Protein AF-0000000084430257 (afdb_homodimer)

Structure (mmCIF, N/CA/C/O backbone):
data_AF-0000000084430257-model_v1
#
loop_
_entity.id
_entity.type
_entity.pdbx_description
1 polymer 'Aldolase-type TIM barrel'
#
loop_
_atom_site.group_PDB
_atom_site.id
_atom_site.type_symbol
_atom_site.label_atom_id
_atom_site.label_alt_id
_atom_site.label_comp_id
_atom_site.label_asym_id
_atom_site.label_entity_id
_atom_site.label_seq_id
_atom_site.pdbx_PDB_ins_code
_atom_site.Cartn_x
_atom_site.Cartn_y
_atom_site.Cartn_z
_atom_site.occupancy
_atom_site.B_iso_or_equiv
_atom_site.auth_seq_id
_atom_site.auth_comp_id
_atom_site.auth_asym_id
_atom_site.auth_atom_id
_atom_site.pdbx_PDB_model_num
ATOM 1 N N . MET A 1 1 ? 5.625 -19.531 14.203 1 70.38 1 MET A N 1
ATOM 2 C CA . MET A 1 1 ? 5.355 -19.172 12.812 1 70.38 1 MET A CA 1
ATOM 3 C C . MET A 1 1 ? 5.828 -20.266 11.859 1 70.38 1 MET A C 1
ATOM 5 O O . MET A 1 1 ? 6.793 -20.969 12.148 1 70.38 1 MET A O 1
ATOM 9 N N . ALA A 1 2 ? 4.926 -20.5 10.859 1 77.62 2 ALA A N 1
ATOM 10 C CA . ALA A 1 2 ? 5.316 -21.516 9.883 1 77.62 2 ALA A CA 1
ATOM 11 C C . ALA A 1 2 ? 6.684 -21.203 9.281 1 77.62 2 ALA A C 1
ATOM 13 O O . ALA A 1 2 ? 7.016 -20.031 9.055 1 77.62 2 ALA A O 1
ATOM 14 N N . ASN A 1 3 ? 7.473 -22.234 9.156 1 86.44 3 ASN A N 1
ATOM 15 C CA . ASN A 1 3 ? 8.789 -22.062 8.547 1 86.44 3 ASN A CA 1
ATOM 16 C C . ASN A 1 3 ? 8.797 -22.547 7.098 1 86.44 3 ASN A C 1
ATOM 18 O O . ASN A 1 3 ? 9.062 -23.719 6.828 1 86.44 3 ASN A O 1
ATOM 22 N N . ILE A 1 4 ? 8.516 -21.688 6.207 1 94.56 4 ILE A N 1
ATOM 23 C CA . ILE A 1 4 ? 8.352 -21.984 4.789 1 94.56 4 ILE A CA 1
ATOM 24 C C . ILE A 1 4 ? 9.664 -22.516 4.215 1 94.56 4 ILE A C 1
ATOM 26 O O . ILE A 1 4 ? 9.664 -23.344 3.307 1 94.56 4 ILE A O 1
ATOM 30 N N . LEU A 1 5 ? 10.766 -22.172 4.816 1 95.06 5 LEU A N 1
ATOM 31 C CA . LEU A 1 5 ? 12.062 -22.625 4.344 1 95.06 5 LEU A CA 1
ATOM 32 C C . LEU A 1 5 ? 12.242 -24.125 4.609 1 95.06 5 LEU A C 1
ATOM 34 O O . LEU A 1 5 ? 12.969 -24.797 3.885 1 95.06 5 LEU A O 1
ATOM 38 N N . GLN A 1 6 ? 11.547 -24.609 5.629 1 94.94 6 GLN A N 1
ATOM 39 C CA . GLN A 1 6 ? 11.602 -26.047 5.934 1 94.94 6 GLN A CA 1
ATOM 40 C C . GLN A 1 6 ? 10.789 -26.844 4.926 1 94.94 6 GLN A C 1
ATOM 42 O O . GLN A 1 6 ? 11.125 -28 4.629 1 94.94 6 GLN A O 1
ATOM 47 N N . TRP A 1 7 ? 9.75 -26.25 4.371 1 96.12 7 TRP A N 1
ATOM 48 C CA . TRP A 1 7 ? 8.914 -26.906 3.385 1 96.12 7 TRP A CA 1
ATOM 49 C C . TRP A 1 7 ? 9.633 -27.016 2.045 1 96.12 7 TRP A C 1
ATOM 51 O O . TRP A 1 7 ? 9.383 -27.953 1.275 1 96.12 7 TRP A O 1
ATOM 61 N N . PHE A 1 8 ? 10.477 -26 1.812 1 97.06 8 PHE A N 1
ATOM 62 C CA . PHE A 1 8 ? 11.227 -25.938 0.562 1 97.06 8 PHE A CA 1
ATOM 63 C C . PHE A 1 8 ? 12.719 -25.766 0.833 1 97.06 8 PHE A C 1
ATOM 65 O O . PHE A 1 8 ? 13.266 -24.688 0.642 1 97.06 8 PHE A O 1
ATOM 72 N N . PRO A 1 9 ? 13.414 -26.812 1.12 1 95.12 9 PRO A N 1
ATOM 73 C CA . PRO A 1 9 ? 14.766 -26.75 1.683 1 95.12 9 PRO A CA 1
ATOM 74 C C . PRO A 1 9 ? 15.789 -26.188 0.696 1 95.12 9 PRO A C 1
ATOM 76 O O . PRO A 1 9 ? 16.891 -25.797 1.098 1 95.12 9 PRO A O 1
ATOM 79 N N . HIS A 1 10 ? 15.5 -26.188 -0.568 1 94.88 10 HIS A N 1
ATOM 80 C CA . HIS A 1 10 ? 16.438 -25.641 -1.542 1 94.88 10 HIS A CA 1
ATOM 81 C C . HIS A 1 10 ? 16.453 -24.125 -1.486 1 94.88 10 HIS A C 1
ATOM 83 O O . HIS A 1 10 ? 17.359 -23.484 -2.041 1 94.88 10 HIS A O 1
ATOM 89 N N . THR A 1 11 ? 15.477 -23.5 -0.85 1 97.81 11 THR A N 1
ATOM 90 C CA . THR A 1 11 ? 15.359 -22.047 -0.82 1 97.81 11 THR A CA 1
ATOM 91 C C . THR A 1 11 ? 16.219 -21.453 0.293 1 97.81 11 THR A C 1
ATOM 93 O O . THR A 1 11 ? 16.578 -22.156 1.247 1 97.81 11 THR A O 1
ATOM 96 N N . THR A 1 12 ? 16.578 -20.188 0.116 1 97.31 12 THR A N 1
ATOM 97 C CA . THR A 1 12 ? 17.344 -19.453 1.116 1 97.31 12 THR A CA 1
ATOM 98 C C . THR A 1 12 ? 16.562 -18.234 1.598 1 97.31 12 THR A C 1
ATOM 100 O O . THR A 1 12 ? 15.633 -17.781 0.933 1 97.31 12 THR A O 1
ATOM 103 N N . ALA A 1 13 ? 16.984 -17.734 2.738 1 96.5 13 ALA A N 1
ATOM 104 C CA . ALA A 1 13 ? 16.281 -16.625 3.369 1 96.5 13 ALA A CA 1
ATOM 105 C C . ALA A 1 13 ? 16.766 -15.289 2.83 1 96.5 13 ALA A C 1
ATOM 107 O O . ALA A 1 13 ? 17.969 -15.125 2.564 1 96.5 13 ALA A O 1
ATOM 108 N N . PRO A 1 14 ? 15.852 -14.391 2.814 1 97.88 14 PRO A N 1
ATOM 109 C CA . PRO A 1 14 ? 14.398 -14.492 2.932 1 97.88 14 PRO A CA 1
ATOM 110 C C . PRO A 1 14 ? 13.766 -15.219 1.75 1 97.88 14 PRO A C 1
ATOM 112 O O . PRO A 1 14 ? 14.328 -15.242 0.654 1 97.88 14 PRO A O 1
ATOM 115 N N . PHE A 1 15 ? 12.672 -15.906 1.964 1 98.44 15 PHE A N 1
ATOM 116 C CA . PHE A 1 15 ? 11.969 -16.672 0.945 1 98.44 15 PHE A CA 1
ATOM 117 C C . PHE A 1 15 ? 11.453 -15.758 -0.159 1 98.44 15 PHE A C 1
ATOM 119 O O . PHE A 1 15 ? 10.727 -14.805 0.111 1 98.44 15 PHE A O 1
ATOM 126 N N . ILE A 1 16 ? 11.82 -15.992 -1.442 1 98.88 16 ILE A N 1
ATOM 127 C CA . ILE A 1 16 ? 11.406 -15.211 -2.605 1 98.88 16 ILE A CA 1
ATOM 128 C C . ILE A 1 16 ? 10.844 -16.141 -3.674 1 98.88 16 ILE A C 1
ATOM 130 O O . ILE A 1 16 ? 11.477 -17.125 -4.047 1 98.88 16 ILE A O 1
ATOM 134 N N . ALA A 1 17 ? 9.68 -15.852 -4.113 1 98.94 17 ALA A N 1
ATOM 135 C CA . ALA A 1 17 ? 9.086 -16.594 -5.227 1 98.94 17 ALA A CA 1
ATOM 136 C C . ALA A 1 17 ? 8.711 -15.656 -6.371 1 98.94 17 ALA A C 1
ATOM 138 O O . ALA A 1 17 ? 8.484 -14.461 -6.152 1 98.94 17 ALA A O 1
ATOM 139 N N . ASN A 1 18 ? 8.742 -16.156 -7.602 1 98.94 18 ASN A N 1
ATOM 140 C CA . ASN A 1 18 ? 8.078 -15.43 -8.68 1 98.94 18 ASN A CA 1
ATOM 141 C C . ASN A 1 18 ? 6.578 -15.711 -8.703 1 98.94 18 ASN A C 1
ATOM 143 O O . ASN A 1 18 ? 6.141 -16.797 -8.328 1 98.94 18 ASN A O 1
ATOM 147 N N . ALA A 1 19 ? 5.801 -14.719 -9.102 1 98.88 19 ALA A N 1
ATOM 148 C CA . ALA A 1 19 ? 4.383 -14.945 -9.359 1 98.88 19 ALA A CA 1
ATOM 149 C C . ALA A 1 19 ? 4.188 -15.852 -10.57 1 98.88 19 ALA A C 1
ATOM 151 O O . ALA A 1 19 ? 5.023 -15.883 -11.477 1 98.88 19 ALA A O 1
ATOM 152 N N . PRO A 1 20 ? 3.16 -16.656 -10.609 1 98.5 20 PRO A N 1
ATOM 153 C CA . PRO A 1 20 ? 2.963 -17.578 -11.727 1 98.5 20 PRO A CA 1
ATOM 154 C C . PRO A 1 20 ? 2.793 -16.875 -13.062 1 98.5 20 PRO A C 1
ATOM 156 O O . PRO A 1 20 ? 3.146 -17.422 -14.109 1 98.5 20 PRO A O 1
ATOM 159 N N . MET A 1 21 ? 2.312 -15.711 -13.156 1 98 21 MET A N 1
ATOM 160 C CA . MET A 1 21 ? 2.164 -14.836 -14.32 1 98 21 MET A CA 1
ATOM 161 C C . MET A 1 21 ? 1.913 -15.648 -15.586 1 98 21 MET A C 1
ATOM 163 O O . MET A 1 21 ? 2.836 -15.898 -16.359 1 98 21 MET A O 1
ATOM 167 N N . PHE A 1 22 ? 0.68 -16.047 -15.859 1 96.94 22 PHE A N 1
ATOM 168 C CA . PHE A 1 22 ? 0.35 -16.859 -17.016 1 96.94 22 PHE A CA 1
ATOM 169 C C . PHE A 1 22 ? 0.83 -16.203 -18.312 1 96.94 22 PHE A C 1
ATOM 171 O O . PHE A 1 22 ? 0.541 -15.031 -18.562 1 96.94 22 PHE A O 1
ATOM 178 N N . GLY A 1 23 ? 1.603 -16.875 -19 1 94.62 23 GLY A N 1
ATOM 179 C CA . GLY A 1 23 ? 2.156 -16.375 -20.25 1 94.62 23 GLY A CA 1
ATOM 180 C C . GLY A 1 23 ? 3.584 -15.883 -20.109 1 94.62 23 GLY A C 1
ATOM 181 O O . GLY A 1 23 ? 4.309 -15.773 -21.094 1 94.62 23 GLY A O 1
ATOM 182 N N . PHE A 1 24 ? 3.996 -15.562 -18.812 1 97.19 24 PHE A N 1
ATOM 183 C CA . PHE A 1 24 ? 5.316 -14.969 -18.656 1 97.19 24 PHE A CA 1
ATOM 184 C C . PHE A 1 24 ? 6.145 -15.742 -17.641 1 97.19 24 PHE A C 1
ATOM 186 O O . PHE A 1 24 ? 7.348 -15.516 -17.5 1 97.19 24 PHE A O 1
ATOM 193 N N . ALA A 1 25 ? 5.555 -16.594 -16.891 1 98.25 25 ALA A N 1
ATOM 194 C CA . ALA A 1 25 ? 6.289 -17.469 -15.977 1 98.25 25 ALA A CA 1
ATOM 195 C C . ALA A 1 25 ? 6.309 -18.906 -16.484 1 98.25 25 ALA A C 1
ATOM 197 O O . ALA A 1 25 ? 5.523 -19.75 -16.031 1 98.25 25 ALA A O 1
ATOM 198 N N . ASP A 1 26 ? 7.227 -19.219 -17.375 1 98 26 ASP A N 1
ATOM 199 C CA . ASP A 1 26 ? 7.371 -20.562 -17.938 1 98 26 ASP A CA 1
ATOM 200 C C . ASP A 1 26 ? 8.461 -21.344 -17.203 1 98 26 ASP A C 1
ATOM 202 O O . ASP A 1 26 ? 8.898 -20.953 -16.125 1 98 26 ASP A O 1
ATOM 206 N N . VAL A 1 27 ? 8.773 -22.453 -17.797 1 97.25 27 VAL A N 1
ATOM 207 C CA . VAL A 1 27 ? 9.75 -23.375 -17.203 1 97.25 27 VAL A CA 1
ATOM 208 C C . VAL A 1 27 ? 11.094 -22.672 -17.062 1 97.25 27 VAL A C 1
ATOM 210 O O . VAL A 1 27 ? 11.812 -22.875 -16.078 1 97.25 27 VAL A O 1
ATOM 213 N N . GLY A 1 28 ? 11.422 -21.859 -18.062 1 97.75 28 GLY A N 1
ATOM 214 C CA . GLY A 1 28 ? 12.688 -21.141 -18.016 1 97.75 28 GLY A CA 1
ATOM 215 C C . GLY A 1 28 ? 12.805 -20.203 -16.828 1 97.75 28 GLY A C 1
ATOM 216 O O . GLY A 1 28 ? 13.805 -20.234 -16.109 1 97.75 28 GLY A O 1
ATOM 217 N N . LEU A 1 29 ? 11.852 -19.406 -16.578 1 98.69 29 LEU A N 1
ATOM 218 C CA . LEU A 1 29 ? 11.859 -18.469 -15.461 1 98.69 29 LEU A CA 1
ATOM 219 C C . LEU A 1 29 ? 11.805 -19.203 -14.133 1 98.69 29 LEU A C 1
ATOM 221 O O . LEU A 1 29 ? 12.586 -18.922 -13.219 1 98.69 29 LEU A O 1
ATOM 225 N N . ALA A 1 30 ? 10.891 -20.141 -14.023 1 98.81 30 ALA A N 1
ATOM 226 C CA . ALA A 1 30 ? 10.664 -20.844 -12.766 1 98.81 30 ALA A CA 1
ATOM 227 C C . ALA A 1 30 ? 11.906 -21.609 -12.328 1 98.81 30 ALA A C 1
ATOM 229 O O . ALA A 1 30 ? 12.273 -21.594 -11.148 1 98.81 30 ALA A O 1
ATOM 230 N N . THR A 1 31 ? 12.562 -22.297 -13.266 1 98.62 31 THR A N 1
ATOM 231 C CA . THR A 1 31 ? 13.758 -23.062 -12.922 1 98.62 31 THR A CA 1
ATOM 232 C C . THR A 1 31 ? 14.906 -22.125 -12.562 1 98.62 31 THR A C 1
ATOM 234 O O . THR A 1 31 ? 15.719 -22.438 -11.688 1 98.62 31 THR A O 1
ATOM 237 N N . ALA A 1 32 ? 14.977 -20.953 -13.25 1 98.75 32 ALA A N 1
ATOM 238 C CA . ALA A 1 32 ? 16 -19.969 -12.922 1 98.75 32 ALA A CA 1
ATOM 239 C C . ALA A 1 32 ? 15.836 -19.438 -11.5 1 98.75 32 ALA A C 1
ATOM 241 O O . ALA A 1 32 ? 16.812 -19.281 -10.766 1 98.75 32 ALA A O 1
ATOM 242 N N . VAL A 1 33 ? 14.609 -19.172 -11.117 1 98.88 33 VAL A N 1
ATOM 243 C CA . VAL A 1 33 ? 14.328 -18.688 -9.766 1 98.88 33 VAL A CA 1
ATOM 244 C C . VAL A 1 33 ? 14.719 -19.766 -8.742 1 98.88 33 VAL A C 1
ATOM 246 O O . VAL A 1 33 ? 15.367 -19.453 -7.738 1 98.88 33 VAL A O 1
ATOM 249 N N . THR A 1 34 ? 14.367 -21.016 -9.047 1 98.62 34 THR A N 1
ATOM 250 C CA . THR A 1 34 ? 14.656 -22.141 -8.164 1 98.62 34 THR A CA 1
ATOM 251 C C . THR A 1 34 ? 16.172 -22.312 -8.008 1 98.62 34 THR A C 1
ATOM 253 O O . THR A 1 34 ? 16.656 -22.484 -6.891 1 98.62 34 THR A O 1
ATOM 256 N N . LYS A 1 35 ? 16.859 -22.219 -9.094 1 98.12 35 LYS A N 1
ATOM 257 C CA . LYS A 1 35 ? 18.312 -22.391 -9.07 1 98.12 35 LYS A CA 1
ATOM 258 C C . LYS A 1 35 ? 18.984 -21.25 -8.312 1 98.12 35 LYS A C 1
ATOM 260 O O . LYS A 1 35 ? 20.047 -21.438 -7.719 1 98.12 35 LYS A O 1
ATOM 265 N N . ALA A 1 36 ? 18.359 -20.094 -8.25 1 98.69 36 ALA A N 1
ATOM 266 C CA . ALA A 1 36 ? 18.922 -18.906 -7.621 1 98.69 36 ALA A CA 1
ATOM 267 C C . ALA A 1 36 ? 18.672 -18.891 -6.117 1 98.69 36 ALA A C 1
ATOM 269 O O . ALA A 1 36 ? 19.109 -18 -5.406 1 98.69 36 ALA A O 1
ATOM 270 N N . GLY A 1 37 ? 17.969 -19.906 -5.617 1 98.25 37 GLY A N 1
ATOM 271 C CA . GLY A 1 37 ? 17.688 -19.984 -4.195 1 98.25 37 GLY A CA 1
ATOM 272 C C . GLY A 1 37 ? 16.281 -19.5 -3.846 1 98.25 37 GLY A C 1
ATOM 273 O O . GLY A 1 37 ? 15.93 -19.406 -2.668 1 98.25 37 GLY A O 1
ATOM 274 N N . GLY A 1 38 ? 15.477 -19.125 -4.855 1 98.81 38 GLY A N 1
ATOM 275 C CA . GLY A 1 38 ? 14.07 -18.828 -4.68 1 98.81 38 GLY A CA 1
ATOM 276 C C . GLY A 1 38 ? 13.164 -20 -4.965 1 98.81 38 GLY A C 1
ATOM 277 O O . GLY A 1 38 ? 13.625 -21.141 -5.047 1 98.81 38 GLY A O 1
ATOM 278 N N . PHE A 1 39 ? 11.906 -19.781 -4.973 1 98.81 39 PHE A N 1
ATOM 279 C CA . PHE A 1 39 ? 10.914 -20.797 -5.312 1 98.81 39 PHE A CA 1
ATOM 280 C C . PHE A 1 39 ? 10.18 -20.438 -6.594 1 98.81 39 PHE A C 1
ATOM 282 O O . PHE A 1 39 ? 9.492 -19.406 -6.652 1 98.81 39 PHE A O 1
ATOM 289 N N . GLY A 1 40 ? 10.344 -21.25 -7.602 1 98.88 40 GLY A N 1
ATOM 290 C CA . GLY A 1 40 ? 9.797 -20.938 -8.914 1 98.88 40 GLY A CA 1
ATOM 291 C C . GLY A 1 40 ? 8.375 -21.422 -9.102 1 98.88 40 GLY A C 1
ATOM 292 O O . GLY A 1 40 ? 8.031 -22.547 -8.711 1 98.88 40 GLY A O 1
ATOM 293 N N . PHE A 1 41 ? 7.523 -20.594 -9.703 1 98.88 41 PHE A N 1
ATOM 294 C CA . PHE A 1 41 ? 6.164 -20.938 -10.102 1 98.88 41 PHE A CA 1
ATOM 295 C C . PHE A 1 41 ? 6.008 -20.844 -11.617 1 98.88 41 PHE A C 1
ATOM 297 O O . PHE A 1 41 ? 6.539 -19.938 -12.242 1 98.88 41 PHE A O 1
ATOM 304 N N . ILE A 1 42 ? 5.285 -21.766 -12.164 1 98.75 42 ILE A N 1
ATOM 305 C CA . ILE A 1 42 ? 4.863 -21.75 -13.562 1 98.75 42 ILE A CA 1
ATOM 306 C C . ILE A 1 42 ? 3.395 -21.344 -13.648 1 98.75 42 ILE A C 1
ATOM 308 O O . ILE A 1 42 ? 2.574 -21.75 -12.828 1 98.75 42 ILE A O 1
ATOM 312 N N . GLY A 1 43 ? 3.102 -20.469 -14.602 1 98.62 43 GLY A N 1
ATOM 313 C CA . GLY A 1 43 ? 1.704 -20.156 -14.859 1 98.62 43 GLY A CA 1
ATOM 314 C C . GLY A 1 43 ? 0.971 -21.266 -15.586 1 98.62 43 GLY A C 1
ATOM 315 O O . GLY A 1 43 ? 1.194 -21.5 -16.781 1 98.62 43 GLY A O 1
ATOM 316 N N . GLY A 1 44 ? 0.104 -21.906 -14.922 1 98.19 44 GLY A N 1
ATOM 317 C CA . GLY A 1 44 ? -0.549 -23.094 -15.445 1 98.19 44 GLY A CA 1
ATOM 318 C C . GLY A 1 44 ? -1.763 -22.797 -16.297 1 98.19 44 GLY A C 1
ATOM 319 O O . GLY A 1 44 ? -2.207 -23.625 -17.078 1 98.19 44 GLY A O 1
ATOM 320 N N . GLY A 1 45 ? -2.402 -21.672 -16.078 1 97.44 45 GLY A N 1
ATOM 321 C CA . GLY A 1 45 ? -3.514 -21.266 -16.922 1 97.44 45 GLY A CA 1
ATOM 322 C C . GLY A 1 45 ? -4.844 -21.25 -16.188 1 97.44 45 GLY A C 1
ATOM 323 O O . GLY A 1 45 ? -4.887 -21.078 -14.977 1 97.44 45 GLY A O 1
ATOM 324 N N . PHE A 1 46 ? -5.945 -21.281 -17.016 1 97.44 46 PHE A N 1
ATOM 325 C CA . PHE A 1 46 ? -7.285 -21.172 -16.438 1 97.44 46 PHE A CA 1
ATOM 326 C C . PHE A 1 46 ? -8.266 -22.078 -17.188 1 97.44 46 PHE A C 1
ATOM 328 O O . PHE A 1 46 ? -9.461 -22.078 -16.875 1 97.44 46 PHE A O 1
ATOM 335 N N . ASP A 1 47 ? -7.762 -22.781 -18.188 1 97.56 47 ASP A N 1
ATOM 336 C CA . ASP A 1 47 ? -8.562 -23.766 -18.922 1 97.56 47 ASP A CA 1
ATOM 337 C C . ASP A 1 47 ? -8.242 -25.188 -18.469 1 97.56 47 ASP A C 1
ATOM 339 O O . ASP A 1 47 ? -7.141 -25.688 -18.703 1 97.56 47 ASP A O 1
ATOM 343 N N . PHE A 1 48 ? -9.234 -25.859 -17.859 1 98.06 48 PHE A N 1
ATOM 344 C CA . PHE A 1 48 ? -8.961 -27.156 -17.25 1 98.06 48 PHE A CA 1
ATOM 345 C C . PHE A 1 48 ? -9.727 -28.266 -17.953 1 98.06 48 PHE A C 1
ATOM 347 O O . PHE A 1 48 ? -9.805 -29.391 -17.453 1 98.06 48 PHE A O 1
ATOM 354 N N . ARG A 1 49 ? -10.32 -28.094 -19.219 1 96.06 49 ARG A N 1
ATOM 355 C CA . ARG A 1 49 ? -11.047 -29.094 -20 1 96.06 49 ARG A CA 1
ATOM 356 C C . ARG A 1 49 ? -10.102 -30.188 -20.516 1 96.06 49 ARG A C 1
ATOM 358 O O . ARG A 1 49 ? -8.883 -29.969 -20.578 1 96.06 49 ARG A O 1
ATOM 365 N N . SER A 1 50 ? -10.539 -31.156 -20.75 1 96 50 SER A N 1
ATOM 366 C CA . SER A 1 50 ? -9.742 -32.312 -21.172 1 96 50 SER A CA 1
ATOM 367 C C . SER A 1 50 ? -8.906 -31.984 -22.406 1 96 50 SER A C 1
ATOM 369 O O . SER A 1 50 ? -7.793 -32.5 -22.562 1 96 50 SER A O 1
ATOM 371 N N . GLU A 1 51 ? -9.352 -31.188 -23.234 1 96.44 51 GLU A N 1
ATOM 372 C CA . GLU A 1 51 ? -8.656 -30.828 -24.469 1 96.44 51 GLU A CA 1
ATOM 373 C C . GLU A 1 51 ? -7.84 -29.547 -24.312 1 96.44 51 GLU A C 1
ATOM 375 O O . GLU A 1 51 ? -7.41 -28.953 -25.297 1 96.44 51 GLU A O 1
ATOM 380 N N . SER A 1 52 ? -7.645 -29.156 -23.078 1 97.38 52 SER A N 1
ATOM 381 C CA . SER A 1 52 ? -6.973 -27.891 -22.797 1 97.38 52 SER A CA 1
ATOM 382 C C . SER A 1 52 ? -5.543 -27.906 -23.328 1 97.38 52 SER A C 1
ATOM 384 O O . SER A 1 52 ? -4.715 -28.703 -22.891 1 97.38 52 SER A O 1
ATOM 386 N N . THR A 1 53 ? -5.254 -26.922 -24.188 1 97.75 53 THR A N 1
ATOM 387 C CA . THR A 1 53 ? -3.885 -26.75 -24.672 1 97.75 53 THR A CA 1
ATOM 388 C C . THR A 1 53 ? -2.998 -26.172 -23.562 1 97.75 53 THR A C 1
ATOM 390 O O . THR A 1 53 ? -1.781 -26.375 -23.578 1 97.75 53 THR A O 1
ATOM 393 N N . GLN A 1 54 ? -3.633 -25.5 -22.641 1 98 54 GLN A N 1
ATOM 394 C CA . GLN A 1 54 ? -2.883 -24.969 -21.516 1 98 54 GLN A CA 1
ATOM 395 C C . GLN A 1 54 ? -2.346 -26.094 -20.641 1 98 54 GLN A C 1
ATOM 397 O O . GLN A 1 54 ? -1.179 -26.078 -20.234 1 98 54 GLN A O 1
ATOM 402 N N . LEU A 1 55 ? -3.178 -27.125 -20.391 1 98.44 55 LEU A N 1
ATOM 403 C CA . LEU A 1 55 ? -2.768 -28.25 -19.562 1 98.44 55 LEU A CA 1
ATOM 404 C C . LEU A 1 55 ? -1.738 -29.109 -20.281 1 98.44 55 LEU A C 1
ATOM 406 O O . LEU A 1 55 ? -0.813 -29.641 -19.656 1 98.44 55 LEU A O 1
ATOM 410 N N . GLN A 1 56 ? -1.943 -29.25 -21.578 1 98.12 56 GLN A N 1
ATOM 411 C CA . GLN A 1 56 ? -0.962 -29.984 -22.359 1 98.12 56 GLN A CA 1
ATOM 412 C C . GLN A 1 56 ? 0.408 -29.312 -22.312 1 98.12 56 GLN A C 1
ATOM 414 O O . GLN A 1 56 ? 1.426 -29.984 -22.125 1 98.12 56 GLN A O 1
ATOM 419 N N . SER A 1 57 ? 0.37 -28.047 -22.5 1 98 57 SER A N 1
ATOM 420 C CA . SER A 1 57 ? 1.604 -27.266 -22.422 1 98 57 SER A CA 1
ATOM 421 C C . SER A 1 57 ? 2.234 -27.375 -21.031 1 98 57 SER A C 1
ATOM 423 O O . SER A 1 57 ? 3.455 -27.484 -20.906 1 98 57 SER A O 1
ATOM 425 N N . LEU A 1 58 ? 1.412 -27.359 -20.016 1 98.25 58 LEU A N 1
ATOM 426 C CA . LEU A 1 58 ? 1.899 -27.484 -18.641 1 98.25 58 LEU A CA 1
ATOM 427 C C . LEU A 1 58 ? 2.598 -28.812 -18.438 1 98.25 58 LEU A C 1
ATOM 429 O O . LEU A 1 58 ? 3.689 -28.875 -17.875 1 98.25 58 LEU A O 1
ATOM 433 N N . ASP A 1 59 ? 1.975 -29.875 -18.891 1 97.75 59 ASP A N 1
ATOM 434 C CA . ASP A 1 59 ? 2.547 -31.219 -18.781 1 97.75 59 ASP A CA 1
ATOM 435 C C . ASP A 1 59 ? 3.93 -31.281 -19.422 1 97.75 59 ASP A C 1
ATOM 437 O O . ASP A 1 59 ? 4.875 -31.797 -18.828 1 97.75 59 ASP A O 1
ATOM 441 N N . THR A 1 60 ? 4.008 -30.703 -20.578 1 97.12 60 THR A N 1
ATOM 442 C CA . THR A 1 60 ? 5.266 -30.672 -21.312 1 97.12 60 THR A CA 1
ATOM 443 C C . THR A 1 60 ? 6.305 -29.844 -20.578 1 97.12 60 THR A C 1
ATOM 445 O O . THR A 1 60 ? 7.469 -30.234 -20.484 1 97.12 60 THR A O 1
ATOM 448 N N . GLN A 1 61 ? 5.91 -28.703 -20.047 1 97.12 61 GLN A N 1
ATOM 449 C CA . GLN A 1 61 ? 6.809 -27.812 -19.328 1 97.12 61 GLN A CA 1
ATOM 450 C C . GLN A 1 61 ? 7.352 -28.469 -18.062 1 97.12 61 GLN A C 1
ATOM 452 O O . GLN A 1 61 ? 8.539 -28.359 -17.75 1 97.12 61 GLN A O 1
ATOM 457 N N . LEU A 1 62 ? 6.512 -29.188 -17.359 1 97.12 62 LEU A N 1
ATOM 458 C CA . LEU A 1 62 ? 6.93 -29.859 -16.141 1 97.12 62 LEU A CA 1
ATOM 459 C C . LEU A 1 62 ? 7.926 -30.969 -16.438 1 97.12 62 LEU A C 1
ATOM 461 O O . LEU A 1 62 ? 8.898 -31.156 -15.703 1 97.12 62 LEU A O 1
ATOM 465 N N . ALA A 1 63 ? 7.695 -31.672 -17.547 1 95.19 63 ALA A N 1
ATOM 466 C CA . ALA A 1 63 ? 8.648 -32.688 -17.953 1 95.19 63 ALA A CA 1
ATOM 467 C C . ALA A 1 63 ? 10.008 -32.094 -18.281 1 95.19 63 ALA A C 1
ATOM 469 O O . ALA A 1 63 ? 11.047 -32.594 -17.875 1 95.19 63 ALA A O 1
ATOM 470 N N . LYS A 1 64 ? 9.961 -30.984 -18.922 1 95.06 64 LYS A N 1
ATOM 471 C CA . LYS A 1 64 ? 11.18 -30.266 -19.297 1 95.06 64 LYS A CA 1
ATOM 472 C C . LYS A 1 64 ? 11.898 -29.734 -18.062 1 95.06 64 LYS A C 1
ATOM 474 O O . LYS A 1 64 ? 13.133 -29.703 -18.016 1 95.06 64 LYS A O 1
ATOM 479 N N . SER A 1 65 ? 11.133 -29.312 -17.094 1 95.81 65 SER A N 1
ATOM 480 C CA . SER A 1 65 ? 11.703 -28.75 -15.875 1 95.81 65 SER A CA 1
ATOM 481 C C . SER A 1 65 ? 12.539 -29.766 -15.125 1 95.81 65 SER A C 1
ATOM 483 O O . SER A 1 65 ? 13.578 -29.438 -14.547 1 95.81 65 SER A O 1
ATOM 485 N N . ARG A 1 66 ? 12.148 -30.984 -15.156 1 93.38 66 ARG A N 1
ATOM 486 C CA . ARG A 1 66 ? 12.891 -32.031 -14.477 1 93.38 66 ARG A CA 1
ATOM 487 C C . ARG A 1 66 ? 14.281 -32.188 -15.078 1 93.38 66 ARG A C 1
ATOM 489 O O . ARG A 1 66 ? 15.273 -32.312 -14.352 1 93.38 66 ARG A O 1
ATOM 496 N N . SER A 1 67 ? 14.273 -32.156 -16.359 1 91.44 67 SER A N 1
ATOM 497 C CA . SER A 1 67 ? 15.547 -32.281 -17.047 1 91.44 67 SER A CA 1
ATOM 498 C C . SER A 1 67 ? 16.438 -31.062 -16.781 1 91.44 67 SER A C 1
ATOM 500 O O . SER A 1 67 ? 17.641 -31.219 -16.562 1 91.44 67 SER A O 1
ATOM 502 N N . THR A 1 68 ? 15.797 -29.953 -16.797 1 93.88 68 THR A N 1
ATOM 503 C CA . THR A 1 68 ? 16.516 -28.703 -16.609 1 93.88 68 THR A CA 1
ATOM 504 C C . THR A 1 68 ? 17.141 -28.641 -15.211 1 93.88 68 THR A C 1
ATOM 506 O O . THR A 1 68 ? 18.219 -28.078 -15.031 1 93.88 68 THR A O 1
ATOM 509 N N . LEU A 1 69 ? 16.453 -29.25 -14.25 1 95.69 69 LEU A N 1
ATOM 510 C CA . LEU A 1 69 ? 16.906 -29.188 -12.867 1 95.69 69 LEU A CA 1
ATOM 511 C C . LEU A 1 69 ? 17.781 -30.406 -12.523 1 95.69 69 LEU A C 1
ATOM 513 O O . LEU A 1 69 ? 18.266 -30.531 -11.398 1 95.69 69 LEU A O 1
ATOM 517 N N . GLY A 1 70 ? 17.938 -31.297 -13.461 1 92.06 70 GLY A N 1
ATOM 518 C CA . GLY A 1 70 ? 18.766 -32.469 -13.266 1 92.06 70 GLY A CA 1
ATOM 519 C C . GLY A 1 70 ? 18.219 -33.438 -12.234 1 92.06 70 GLY A C 1
ATOM 520 O O . GLY A 1 70 ? 18.969 -34.031 -11.453 1 92.06 70 GLY A O 1
ATOM 521 N N . LEU A 1 71 ? 16.906 -33.562 -12.297 1 92.38 71 LEU A N 1
ATOM 522 C CA . LEU A 1 71 ? 16.266 -34.438 -11.297 1 92.38 71 LEU A CA 1
ATOM 523 C C . LEU A 1 71 ? 16.172 -35.875 -11.797 1 92.38 71 LEU A C 1
ATOM 525 O O . LEU A 1 71 ? 16.016 -36.094 -12.992 1 92.38 71 LEU A O 1
ATOM 529 N N . ILE A 1 72 ? 16.281 -36.719 -10.805 1 85.44 72 ILE A N 1
ATOM 530 C CA . ILE A 1 72 ? 16.062 -38.156 -11.109 1 85.44 72 ILE A CA 1
ATOM 531 C C . ILE A 1 72 ? 14.586 -38.5 -10.906 1 85.44 72 ILE A C 1
ATOM 533 O O . ILE A 1 72 ? 13.859 -37.75 -10.211 1 85.44 72 ILE A O 1
ATOM 537 N N . ASP A 1 73 ? 14 -39.406 -11.602 1 72.12 73 ASP A N 1
ATOM 538 C CA . ASP A 1 73 ? 12.586 -39.688 -11.82 1 72.12 73 ASP A CA 1
ATOM 539 C C . ASP A 1 73 ? 11.828 -39.719 -10.5 1 72.12 73 ASP A C 1
ATOM 541 O O . ASP A 1 73 ? 10.68 -39.281 -10.422 1 72.12 73 ASP A O 1
ATOM 545 N N . ASP A 1 74 ? 12.398 -40.031 -9.414 1 79.62 74 ASP A N 1
ATOM 546 C CA . ASP A 1 74 ? 11.594 -40.219 -8.211 1 79.62 74 ASP A CA 1
ATOM 547 C C . ASP A 1 74 ? 11.727 -39.031 -7.266 1 79.62 74 ASP A C 1
ATOM 549 O O . ASP A 1 74 ? 11.055 -39 -6.23 1 79.62 74 ASP A O 1
ATOM 553 N N . GLN A 1 75 ? 12.297 -38.062 -7.797 1 89.12 75 GLN A N 1
ATOM 554 C CA . GLN A 1 75 ? 12.477 -36.906 -6.922 1 89.12 75 GLN A CA 1
ATOM 555 C C . GLN A 1 75 ? 11.344 -35.906 -7.102 1 89.12 75 GLN A C 1
ATOM 557 O O . GLN A 1 75 ? 10.867 -35.688 -8.219 1 89.12 75 GLN A O 1
ATOM 562 N N . PRO A 1 76 ? 10.883 -35.375 -6.082 1 93.25 76 PRO A N 1
ATOM 563 C CA . PRO A 1 76 ? 9.867 -34.312 -6.215 1 93.25 76 PRO A CA 1
ATOM 564 C C . PRO A 1 76 ? 10.367 -33.125 -7.027 1 93.25 76 PRO A C 1
ATOM 566 O O . PRO A 1 76 ? 11.555 -32.781 -6.984 1 93.25 76 PRO A O 1
ATOM 569 N N . LEU A 1 77 ? 9.508 -32.625 -7.805 1 96.44 77 LEU A N 1
ATOM 570 C CA . LEU A 1 77 ? 9.836 -31.406 -8.555 1 96.44 77 LEU A CA 1
ATOM 571 C C . LEU A 1 77 ? 9.695 -30.172 -7.672 1 96.44 77 LEU A C 1
ATOM 573 O O . LEU A 1 77 ? 8.594 -29.844 -7.219 1 96.44 77 LEU A O 1
ATOM 577 N N . PRO A 1 78 ? 10.781 -29.422 -7.328 1 97.5 78 PRO A N 1
ATOM 578 C CA . PRO A 1 78 ? 10.734 -28.281 -6.402 1 97.5 78 PRO A CA 1
ATOM 579 C C . PRO A 1 78 ? 10.211 -27.016 -7.062 1 97.5 78 PRO A C 1
ATOM 581 O O . PRO A 1 78 ? 10.836 -25.953 -6.945 1 97.5 78 PRO A O 1
ATOM 584 N N . LEU A 1 79 ? 9.117 -27.094 -7.773 1 98.44 79 LEU A N 1
ATOM 585 C CA . LEU A 1 79 ? 8.422 -25.984 -8.438 1 98.44 79 LEU A CA 1
ATOM 586 C C . LEU A 1 79 ? 6.945 -25.969 -8.062 1 98.44 79 LEU A C 1
ATOM 588 O O . LEU A 1 79 ? 6.414 -26.969 -7.57 1 98.44 79 LEU A O 1
ATOM 592 N N . GLY A 1 80 ? 6.402 -24.844 -8.188 1 98.75 80 GLY A N 1
ATOM 593 C CA . GLY A 1 80 ? 4.961 -24.703 -8.055 1 98.75 80 GLY A CA 1
ATOM 594 C C . GLY A 1 80 ? 4.273 -24.344 -9.352 1 98.75 80 GLY A C 1
ATOM 595 O O . GLY A 1 80 ? 4.93 -23.953 -10.32 1 98.75 80 GLY A O 1
ATOM 596 N N . VAL A 1 81 ? 3.031 -24.578 -9.383 1 98.88 81 VAL A N 1
ATOM 597 C CA . VAL A 1 81 ? 2.193 -24.188 -10.516 1 98.88 81 VAL A CA 1
ATOM 598 C C . VAL A 1 81 ? 1.016 -23.344 -10.023 1 98.88 81 VAL A C 1
ATOM 600 O O . VAL A 1 81 ? 0.348 -23.703 -9.055 1 98.88 81 VAL A O 1
ATOM 603 N N . GLY A 1 82 ? 0.828 -22.203 -10.625 1 98.88 82 GLY A N 1
ATOM 604 C CA . GLY A 1 82 ? -0.311 -21.359 -10.305 1 98.88 82 GLY A CA 1
ATOM 605 C C . GLY A 1 82 ? -1.433 -21.453 -11.32 1 98.88 82 GLY A C 1
ATOM 606 O O . GLY A 1 82 ? -1.182 -21.562 -12.523 1 98.88 82 GLY A O 1
ATOM 607 N N . PHE A 1 83 ? -2.695 -21.344 -10.828 1 98.75 83 PHE A N 1
ATOM 608 C CA . PHE A 1 83 ? -3.873 -21.453 -11.688 1 98.75 83 PHE A CA 1
ATOM 609 C C . PHE A 1 83 ? -4.859 -20.328 -11.383 1 98.75 83 PHE A C 1
ATOM 611 O O . PHE A 1 83 ? -4.949 -19.859 -10.242 1 98.75 83 PHE A O 1
ATOM 618 N N . ILE A 1 84 ? -5.504 -19.859 -12.375 1 98 84 ILE A N 1
ATOM 619 C CA . ILE A 1 84 ? -6.652 -18.969 -12.258 1 98 84 ILE A CA 1
ATOM 620 C C . ILE A 1 84 ? -7.938 -19.797 -12.234 1 98 84 ILE A C 1
ATOM 622 O O . ILE A 1 84 ? -8.242 -20.516 -13.18 1 98 84 ILE A O 1
ATOM 626 N N . THR A 1 85 ? -8.797 -19.625 -11.172 1 98 85 THR A N 1
ATOM 627 C CA . THR A 1 85 ? -9.773 -20.672 -10.898 1 98 85 THR A CA 1
ATOM 628 C C . THR A 1 85 ? -11.195 -20.109 -10.93 1 98 85 THR A C 1
ATOM 630 O O . THR A 1 85 ? -12.102 -20.656 -10.297 1 98 85 THR A O 1
ATOM 633 N N . PHE A 1 86 ? -11.422 -19.016 -11.633 1 96.25 86 PHE A N 1
ATOM 634 C CA . PHE A 1 86 ? -12.789 -18.5 -11.672 1 96.25 86 PHE A CA 1
ATOM 635 C C . PHE A 1 86 ? -13.688 -19.391 -12.5 1 96.25 86 PHE A C 1
ATOM 637 O O . PHE A 1 86 ? -14.914 -19.297 -12.422 1 96.25 86 PHE A O 1
ATOM 644 N N . ARG A 1 87 ? -13.109 -20.344 -13.297 1 94.62 87 ARG A N 1
ATOM 645 C CA . ARG A 1 87 ? -13.781 -21.438 -13.984 1 94.62 87 ARG A CA 1
ATOM 646 C C . ARG A 1 87 ? -13.094 -22.766 -13.672 1 94.62 87 ARG A C 1
ATOM 648 O O . ARG A 1 87 ? -12.367 -23.312 -14.508 1 94.62 87 ARG A O 1
ATOM 655 N N . PRO A 1 88 ? -13.414 -23.328 -12.523 1 95.81 88 PRO A N 1
ATOM 656 C CA . PRO A 1 88 ? -12.617 -24.453 -12.023 1 95.81 88 PRO A CA 1
ATOM 657 C C . PRO A 1 88 ? -13.047 -25.781 -12.633 1 95.81 88 PRO A C 1
ATOM 659 O O . PRO A 1 88 ? -12.453 -26.828 -12.328 1 95.81 88 PRO A O 1
ATOM 662 N N . ASP A 1 89 ? -14.023 -25.75 -13.508 1 95.75 89 ASP A N 1
ATOM 663 C CA . ASP A 1 89 ? -14.516 -27 -14.078 1 95.75 89 ASP A CA 1
ATOM 664 C C . ASP A 1 89 ? -13.391 -27.781 -14.766 1 95.75 89 ASP A C 1
ATOM 666 O O . ASP A 1 89 ? -12.672 -27.219 -15.594 1 95.75 89 ASP A O 1
ATOM 670 N N . GLY A 1 90 ? -13.258 -29 -14.375 1 97.81 90 GLY A N 1
ATOM 671 C CA . GLY A 1 90 ? -12.25 -29.875 -14.977 1 97.81 90 GLY A CA 1
ATOM 672 C C . GLY A 1 90 ? -10.945 -29.906 -14.203 1 97.81 90 GLY A C 1
ATOM 673 O O . GLY A 1 90 ? -10.078 -30.734 -14.461 1 97.81 90 GLY A O 1
ATOM 674 N N . PHE A 1 91 ? -10.812 -29.047 -13.242 1 98.44 91 PHE A N 1
ATOM 675 C CA . PHE A 1 91 ? -9.555 -28.922 -12.516 1 98.44 91 PHE A CA 1
ATOM 676 C C . PHE A 1 91 ? -9.195 -30.234 -11.836 1 98.44 91 PHE A C 1
ATOM 678 O O . PHE A 1 91 ? -8.07 -30.734 -11.977 1 98.44 91 PHE A O 1
ATOM 685 N N . ILE A 1 92 ? -10.094 -30.812 -11.117 1 98.31 92 ILE A N 1
ATOM 686 C CA . ILE A 1 92 ? -9.859 -32 -10.312 1 98.31 92 ILE A CA 1
ATOM 687 C C . ILE A 1 92 ? -9.523 -33.188 -11.219 1 98.31 92 ILE A C 1
ATOM 689 O O . ILE A 1 92 ? -8.578 -33.938 -10.953 1 98.31 92 ILE A O 1
ATOM 693 N N . ASP A 1 93 ? -10.188 -33.25 -12.352 1 98.25 93 ASP A N 1
ATOM 694 C CA . ASP A 1 93 ? -10.062 -34.406 -13.219 1 98.25 93 ASP A CA 1
ATOM 695 C C . ASP A 1 93 ? -8.828 -34.312 -14.109 1 98.25 93 ASP A C 1
ATOM 697 O O . ASP A 1 93 ? -8.25 -35.312 -14.508 1 98.25 93 ASP A O 1
ATOM 701 N N . ASN A 1 94 ? -8.469 -33.031 -14.383 1 98.69 94 ASN A N 1
ATOM 702 C CA . ASN A 1 94 ? -7.48 -32.906 -15.453 1 98.69 94 ASN A CA 1
ATOM 703 C C . ASN A 1 94 ? -6.199 -32.25 -14.953 1 98.69 94 ASN A C 1
ATOM 705 O O . ASN A 1 94 ? -5.105 -32.594 -15.414 1 98.69 94 ASN A O 1
ATOM 709 N N . ALA A 1 95 ? -6.246 -31.328 -14.039 1 98.69 95 ALA A N 1
ATOM 710 C CA . ALA A 1 95 ? -5.062 -30.609 -13.578 1 98.69 95 ALA A CA 1
ATOM 711 C C . ALA A 1 95 ? -4.355 -31.375 -12.469 1 98.69 95 ALA A C 1
ATOM 713 O O . ALA A 1 95 ? -3.127 -31.5 -12.469 1 98.69 95 ALA A O 1
ATOM 714 N N . ILE A 1 96 ? -5.125 -31.938 -11.5 1 98.31 96 ILE A N 1
ATOM 715 C CA . ILE A 1 96 ? -4.547 -32.594 -10.328 1 98.31 96 ILE A CA 1
ATOM 716 C C . ILE A 1 96 ? -3.713 -33.781 -10.766 1 98.31 96 ILE A C 1
ATOM 718 O O . ILE A 1 96 ? -2.584 -33.969 -10.305 1 98.31 96 ILE A O 1
ATOM 722 N N . PRO A 1 97 ? -4.203 -34.594 -11.727 1 97.56 97 PRO A N 1
ATOM 723 C CA . PRO A 1 97 ? -3.387 -35.75 -12.156 1 97.56 97 PRO A CA 1
ATOM 724 C C . PRO A 1 97 ? -2.043 -35.312 -12.742 1 97.56 97 PRO A C 1
ATOM 726 O O . PRO A 1 97 ? -1.036 -36 -12.562 1 97.56 97 PRO A O 1
ATOM 729 N N . ILE A 1 98 ? -1.994 -34.188 -13.445 1 97.75 98 ILE A N 1
ATOM 730 C CA . ILE A 1 98 ? -0.747 -33.688 -14.008 1 97.75 98 ILE A CA 1
ATOM 731 C C . ILE A 1 98 ? 0.197 -33.281 -12.883 1 97.75 98 ILE A C 1
ATOM 733 O O . ILE A 1 98 ? 1.383 -33.594 -12.898 1 97.75 98 ILE A O 1
ATOM 737 N N . LEU A 1 99 ? -0.303 -32.562 -11.875 1 98 99 LEU A N 1
ATOM 738 C CA . LEU A 1 99 ? 0.495 -32.125 -10.734 1 98 99 LEU A CA 1
ATOM 739 C C . LEU A 1 99 ? 1.073 -33.344 -9.992 1 98 99 LEU A C 1
ATOM 741 O O . LEU A 1 99 ? 2.244 -33.312 -9.602 1 98 99 LEU A O 1
ATOM 745 N N . GLN A 1 100 ? 0.234 -34.312 -9.812 1 96.88 100 GLN A N 1
ATOM 746 C CA . GLN A 1 100 ? 0.65 -35.531 -9.109 1 96.88 100 GLN A CA 1
ATOM 747 C C . GLN A 1 100 ? 1.697 -36.281 -9.906 1 96.88 100 GLN A C 1
ATOM 749 O O . GLN A 1 100 ? 2.693 -36.75 -9.344 1 96.88 100 GLN A O 1
ATOM 754 N N . LYS A 1 101 ? 1.412 -36.438 -11.203 1 95.12 101 LYS A N 1
ATOM 755 C CA . LYS A 1 101 ? 2.326 -37.125 -12.102 1 95.12 101 LYS A CA 1
ATOM 756 C C . LYS A 1 101 ? 3.748 -36.594 -11.977 1 95.12 101 LYS A C 1
ATOM 758 O O . LYS A 1 101 ? 4.707 -37.375 -11.93 1 95.12 101 LYS A O 1
ATOM 763 N N . HIS A 1 102 ? 3.887 -35.312 -11.859 1 95.62 102 HIS A N 1
ATOM 764 C CA . HIS A 1 102 ? 5.203 -34.688 -11.836 1 95.62 102 HIS A CA 1
ATOM 765 C C . HIS A 1 102 ? 5.656 -34.375 -10.414 1 95.62 102 HIS A C 1
ATOM 767 O O . HIS A 1 102 ? 6.766 -33.875 -10.195 1 95.62 102 HIS A O 1
ATOM 773 N N . ARG A 1 103 ? 4.793 -34.625 -9.461 1 96.31 103 ARG A N 1
ATOM 774 C CA . ARG A 1 103 ? 5.07 -34.406 -8.039 1 96.31 103 ARG A CA 1
ATOM 775 C C . ARG A 1 103 ? 5.527 -33 -7.758 1 96.31 103 ARG A C 1
ATOM 777 O O . ARG A 1 103 ? 6.566 -32.781 -7.129 1 96.31 103 ARG A O 1
ATOM 784 N N . VAL A 1 104 ? 4.801 -32.031 -8.273 1 97.31 104 VAL A N 1
ATOM 785 C CA . VAL A 1 104 ? 5.113 -30.641 -8.031 1 97.31 104 VAL A CA 1
ATOM 786 C C . VAL A 1 104 ? 4.996 -30.344 -6.535 1 97.31 104 VAL A C 1
ATOM 788 O O . VAL A 1 104 ? 4.199 -30.969 -5.832 1 97.31 104 VAL A O 1
ATOM 791 N N . ALA A 1 105 ? 5.699 -29.359 -6.059 1 98.06 105 ALA A N 1
ATOM 792 C CA . ALA A 1 105 ? 5.836 -29.109 -4.625 1 98.06 105 ALA A CA 1
ATOM 793 C C . ALA A 1 105 ? 4.746 -28.156 -4.125 1 98.06 105 ALA A C 1
ATOM 795 O O . ALA A 1 105 ? 4.465 -28.094 -2.928 1 98.06 105 ALA A O 1
ATOM 796 N N . ALA A 1 106 ? 4.145 -27.406 -5.055 1 98.75 106 ALA A N 1
ATOM 797 C CA . ALA A 1 106 ? 3.148 -26.422 -4.621 1 98.75 106 ALA A CA 1
ATOM 798 C C . ALA A 1 106 ? 2.117 -26.172 -5.715 1 98.75 106 ALA A C 1
ATOM 800 O O . ALA A 1 106 ? 2.422 -26.297 -6.902 1 98.75 106 ALA A O 1
ATOM 801 N N . VAL A 1 107 ? 0.954 -25.875 -5.324 1 98.88 107 VAL A N 1
ATOM 802 C CA . VAL A 1 107 ? -0.103 -25.375 -6.195 1 98.88 107 VAL A CA 1
ATOM 803 C C . VAL A 1 107 ? -0.63 -24.047 -5.656 1 98.88 107 VAL A C 1
ATOM 805 O O . VAL A 1 107 ? -0.764 -23.875 -4.441 1 98.88 107 VAL A O 1
ATOM 808 N N . TRP A 1 108 ? -0.795 -23.078 -6.5 1 98.94 108 TRP A N 1
ATOM 809 C CA . TRP A 1 108 ? -1.248 -21.719 -6.18 1 98.94 108 TRP A CA 1
ATOM 810 C C . TRP A 1 108 ? -2.598 -21.438 -6.824 1 98.94 108 TRP A C 1
ATOM 812 O O . TRP A 1 108 ? -2.691 -21.297 -8.047 1 98.94 108 TRP A O 1
ATOM 822 N N . LEU A 1 109 ? -3.678 -21.359 -6.043 1 98.81 109 LEU A N 1
ATOM 823 C CA . LEU A 1 109 ? -5.031 -21.094 -6.516 1 98.81 109 LEU A CA 1
ATOM 824 C C . LEU A 1 109 ? -5.379 -19.609 -6.375 1 98.81 109 LEU A C 1
ATOM 826 O O . LEU A 1 109 ? -5.223 -19.031 -5.301 1 98.81 109 LEU A O 1
ATOM 830 N N . SER A 1 110 ? -5.879 -19.031 -7.457 1 98.06 110 SER A N 1
ATOM 831 C CA . SER A 1 110 ? -6.172 -17.594 -7.43 1 98.06 110 SER A CA 1
ATOM 832 C C . SER A 1 110 ? -7.504 -17.297 -8.109 1 98.06 110 SER A C 1
ATOM 834 O O . SER A 1 110 ? -7.922 -18.016 -9.016 1 98.06 110 SER A O 1
ATOM 836 N N . PHE A 1 111 ? -8.211 -16.25 -7.668 1 97.5 111 PHE A N 1
ATOM 837 C CA . PHE A 1 111 ? -9.32 -15.555 -8.312 1 97.5 111 PHE A CA 1
ATOM 838 C C . PHE A 1 111 ? -10.539 -16.469 -8.438 1 97.5 111 PHE A C 1
ATOM 840 O O . PHE A 1 111 ? -11.117 -16.594 -9.523 1 97.5 111 PHE A O 1
ATOM 847 N N . PRO A 1 112 ? -10.945 -17.031 -7.387 1 97.06 112 PRO A N 1
ATOM 848 C CA . PRO A 1 112 ? -12.211 -17.766 -7.434 1 97.06 112 PRO A CA 1
ATOM 849 C C . PRO A 1 112 ? -13.422 -16.859 -7.652 1 97.06 112 PRO A C 1
ATOM 851 O O . PRO A 1 112 ? -13.336 -15.656 -7.445 1 97.06 112 PRO A O 1
ATOM 854 N N . ARG A 1 113 ? -14.492 -17.406 -8.117 1 95.5 113 ARG A N 1
ATOM 855 C CA . ARG A 1 113 ? -15.727 -16.641 -8.195 1 95.5 113 ARG A CA 1
ATOM 856 C C . ARG A 1 113 ? -16.281 -16.344 -6.801 1 95.5 113 ARG A C 1
ATOM 858 O O . ARG A 1 113 ? -16.719 -15.227 -6.527 1 95.5 113 ARG A O 1
ATOM 865 N N . ALA A 1 114 ? -16.297 -17.422 -6.043 1 92.56 114 ALA A N 1
ATOM 866 C CA . ALA A 1 114 ? -16.656 -17.297 -4.633 1 92.56 114 ALA A CA 1
ATOM 867 C C . ALA A 1 114 ? -15.516 -17.781 -3.74 1 92.56 114 ALA A C 1
ATOM 869 O O . ALA A 1 114 ? -14.797 -18.719 -4.094 1 92.56 114 ALA A O 1
ATOM 870 N N . ASP A 1 115 ? -15.328 -17.266 -2.648 1 85.12 115 ASP A N 1
ATOM 871 C CA . ASP A 1 115 ? -14.227 -17.594 -1.744 1 85.12 115 ASP A CA 1
ATOM 872 C C . ASP A 1 115 ? -14.242 -19.078 -1.368 1 85.12 115 ASP A C 1
ATOM 874 O O . ASP A 1 115 ? -13.188 -19.672 -1.13 1 85.12 115 ASP A O 1
ATOM 878 N N . THR A 1 116 ? -15.438 -19.688 -1.466 1 88.69 116 THR A N 1
ATOM 879 C CA . THR A 1 116 ? -15.602 -21.078 -1.045 1 88.69 116 THR A CA 1
ATOM 880 C C . THR A 1 116 ? -15.281 -22.031 -2.191 1 88.69 116 THR A C 1
ATOM 882 O O . THR A 1 116 ? -15.156 -23.25 -1.984 1 88.69 116 THR A O 1
ATOM 885 N N . ASP A 1 117 ? -15 -21.469 -3.303 1 94.06 117 ASP A N 1
ATOM 886 C CA . ASP A 1 117 ? -14.898 -22.281 -4.508 1 94.06 117 ASP A CA 1
ATOM 887 C C . ASP A 1 117 ? -13.648 -23.156 -4.473 1 94.06 117 ASP A C 1
ATOM 889 O O . ASP A 1 117 ? -13.586 -24.188 -5.148 1 94.06 117 ASP A O 1
ATOM 893 N N . HIS A 1 118 ? -12.719 -22.797 -3.68 1 97.75 118 HIS A N 1
ATOM 894 C CA . HIS A 1 118 ? -11.461 -23.531 -3.662 1 97.75 118 HIS A CA 1
ATOM 895 C C . HIS A 1 118 ? -11.57 -24.797 -2.807 1 97.75 118 HIS A C 1
ATOM 897 O O . HIS A 1 118 ? -10.719 -25.688 -2.889 1 97.75 118 HIS A O 1
ATOM 903 N N . LEU A 1 119 ? -12.648 -24.938 -1.974 1 97.81 119 LEU A N 1
ATOM 904 C CA . LEU A 1 119 ? -12.734 -26 -0.977 1 97.81 119 LEU A CA 1
ATOM 905 C C . LEU A 1 119 ? -12.703 -27.375 -1.641 1 97.81 119 LEU A C 1
ATOM 907 O O . LEU A 1 119 ? -11.898 -28.234 -1.266 1 97.81 119 LEU A O 1
ATOM 911 N N . PRO A 1 120 ? -13.523 -27.656 -2.693 1 97.88 120 PRO A N 1
ATOM 912 C CA . PRO A 1 120 ? -13.477 -28.984 -3.318 1 97.88 120 PRO A CA 1
ATOM 913 C C . PRO A 1 120 ? -12.117 -29.297 -3.938 1 97.88 120 PRO A C 1
ATOM 915 O O . PRO A 1 120 ? -11.688 -30.453 -3.945 1 97.88 120 PRO A O 1
ATOM 918 N N . ILE A 1 121 ? -11.484 -28.281 -4.48 1 98.38 121 ILE A N 1
ATOM 919 C CA . ILE A 1 121 ? -10.172 -28.453 -5.09 1 98.38 121 ILE A CA 1
ATOM 920 C C . ILE A 1 121 ? -9.156 -28.828 -4.02 1 98.38 121 ILE A C 1
ATOM 922 O O . ILE A 1 121 ? -8.383 -29.781 -4.199 1 98.38 121 ILE A O 1
ATOM 926 N N . ILE A 1 122 ? -9.164 -28.109 -2.918 1 98.44 122 ILE A N 1
ATOM 927 C CA . ILE A 1 122 ? -8.242 -28.328 -1.811 1 98.44 122 ILE A CA 1
ATOM 928 C C . ILE A 1 122 ? -8.445 -29.734 -1.254 1 98.44 122 ILE A C 1
ATOM 930 O O . ILE A 1 122 ? -7.477 -30.469 -1.035 1 98.44 122 ILE A O 1
ATOM 934 N N . GLN A 1 123 ? -9.664 -30.156 -1.097 1 98.06 123 GLN A N 1
ATOM 935 C CA . GLN A 1 123 ? -9.984 -31.5 -0.588 1 98.06 123 GLN A CA 1
ATOM 936 C C . GLN A 1 123 ? -9.5 -32.562 -1.548 1 98.06 123 GLN A C 1
ATOM 938 O O . GLN A 1 123 ? -8.961 -33.594 -1.117 1 98.06 123 GLN A O 1
ATOM 943 N N . ALA A 1 124 ? -9.695 -32.344 -2.801 1 98.06 124 ALA A N 1
ATOM 944 C CA . ALA A 1 124 ? -9.266 -33.312 -3.803 1 98.06 124 ALA A CA 1
ATOM 945 C C . ALA A 1 124 ? -7.75 -33.469 -3.805 1 98.06 124 ALA A C 1
ATOM 947 O O . ALA A 1 124 ? -7.234 -34.562 -3.959 1 98.06 124 ALA A O 1
ATOM 948 N N . ILE A 1 125 ? -7.051 -32.344 -3.676 1 98.25 125 ILE A N 1
ATOM 949 C CA . ILE A 1 125 ? -5.594 -32.406 -3.627 1 98.25 125 ILE A CA 1
ATOM 950 C C . ILE A 1 125 ? -5.141 -33.156 -2.391 1 98.25 125 ILE A C 1
ATOM 952 O O . ILE A 1 125 ? -4.234 -34 -2.469 1 98.25 125 ILE A O 1
ATOM 956 N N . ARG A 1 126 ? -5.785 -32.938 -1.256 1 97.81 126 ARG A N 1
ATOM 957 C CA . ARG A 1 126 ? -5.453 -33.625 -0.018 1 97.81 126 ARG A CA 1
ATOM 958 C C . ARG A 1 126 ? -5.691 -35.125 -0.152 1 97.81 126 ARG A C 1
ATOM 960 O O . ARG A 1 126 ? -4.883 -35.938 0.31 1 97.81 126 ARG A O 1
ATOM 967 N N . THR A 1 127 ? -6.727 -35.469 -0.762 1 97.12 127 THR A N 1
ATOM 968 C CA . THR A 1 127 ? -7.027 -36.875 -0.989 1 97.12 127 THR A CA 1
ATOM 969 C C . THR A 1 127 ? -5.957 -37.531 -1.86 1 97.12 127 THR A C 1
ATOM 971 O O . THR A 1 127 ? -5.504 -38.656 -1.571 1 97.12 127 THR A O 1
ATOM 974 N N . ALA A 1 128 ? -5.605 -36.844 -2.914 1 96.44 128 ALA A N 1
ATOM 975 C CA . ALA A 1 128 ? -4.574 -37.344 -3.814 1 96.44 128 ALA A CA 1
ATOM 976 C C . ALA A 1 128 ? -3.242 -37.5 -3.088 1 96.44 128 ALA A C 1
ATOM 978 O O . ALA A 1 128 ? -2.477 -38.406 -3.381 1 96.44 128 ALA A O 1
ATOM 979 N N . GLN A 1 129 ? -2.941 -36.625 -2.195 1 94.5 129 GLN A N 1
ATOM 980 C CA . GLN A 1 129 ? -1.713 -36.656 -1.408 1 94.5 129 GLN A CA 1
ATOM 981 C C . GLN A 1 129 ? -1.699 -37.844 -0.448 1 94.5 129 GLN A C 1
ATOM 983 O O . GLN A 1 129 ? -0.675 -38.531 -0.295 1 94.5 129 GLN A O 1
ATOM 988 N N . GLU A 1 130 ? -2.699 -38.094 0.375 1 91.56 130 GLU A N 1
ATOM 989 C CA . GLU A 1 130 ? -2.795 -39.156 1.395 1 91.56 130 GLU A CA 1
ATOM 990 C C . GLU A 1 130 ? -2.467 -40.531 0.813 1 91.56 130 GLU A C 1
ATOM 992 O O . GLU A 1 130 ? -1.844 -41.344 1.479 1 91.56 130 GLU A O 1
ATOM 997 N N . GLY A 1 131 ? -2.699 -40.719 -0.327 1 84.94 131 GLY A N 1
ATOM 998 C CA . GLY A 1 131 ? -2.533 -42.062 -0.906 1 84.94 131 GLY A CA 1
ATOM 999 C C . GLY A 1 131 ? -1.27 -42.188 -1.736 1 84.94 131 GLY A C 1
ATOM 1000 O O . GLY A 1 131 ? -1.126 -43.125 -2.508 1 84.94 131 GLY A O 1
ATOM 1001 N N . SER A 1 132 ? -0.378 -41.156 -1.42 1 89.81 132 SER A N 1
ATOM 1002 C CA . SER A 1 132 ? 0.768 -41.188 -2.324 1 89.81 132 SER A CA 1
ATOM 1003 C C . SER A 1 132 ? 2.01 -40.594 -1.656 1 89.81 132 SER A C 1
ATOM 1005 O O . SER A 1 132 ? 1.995 -40.281 -0.46 1 89.81 132 SER A O 1
ATOM 1007 N N . ASP A 1 133 ? 3.082 -40.625 -2.318 1 89.69 133 ASP A N 1
ATOM 1008 C CA . ASP A 1 133 ? 4.328 -40.031 -1.87 1 89.69 133 ASP A CA 1
ATOM 1009 C C . ASP A 1 133 ? 4.438 -38.594 -2.357 1 89.69 133 ASP A C 1
ATOM 1011 O O . ASP A 1 133 ? 5.52 -38 -2.346 1 89.69 133 ASP A O 1
ATOM 1015 N N . TRP A 1 134 ? 3.311 -38.156 -2.799 1 94.31 134 TRP A N 1
ATOM 1016 C CA . TRP A 1 134 ? 3.244 -36.781 -3.303 1 94.31 134 TRP A CA 1
ATOM 1017 C C . TRP A 1 134 ? 3.062 -35.781 -2.16 1 94.31 134 TRP A C 1
ATOM 1019 O O . TRP A 1 134 ? 2.096 -35.875 -1.399 1 94.31 134 TRP A O 1
ATOM 1029 N N . ASN A 1 135 ? 4.008 -34.875 -1.916 1 94.25 135 ASN A N 1
ATOM 1030 C CA . ASN A 1 135 ? 3.91 -33.812 -0.931 1 94.25 135 ASN A CA 1
ATOM 1031 C C . ASN A 1 135 ? 3.734 -32.438 -1.599 1 94.25 135 ASN A C 1
ATOM 1033 O O . ASN A 1 135 ? 4.66 -31.922 -2.23 1 94.25 135 ASN A O 1
ATOM 1037 N N . ILE A 1 136 ? 2.592 -31.906 -1.478 1 97.44 136 ILE A N 1
ATOM 1038 C CA . ILE A 1 136 ? 2.291 -30.641 -2.148 1 97.44 136 ILE A CA 1
ATOM 1039 C C . ILE A 1 136 ? 1.771 -29.625 -1.134 1 97.44 136 ILE A C 1
ATOM 1041 O O . ILE A 1 136 ? 0.999 -29.984 -0.238 1 97.44 136 ILE A O 1
ATOM 1045 N N . ARG A 1 137 ? 2.281 -28.422 -1.144 1 98.38 137 ARG A N 1
ATOM 1046 C CA . ARG A 1 137 ? 1.749 -27.312 -0.365 1 98.38 137 ARG A CA 1
ATOM 1047 C C . ARG A 1 137 ? 0.728 -26.516 -1.173 1 98.38 137 ARG A C 1
ATOM 1049 O O . ARG A 1 137 ? 0.922 -26.281 -2.365 1 98.38 137 ARG A O 1
ATOM 1056 N N . ILE A 1 138 ? -0.357 -26.109 -0.559 1 98.81 138 ILE A N 1
ATOM 1057 C CA . ILE A 1 138 ? -1.437 -25.391 -1.23 1 98.81 138 ILE A CA 1
ATOM 1058 C C . ILE A 1 138 ? -1.373 -23.906 -0.875 1 98.81 138 ILE A C 1
ATOM 1060 O O . ILE A 1 138 ? -1.505 -23.531 0.293 1 98.81 138 ILE A O 1
ATOM 1064 N N . PHE A 1 139 ? -1.152 -23.094 -1.894 1 98.88 139 PHE A N 1
ATOM 1065 C CA . PHE A 1 139 ? -1.152 -21.641 -1.822 1 98.88 139 PHE A CA 1
ATOM 1066 C C . PHE A 1 139 ? -2.486 -21.078 -2.295 1 98.88 139 PHE A C 1
ATOM 1068 O O . PHE A 1 139 ? -3.057 -21.547 -3.277 1 98.88 139 PHE A O 1
ATOM 1075 N N . VAL A 1 140 ? -2.998 -20.078 -1.603 1 98.81 140 VAL A N 1
ATOM 1076 C CA . VAL A 1 140 ? -4.184 -19.359 -2.061 1 98.81 140 VAL A CA 1
ATOM 1077 C C . VAL A 1 140 ? -3.928 -17.844 -2.01 1 98.81 140 VAL A C 1
ATOM 1079 O O . VAL A 1 140 ? -3.463 -17.328 -0.995 1 98.81 140 VAL A O 1
ATOM 1082 N N . GLN A 1 141 ? -4.188 -17.219 -3.092 1 98.62 141 GLN A N 1
ATOM 1083 C CA . GLN A 1 141 ? -4.055 -15.773 -3.18 1 98.62 141 GLN A CA 1
ATOM 1084 C C . GLN A 1 141 ? -5.309 -15.078 -2.654 1 98.62 141 GLN A C 1
ATOM 1086 O O . GLN A 1 141 ? -6.426 -15.453 -3.004 1 98.62 141 GLN A O 1
ATOM 1091 N N . VAL A 1 142 ? -5.117 -14.094 -1.804 1 98.19 142 VAL A N 1
ATOM 1092 C CA . VAL A 1 142 ? -6.238 -13.336 -1.25 1 98.19 142 VAL A CA 1
ATOM 1093 C C . VAL A 1 142 ? -5.941 -11.836 -1.336 1 98.19 142 VAL A C 1
ATOM 1095 O O . VAL A 1 142 ? -4.781 -11.43 -1.453 1 98.19 142 VAL A O 1
ATOM 1098 N N . GLY A 1 143 ? -7.008 -10.992 -1.326 1 97.69 143 GLY A N 1
ATOM 1099 C CA . GLY A 1 143 ? -6.863 -9.547 -1.407 1 97.69 143 GLY A CA 1
ATOM 1100 C C . GLY A 1 143 ? -7.754 -8.805 -0.432 1 97.69 143 GLY A C 1
ATOM 1101 O O . GLY A 1 143 ? -7.777 -7.574 -0.417 1 97.69 143 GLY A O 1
ATOM 1102 N N . THR A 1 144 ? -8.5 -9.547 0.424 1 97.5 144 THR A N 1
ATOM 1103 C CA . THR A 1 144 ? -9.359 -9 1.468 1 97.5 144 THR A CA 1
ATOM 1104 C C . THR A 1 144 ? -9.281 -9.852 2.732 1 97.5 144 THR A C 1
ATOM 1106 O O . THR A 1 144 ? -8.789 -10.984 2.697 1 97.5 144 THR A O 1
ATOM 1109 N N . ILE A 1 145 ? -9.727 -9.242 3.811 1 97.62 145 ILE A N 1
ATOM 1110 C CA . ILE A 1 145 ? -9.727 -9.977 5.07 1 97.62 145 ILE A CA 1
ATOM 1111 C C . ILE A 1 145 ? -10.734 -11.125 5 1 97.62 145 ILE A C 1
ATOM 1113 O O . ILE A 1 145 ? -10.469 -12.227 5.484 1 97.62 145 ILE A O 1
ATOM 1117 N N . LYS A 1 146 ? -11.844 -10.898 4.34 1 96.31 146 LYS A N 1
ATOM 1118 C CA . LYS A 1 146 ? -12.844 -11.945 4.184 1 96.31 146 LYS A CA 1
ATOM 1119 C C . LYS A 1 146 ? -12.281 -13.133 3.408 1 96.31 146 LYS A C 1
ATOM 1121 O O . LYS A 1 146 ? -12.469 -14.281 3.809 1 96.31 146 LYS A O 1
ATOM 1126 N N . ALA A 1 147 ? -11.609 -12.875 2.311 1 97.25 147 ALA A N 1
ATOM 1127 C CA . ALA A 1 147 ? -11 -13.938 1.517 1 97.25 147 ALA A CA 1
ATOM 1128 C C . ALA A 1 147 ? -9.961 -14.703 2.332 1 97.25 147 ALA A C 1
ATOM 1130 O O . ALA A 1 147 ? -9.859 -15.93 2.221 1 97.25 147 ALA A O 1
ATOM 1131 N N . ALA A 1 148 ? -9.18 -13.992 3.125 1 98.06 148 ALA A N 1
ATOM 1132 C CA . ALA A 1 148 ? -8.172 -14.625 3.977 1 98.06 148 ALA A CA 1
ATOM 1133 C C . ALA A 1 148 ? -8.828 -15.555 5 1 98.06 148 ALA A C 1
ATOM 1135 O O . ALA A 1 148 ? -8.367 -16.688 5.199 1 98.06 148 ALA A O 1
ATOM 1136 N N . GLU A 1 149 ? -9.859 -15.062 5.633 1 97.12 149 GLU A N 1
ATOM 1137 C CA . GLU A 1 149 ? -10.578 -15.867 6.617 1 97.12 149 GLU A CA 1
ATOM 1138 C C . GLU A 1 149 ? -11.094 -17.156 6 1 97.12 149 GLU A C 1
ATOM 1140 O O . GLU A 1 149 ? -10.961 -18.234 6.59 1 97.12 149 GLU A O 1
ATOM 1145 N N . GLU A 1 150 ? -11.672 -17.047 4.812 1 97.19 150 GLU A N 1
ATOM 1146 C CA . GLU A 1 150 ? -12.211 -18.219 4.129 1 97.19 150 GLU A CA 1
ATOM 1147 C C . GLU A 1 150 ? -11.109 -19.203 3.777 1 97.19 150 GLU A C 1
ATOM 1149 O O . GLU A 1 150 ? -11.266 -20.422 3.965 1 97.19 150 GLU A O 1
ATOM 1154 N N . ALA A 1 151 ? -10.031 -18.719 3.221 1 97.94 151 ALA A N 1
ATOM 1155 C CA . ALA A 1 151 ? -8.906 -19.578 2.859 1 97.94 151 ALA A CA 1
ATOM 1156 C C . ALA A 1 151 ? -8.359 -20.312 4.082 1 97.94 151 ALA A C 1
ATOM 1158 O O . ALA A 1 151 ? -8.023 -21.484 4.012 1 97.94 151 ALA A O 1
ATOM 1159 N N . LEU A 1 152 ? -8.25 -19.625 5.211 1 97.12 152 LEU A N 1
ATOM 1160 C CA . LEU A 1 152 ? -7.766 -20.234 6.449 1 97.12 152 LEU A CA 1
ATOM 1161 C C . LEU A 1 152 ? -8.688 -21.359 6.906 1 97.12 152 LEU A C 1
ATOM 1163 O O . LEU A 1 152 ? -8.219 -22.406 7.344 1 97.12 152 LEU A O 1
ATOM 1167 N N . GLN A 1 153 ? -9.969 -21.109 6.777 1 96.56 153 GLN A N 1
ATOM 1168 C CA . GLN A 1 153 ? -10.953 -22.125 7.152 1 96.56 153 GLN A CA 1
ATOM 1169 C C . GLN A 1 153 ? -10.836 -23.359 6.27 1 96.56 153 GLN A C 1
ATOM 1171 O O . GLN A 1 153 ? -11.156 -24.469 6.699 1 96.56 153 GLN A O 1
ATOM 1176 N N . GLN A 1 154 ? -10.328 -23.188 5.082 1 97.31 154 GLN A N 1
ATOM 1177 C CA . GLN A 1 154 ? -10.211 -24.281 4.125 1 97.31 154 GLN A CA 1
ATOM 1178 C C . GLN A 1 154 ? -8.906 -25.047 4.336 1 97.31 154 GLN A C 1
ATOM 1180 O O . GLN A 1 154 ? -8.672 -26.062 3.676 1 97.31 154 GLN A O 1
ATOM 1185 N N . GLY A 1 155 ? -8.055 -24.562 5.191 1 96.12 155 GLY A N 1
ATOM 1186 C CA . GLY A 1 155 ? -6.867 -25.312 5.586 1 96.12 155 GLY A CA 1
ATOM 1187 C C . GLY A 1 155 ? -5.711 -25.156 4.613 1 96.12 155 GLY A C 1
ATOM 1188 O O . GLY A 1 155 ? -4.953 -26.094 4.383 1 96.12 155 GLY A O 1
ATOM 1189 N N . VAL A 1 156 ? -5.555 -24.031 4.043 1 97.5 156 VAL A N 1
ATOM 1190 C CA . VAL A 1 156 ? -4.469 -23.812 3.094 1 97.5 156 VAL A CA 1
ATOM 1191 C C . VAL A 1 156 ? -3.137 -23.75 3.838 1 97.5 156 VAL A C 1
ATOM 1193 O O . VAL A 1 156 ? -3.104 -23.516 5.047 1 97.5 156 VAL A O 1
ATOM 1196 N N . ASP A 1 157 ? -2.035 -24.016 3.127 1 98.44 157 ASP A N 1
ATOM 1197 C CA . ASP A 1 157 ? -0.705 -23.984 3.729 1 98.44 157 ASP A CA 1
ATOM 1198 C C . ASP A 1 157 ? -0.123 -22.578 3.703 1 98.44 157 ASP A C 1
ATOM 1200 O O . ASP A 1 157 ? 0.613 -22.188 4.609 1 98.44 157 ASP A O 1
ATOM 1204 N N . VAL A 1 158 ? -0.438 -21.844 2.643 1 98.81 158 VAL A N 1
ATOM 1205 C CA . VAL A 1 158 ? 0.152 -20.516 2.443 1 98.81 158 VAL A CA 1
ATOM 1206 C C . VAL A 1 158 ? -0.917 -19.547 1.96 1 98.81 158 VAL A C 1
ATOM 1208 O O . VAL A 1 158 ? -1.664 -19.844 1.024 1 98.81 158 VAL A O 1
ATOM 1211 N N . LEU A 1 159 ? -1.019 -18.438 2.607 1 98.75 159 LEU A N 1
ATOM 1212 C CA . LEU A 1 159 ? -1.763 -17.297 2.086 1 98.75 159 LEU A CA 1
ATOM 1213 C C . LEU A 1 159 ? -0.842 -16.344 1.324 1 98.75 159 LEU A C 1
ATOM 1215 O O . LEU A 1 159 ? 0.18 -15.906 1.854 1 98.75 159 LEU A O 1
ATOM 1219 N N . VAL A 1 160 ? -1.133 -16.094 0.086 1 98.88 160 VAL A N 1
ATOM 1220 C CA . VAL A 1 160 ? -0.441 -15.047 -0.667 1 98.88 160 VAL A CA 1
ATOM 1221 C C . VAL A 1 160 ? -1.268 -13.766 -0.655 1 98.88 160 VAL A C 1
ATOM 1223 O O . VAL A 1 160 ? -2.275 -13.664 -1.358 1 98.88 160 VAL A O 1
ATOM 1226 N N . ILE A 1 161 ? -0.798 -12.781 0.1 1 98.88 161 ILE A N 1
ATOM 1227 C CA . ILE A 1 161 ? -1.514 -11.523 0.276 1 98.88 161 ILE A CA 1
ATOM 1228 C C . ILE A 1 161 ? -1.129 -10.555 -0.837 1 98.88 161 ILE A C 1
ATOM 1230 O O . ILE A 1 161 ? -0.002 -10.055 -0.872 1 98.88 161 ILE A O 1
ATOM 1234 N N . GLN A 1 162 ? -2.082 -10.289 -1.665 1 98.81 162 GLN A N 1
ATOM 1235 C CA . GLN A 1 162 ? -1.81 -9.398 -2.787 1 98.81 162 GLN A CA 1
ATOM 1236 C C . GLN A 1 162 ? -2.336 -7.996 -2.514 1 98.81 162 GLN A C 1
ATOM 1238 O O . GLN A 1 162 ? -3.545 -7.793 -2.391 1 98.81 162 GLN A O 1
ATOM 1243 N N . GLY A 1 163 ? -1.44 -7.016 -2.43 1 98.56 163 GLY A N 1
ATOM 1244 C CA . GLY A 1 163 ? -1.817 -5.617 -2.266 1 98.56 163 GLY A CA 1
ATOM 1245 C C . GLY A 1 163 ? -2.168 -4.938 -3.576 1 98.56 163 GLY A C 1
ATOM 1246 O O . GLY A 1 163 ? -1.881 -5.469 -4.652 1 98.56 163 GLY A O 1
ATOM 1247 N N . THR A 1 164 ? -2.613 -3.748 -3.51 1 98.06 164 THR A N 1
ATOM 1248 C CA . THR A 1 164 ? -3.215 -3.068 -4.652 1 98.06 164 THR A CA 1
ATOM 1249 C C . THR A 1 164 ? -2.139 -2.506 -5.578 1 98.06 164 THR A C 1
ATOM 1251 O O . THR A 1 164 ? -2.441 -2.033 -6.676 1 98.06 164 THR A O 1
ATOM 1254 N N . ASP A 1 165 ? -0.901 -2.537 -5.16 1 98.75 165 ASP A N 1
ATOM 1255 C CA . ASP A 1 165 ? 0.178 -2.074 -6.027 1 98.75 165 ASP A CA 1
ATOM 1256 C C . ASP A 1 165 ? 0.584 -3.158 -7.023 1 98.75 165 ASP A C 1
ATOM 1258 O O . ASP A 1 165 ? 1.447 -2.934 -7.875 1 98.75 165 ASP A O 1
ATOM 1262 N N . ALA A 1 166 ? -0.069 -4.32 -6.977 1 98.75 166 ALA A N 1
ATOM 1263 C CA . ALA A 1 166 ? 0.271 -5.457 -7.828 1 98.75 166 ALA A CA 1
ATOM 1264 C C . ALA A 1 166 ? -0.048 -5.16 -9.289 1 98.75 166 ALA A C 1
ATOM 1266 O O . ALA A 1 166 ? -0.959 -4.387 -9.586 1 98.75 166 ALA A O 1
ATOM 1267 N N . GLY A 1 167 ? 0.724 -5.727 -10.117 1 98.44 167 GLY A N 1
ATOM 1268 C CA . GLY A 1 167 ? 0.396 -5.746 -11.539 1 98.44 167 GLY A CA 1
ATOM 1269 C C . GLY A 1 167 ? -0.505 -6.906 -11.922 1 98.44 167 GLY A C 1
ATOM 1270 O O . GLY A 1 167 ? -0.407 -7.992 -11.352 1 98.44 167 GLY A O 1
ATOM 1271 N N . GLY A 1 168 ? -1.282 -6.664 -12.984 1 98 168 GLY A N 1
ATOM 1272 C CA . GLY A 1 168 ? -2.193 -7.711 -13.422 1 98 168 GLY A CA 1
ATOM 1273 C C . GLY A 1 168 ? -3.469 -7.773 -12.594 1 98 168 GLY A C 1
ATOM 1274 O O . GLY A 1 168 ? -3.855 -6.785 -11.969 1 98 168 GLY A O 1
ATOM 1275 N N . HIS A 1 169 ? -4.152 -8.852 -12.695 1 98.06 169 HIS A N 1
ATOM 1276 C CA . HIS A 1 169 ? -5.449 -9.008 -12.039 1 98.06 169 HIS A CA 1
ATOM 1277 C C . HIS A 1 169 ? -5.305 -9.055 -10.523 1 98.06 169 HIS A C 1
ATOM 1279 O O . HIS A 1 169 ? -4.355 -9.648 -10.008 1 98.06 169 HIS A O 1
ATOM 1285 N N . GLN A 1 170 ? -6.184 -8.477 -9.883 1 98 170 GLN A N 1
ATOM 1286 C CA . GLN A 1 170 ? -6.27 -8.359 -8.43 1 98 170 GLN A CA 1
ATOM 1287 C C . GLN A 1 170 ? -7.688 -7.996 -7.992 1 98 170 GLN A C 1
ATOM 1289 O O . GLN A 1 170 ? -8.547 -7.727 -8.828 1 98 170 GLN A O 1
ATOM 1294 N N . TRP A 1 171 ? -7.953 -8.078 -6.723 1 97.06 171 TRP A N 1
ATOM 1295 C CA . TRP A 1 171 ? -9.242 -7.621 -6.215 1 97.06 171 TRP A CA 1
ATOM 1296 C C . TRP A 1 171 ? -9.484 -6.16 -6.578 1 97.06 171 TRP A C 1
ATOM 1298 O O . TRP A 1 171 ? -8.602 -5.316 -6.398 1 97.06 171 TRP A O 1
ATOM 1308 N N . ALA A 1 172 ? -10.641 -5.871 -7.121 1 96.31 172 ALA A N 1
ATOM 1309 C CA . ALA A 1 172 ? -10.961 -4.52 -7.578 1 96.31 172 ALA A CA 1
ATOM 1310 C C . ALA A 1 172 ? -10.961 -3.533 -6.414 1 96.31 172 ALA A C 1
ATOM 1312 O O . ALA A 1 172 ? -10.508 -2.396 -6.559 1 96.31 172 ALA A O 1
ATOM 1313 N N . GLN A 1 173 ? -11.508 -3.961 -5.34 1 94.69 173 GLN A N 1
ATOM 1314 C CA . GLN A 1 173 ? -11.477 -3.184 -4.105 1 94.69 173 GLN A CA 1
ATOM 1315 C C . GLN A 1 173 ? -10.578 -3.838 -3.062 1 94.69 173 GLN A C 1
ATOM 1317 O O . GLN A 1 173 ? -10.734 -5.02 -2.754 1 94.69 173 GLN A O 1
ATOM 1322 N N . GLY A 1 174 ? -9.617 -3.119 -2.594 1 94.88 174 GLY A N 1
ATOM 1323 C CA . GLY A 1 174 ? -8.656 -3.629 -1.626 1 94.88 174 GLY A CA 1
ATOM 1324 C C . GLY A 1 174 ? -7.734 -2.557 -1.077 1 94.88 174 GLY A C 1
ATOM 1325 O O . GLY A 1 174 ? -8 -1.362 -1.234 1 94.88 174 GLY A O 1
ATOM 1326 N N . ALA A 1 175 ? -6.746 -2.938 -0.327 1 97.69 175 ALA A N 1
ATOM 1327 C CA . ALA A 1 175 ? -5.734 -2.055 0.25 1 97.69 175 ALA A CA 1
ATOM 1328 C C . ALA A 1 175 ? -4.328 -2.527 -0.099 1 97.69 175 ALA A C 1
ATOM 1330 O O . ALA A 1 175 ? -4.148 -3.635 -0.613 1 97.69 175 ALA A O 1
ATOM 1331 N N . SER A 1 176 ? -3.367 -1.653 0.046 1 98.62 176 SER A N 1
ATOM 1332 C CA . SER A 1 176 ? -1.979 -2.053 -0.158 1 98.62 176 SER A CA 1
ATOM 1333 C C . SER A 1 176 ? -1.511 -3.002 0.94 1 98.62 176 SER A C 1
ATOM 1335 O O . SER A 1 176 ? -2.252 -3.281 1.885 1 98.62 176 SER A O 1
ATOM 1337 N N . LEU A 1 177 ? -0.311 -3.465 0.816 1 98.88 177 LEU A N 1
ATOM 1338 C CA . LEU A 1 177 ? 0.29 -4.355 1.803 1 98.88 177 LEU A CA 1
ATOM 1339 C C . LEU A 1 177 ? 0.423 -3.66 3.154 1 98.88 177 LEU A C 1
ATOM 1341 O O . LEU A 1 177 ? 0.355 -4.309 4.199 1 98.88 177 LEU A O 1
ATOM 1345 N N . ILE A 1 178 ? 0.518 -2.295 3.188 1 98.88 178 ILE A N 1
ATOM 1346 C CA . ILE A 1 178 ? 0.685 -1.529 4.418 1 98.88 178 ILE A CA 1
ATOM 1347 C C . ILE A 1 178 ? -0.477 -1.815 5.367 1 98.88 178 ILE A C 1
ATOM 1349 O O . ILE A 1 178 ? -0.278 -1.962 6.574 1 98.88 178 ILE A O 1
ATOM 1353 N N . SER A 1 179 ? -1.624 -1.922 4.816 1 98.75 179 SER A N 1
ATOM 1354 C CA . SER A 1 179 ? -2.834 -2.055 5.621 1 98.75 179 SER A CA 1
ATOM 1355 C C . SER A 1 179 ? -3.275 -3.51 5.719 1 98.75 179 SER A C 1
ATOM 1357 O O . SER A 1 179 ? -3.672 -3.973 6.793 1 98.75 179 SER A O 1
ATOM 1359 N N . LEU A 1 180 ? -3.182 -4.242 4.66 1 98.62 180 LEU A N 1
ATOM 1360 C CA . LEU A 1 180 ? -3.789 -5.566 4.543 1 98.62 180 LEU A CA 1
ATOM 1361 C C . LEU A 1 180 ? -2.973 -6.609 5.297 1 98.62 180 LEU A C 1
ATOM 1363 O O . LEU A 1 180 ? -3.535 -7.457 5.996 1 98.62 180 LEU A O 1
ATOM 1367 N N . LEU A 1 181 ? -1.675 -6.547 5.215 1 98.62 181 LEU A N 1
ATOM 1368 C CA . LEU A 1 181 ? -0.801 -7.598 5.723 1 98.62 181 LEU A CA 1
ATOM 1369 C C . LEU A 1 181 ? -0.865 -7.676 7.242 1 98.62 181 LEU A C 1
ATOM 1371 O O . LEU A 1 181 ? -1.047 -8.758 7.805 1 98.62 181 LEU A O 1
ATOM 1375 N N . PRO A 1 182 ? -0.736 -6.496 7.965 1 98.44 182 PRO A N 1
ATOM 1376 C CA . PRO A 1 182 ? -0.83 -6.586 9.422 1 98.44 182 PRO A CA 1
ATOM 1377 C C . PRO A 1 182 ? -2.168 -7.152 9.898 1 98.44 182 PRO A C 1
ATOM 1379 O O . PRO A 1 182 ? -2.211 -7.926 10.852 1 98.44 182 PRO A O 1
ATOM 1382 N N . GLU A 1 183 ? -3.201 -6.754 9.242 1 98.06 183 GLU A N 1
ATOM 1383 C CA . GLU A 1 183 ? -4.52 -7.234 9.648 1 98.06 183 GLU A CA 1
ATOM 1384 C C . GLU A 1 183 ? -4.648 -8.742 9.438 1 98.06 183 GLU A C 1
ATOM 1386 O O . GLU A 1 183 ? -5.262 -9.438 10.25 1 98.06 183 GLU A O 1
ATOM 1391 N N . VAL A 1 184 ? -4.105 -9.289 8.328 1 98.38 184 VAL A N 1
ATOM 1392 C CA . VAL A 1 184 ? -4.121 -10.727 8.078 1 98.38 184 VAL A CA 1
ATOM 1393 C C . VAL A 1 184 ? -3.264 -11.438 9.125 1 98.38 184 VAL A C 1
ATOM 1395 O O . VAL A 1 184 ? -3.643 -12.492 9.633 1 98.38 184 VAL A O 1
ATOM 1398 N N . ARG A 1 185 ? -2.08 -10.906 9.383 1 98 185 ARG A N 1
ATOM 1399 C CA . ARG A 1 185 ? -1.228 -11.5 10.406 1 98 185 ARG A CA 1
ATOM 1400 C C . ARG A 1 185 ? -1.946 -11.57 11.75 1 98 185 ARG A C 1
ATOM 1402 O O . ARG A 1 185 ? -1.839 -12.562 12.469 1 98 185 ARG A O 1
ATOM 1409 N N . ASP A 1 186 ? -2.672 -10.484 12.117 1 97.25 186 ASP A N 1
ATOM 1410 C CA . ASP A 1 186 ? -3.451 -10.461 13.352 1 97.25 186 ASP A CA 1
ATOM 1411 C C . ASP A 1 186 ? -4.52 -11.547 13.344 1 97.25 186 ASP A C 1
ATOM 1413 O O . ASP A 1 186 ? -4.805 -12.156 14.383 1 97.25 186 ASP A O 1
ATOM 1417 N N . LEU A 1 187 ? -5.141 -11.766 12.172 1 96.56 187 LEU A N 1
ATOM 1418 C CA . LEU A 1 187 ? -6.125 -12.836 12.039 1 96.56 187 LEU A CA 1
ATOM 1419 C C . LEU A 1 187 ? -5.523 -14.18 12.43 1 96.56 187 LEU A C 1
ATOM 1421 O O . LEU A 1 187 ? -6.145 -14.953 13.164 1 9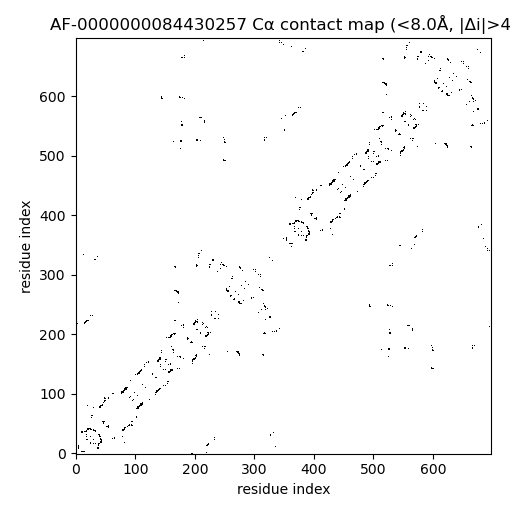6.56 187 LEU A O 1
ATOM 1425 N N . LEU A 1 188 ? -4.309 -14.484 11.938 1 97.5 188 LEU A N 1
ATOM 1426 C CA . LEU A 1 188 ? -3.641 -15.742 12.258 1 97.5 188 LEU A CA 1
ATOM 1427 C C . LEU A 1 188 ? -3.283 -15.805 13.734 1 97.5 188 LEU A C 1
ATOM 1429 O O . LEU A 1 188 ? -3.471 -16.844 14.383 1 97.5 188 LEU A O 1
ATOM 1433 N N . SER A 1 189 ? -2.758 -14.688 14.227 1 96.25 189 SER A N 1
ATOM 1434 C CA . SER A 1 189 ? -2.367 -14.641 15.633 1 96.25 189 SER A CA 1
ATOM 1435 C C . SER A 1 189 ? -3.562 -14.875 16.547 1 96.25 189 SER A C 1
ATOM 1437 O O . SER A 1 189 ? -3.475 -15.648 17.5 1 96.25 189 SER A O 1
ATOM 1439 N N . ASN A 1 190 ? -4.645 -14.18 16.281 1 95.19 190 ASN A N 1
ATOM 1440 C CA . ASN A 1 190 ? -5.855 -14.305 17.094 1 95.19 190 ASN A CA 1
ATOM 1441 C C . ASN A 1 190 ? -6.406 -15.734 17.062 1 95.19 190 ASN A C 1
ATOM 1443 O O . ASN A 1 190 ? -6.973 -16.203 18.047 1 95.19 190 ASN A O 1
ATOM 1447 N N . ALA A 1 191 ? -6.176 -16.406 15.945 1 95.25 191 ALA A N 1
ATOM 1448 C CA . ALA A 1 191 ? -6.641 -17.781 15.781 1 95.25 191 ALA A CA 1
ATOM 1449 C C . ALA A 1 191 ? -5.605 -18.766 16.297 1 95.25 191 ALA A C 1
ATOM 1451 O O . ALA A 1 191 ? -5.805 -19.984 16.203 1 95.25 191 ALA A O 1
ATOM 1452 N N . GLN A 1 192 ? -4.445 -18.328 16.781 1 95.81 192 GLN A N 1
ATOM 1453 C CA . GLN A 1 192 ? -3.338 -19.172 17.219 1 95.81 192 GLN A CA 1
ATOM 1454 C C . GLN A 1 192 ? -2.902 -20.141 16.125 1 95.81 192 GLN A C 1
ATOM 1456 O O . GLN A 1 192 ? -2.582 -21.297 16.406 1 95.81 192 GLN A O 1
ATOM 1461 N N . ASN A 1 193 ? -3.064 -19.625 14.93 1 95.94 193 ASN A N 1
ATOM 1462 C CA . ASN A 1 193 ? -2.607 -20.391 13.781 1 95.94 193 ASN A CA 1
ATOM 1463 C C . ASN A 1 193 ? -1.107 -20.219 13.555 1 95.94 193 ASN A C 1
ATOM 1465 O O . ASN A 1 193 ? -0.655 -19.141 13.156 1 95.94 193 ASN A O 1
ATOM 1469 N N . THR A 1 194 ? -0.363 -21.281 13.695 1 94.19 194 THR A N 1
ATOM 1470 C CA . THR A 1 194 ? 1.088 -21.219 13.555 1 94.19 194 THR A CA 1
ATOM 1471 C C . THR A 1 194 ? 1.549 -22.078 12.383 1 94.19 194 THR A C 1
ATOM 1473 O O . THR A 1 194 ? 2.748 -22.297 12.195 1 94.19 194 THR A O 1
ATOM 1476 N N . THR A 1 195 ? 0.612 -22.531 11.594 1 95.69 195 THR A N 1
ATOM 1477 C CA . THR A 1 195 ? 0.967 -23.5 10.57 1 95.69 195 THR A CA 1
ATOM 1478 C C . THR A 1 195 ? 0.813 -22.906 9.172 1 95.69 195 THR A C 1
ATOM 1480 O O . THR A 1 195 ? 1.312 -23.469 8.195 1 95.69 195 THR A O 1
ATOM 1483 N N . THR A 1 196 ? 0.081 -21.844 9.07 1 98.19 196 THR A N 1
ATOM 1484 C CA . THR A 1 196 ? -0.105 -21.188 7.781 1 98.19 196 THR A CA 1
ATOM 1485 C C . THR A 1 196 ? 0.94 -20.094 7.566 1 98.19 196 THR A C 1
ATOM 1487 O O . THR A 1 196 ? 1.16 -19.266 8.445 1 98.19 196 THR A O 1
ATOM 1490 N N . ALA A 1 197 ? 1.648 -20.156 6.441 1 98.44 197 ALA A N 1
ATOM 1491 C CA . ALA A 1 197 ? 2.611 -19.109 6.102 1 98.44 197 ALA A CA 1
ATOM 1492 C C . ALA A 1 197 ? 1.945 -17.984 5.316 1 98.44 197 ALA A C 1
ATOM 1494 O O . ALA A 1 197 ? 0.916 -18.188 4.672 1 98.44 197 ALA A O 1
ATOM 1495 N N . ILE A 1 198 ? 2.518 -16.797 5.41 1 98.56 198 ILE A N 1
ATOM 1496 C CA . ILE A 1 198 ? 2.027 -15.625 4.695 1 98.56 198 ILE A CA 1
ATOM 1497 C C . ILE A 1 198 ? 3.098 -15.125 3.732 1 98.56 198 ILE A C 1
ATOM 1499 O O . ILE A 1 198 ? 4.227 -14.844 4.141 1 98.56 198 ILE A O 1
ATOM 1503 N N . LEU A 1 199 ? 2.75 -15.047 2.463 1 98.88 199 LEU A N 1
ATOM 1504 C CA . LEU A 1 199 ? 3.602 -14.391 1.475 1 98.88 199 LEU A CA 1
ATOM 1505 C C . LEU A 1 199 ? 2.984 -13.07 1.015 1 98.88 199 LEU A C 1
ATOM 1507 O O . LEU A 1 199 ? 1.767 -12.977 0.849 1 98.88 199 LEU A O 1
ATOM 1511 N N . ALA A 1 200 ? 3.832 -12.094 0.851 1 98.94 200 ALA A N 1
ATOM 1512 C CA . ALA A 1 200 ? 3.396 -10.781 0.388 1 98.94 200 ALA A CA 1
ATOM 1513 C C . ALA A 1 200 ? 3.652 -10.609 -1.106 1 98.94 200 ALA A C 1
ATOM 1515 O O . ALA A 1 200 ? 4.734 -10.938 -1.597 1 98.94 200 ALA A O 1
ATOM 1516 N N . ALA A 1 201 ? 2.664 -10.117 -1.829 1 98.88 201 ALA A N 1
ATOM 1517 C CA . ALA A 1 201 ? 2.768 -9.789 -3.25 1 98.88 201 ALA A CA 1
ATOM 1518 C C . ALA A 1 201 ? 2.162 -8.422 -3.545 1 98.88 201 ALA A C 1
ATOM 1520 O O . ALA A 1 201 ? 1.167 -8.031 -2.932 1 98.88 201 ALA A O 1
ATOM 1521 N N . GLY A 1 202 ? 2.76 -7.746 -4.492 1 98.69 202 GLY A N 1
ATOM 1522 C CA . GLY A 1 202 ? 2.248 -6.453 -4.914 1 98.69 202 GLY A CA 1
ATOM 1523 C C . GLY A 1 202 ? 3.203 -5.312 -4.625 1 98.69 202 GLY A C 1
ATOM 1524 O O . GLY A 1 202 ? 3.281 -4.832 -3.492 1 98.69 202 GLY A O 1
ATOM 1525 N N . GLY A 1 203 ? 3.879 -4.879 -5.652 1 98.62 203 GLY A N 1
ATOM 1526 C CA . GLY A 1 203 ? 4.707 -3.686 -5.566 1 98.62 203 GLY A CA 1
ATOM 1527 C C . GLY A 1 203 ? 6.102 -3.961 -5.035 1 98.62 203 GLY A C 1
ATOM 1528 O O . GLY A 1 203 ? 6.883 -3.035 -4.82 1 98.62 203 GLY A O 1
ATOM 1529 N N . ILE A 1 204 ? 6.441 -5.223 -4.793 1 98.94 204 ILE A N 1
ATOM 1530 C CA . ILE A 1 204 ? 7.758 -5.559 -4.258 1 98.94 204 ILE A CA 1
ATOM 1531 C C . ILE A 1 204 ? 8.734 -5.82 -5.402 1 98.94 204 ILE A C 1
ATOM 1533 O O . ILE A 1 204 ? 8.539 -6.754 -6.184 1 98.94 204 ILE A O 1
ATOM 1537 N N . VAL A 1 205 ? 9.812 -4.996 -5.465 1 98.75 205 VAL A N 1
ATOM 1538 C CA . VAL A 1 205 ? 10.688 -5.16 -6.621 1 98.75 205 VAL A CA 1
ATOM 1539 C C . VAL A 1 205 ? 12.141 -5.207 -6.164 1 98.75 205 VAL A C 1
ATOM 1541 O O . VAL A 1 205 ? 13.047 -5.43 -6.973 1 98.75 205 VAL A O 1
ATOM 1544 N N . ASP A 1 206 ? 12.414 -4.945 -4.836 1 98.75 206 ASP A N 1
ATOM 1545 C CA . ASP A 1 206 ? 13.781 -4.973 -4.324 1 98.75 206 ASP A CA 1
ATOM 1546 C C . ASP A 1 206 ? 13.797 -5.211 -2.814 1 98.75 206 ASP A C 1
ATOM 1548 O O . ASP A 1 206 ? 12.781 -5.586 -2.23 1 98.75 206 ASP A O 1
ATOM 1552 N N . GLU A 1 207 ? 14.977 -5.082 -2.195 1 98.81 207 GLU A N 1
ATOM 1553 C CA . GLU A 1 207 ? 15.18 -5.406 -0.788 1 98.81 207 GLU A CA 1
ATOM 1554 C C . GLU A 1 207 ? 14.359 -4.492 0.115 1 98.81 207 GLU A C 1
ATOM 1556 O O . GLU A 1 207 ? 13.922 -4.902 1.191 1 98.81 207 GLU A O 1
ATOM 1561 N N . ARG A 1 208 ? 14.117 -3.258 -0.27 1 98.75 208 ARG A N 1
ATOM 1562 C CA . ARG A 1 208 ? 13.336 -2.326 0.54 1 98.75 208 ARG A CA 1
ATOM 1563 C C . ARG A 1 208 ? 11.906 -2.814 0.709 1 98.75 208 ARG A C 1
ATOM 1565 O O . ARG A 1 208 ? 11.383 -2.855 1.826 1 98.75 208 ARG A O 1
ATOM 1572 N N . GLY A 1 209 ? 11.305 -3.219 -0.485 1 98.94 209 GLY A N 1
ATOM 1573 C CA . GLY A 1 209 ? 9.977 -3.816 -0.416 1 98.94 209 GLY A CA 1
ATOM 1574 C C . GLY A 1 209 ? 9.945 -5.105 0.386 1 98.94 209 GLY A C 1
ATOM 1575 O O . GLY A 1 209 ? 8.969 -5.387 1.077 1 98.94 209 GLY A O 1
ATOM 1576 N N . CYS A 1 210 ? 11.008 -5.867 0.267 1 98.88 210 CYS A N 1
ATOM 1577 C CA . CYS A 1 210 ? 11.086 -7.117 1.014 1 98.88 210 CYS A CA 1
ATOM 1578 C C . CYS A 1 210 ? 11.117 -6.855 2.514 1 98.88 210 CYS A C 1
ATOM 1580 O O . CYS A 1 210 ? 10.352 -7.461 3.268 1 98.88 210 CYS A O 1
ATOM 1582 N N . VAL A 1 211 ? 11.93 -5.906 2.994 1 98.81 211 VAL A N 1
ATOM 1583 C CA . VAL A 1 211 ? 12.016 -5.555 4.41 1 98.81 211 VAL A CA 1
ATOM 1584 C C . VAL A 1 211 ? 10.656 -5.051 4.895 1 98.81 211 VAL A C 1
ATOM 1586 O O . VAL A 1 211 ? 10.203 -5.414 5.98 1 98.81 211 VAL A O 1
ATOM 1589 N N . ALA A 1 212 ? 10.039 -4.215 4.098 1 98.94 212 ALA A N 1
ATOM 1590 C CA . ALA A 1 212 ? 8.719 -3.699 4.457 1 98.94 212 ALA A CA 1
ATOM 1591 C C . ALA A 1 212 ? 7.723 -4.836 4.66 1 98.94 212 ALA A C 1
ATOM 1593 O O . ALA A 1 212 ? 7.016 -4.875 5.668 1 98.94 212 ALA A O 1
ATOM 1594 N N . ALA A 1 213 ? 7.707 -5.789 3.697 1 98.88 213 ALA A N 1
ATOM 1595 C CA . ALA A 1 213 ? 6.773 -6.91 3.766 1 98.88 213 ALA A CA 1
ATOM 1596 C C . ALA A 1 213 ? 7.027 -7.766 5.004 1 98.88 213 ALA A C 1
ATOM 1598 O O . ALA A 1 213 ? 6.094 -8.125 5.719 1 98.88 213 ALA A O 1
ATOM 1599 N N . LEU A 1 214 ? 8.258 -8.078 5.25 1 98.56 214 LEU A N 1
ATOM 1600 C CA . LEU A 1 214 ? 8.609 -8.875 6.418 1 98.56 214 LEU A CA 1
ATOM 1601 C C . LEU A 1 214 ? 8.242 -8.148 7.707 1 98.56 214 LEU A C 1
ATOM 1603 O O . LEU A 1 214 ? 7.707 -8.75 8.641 1 98.56 214 LEU A O 1
ATOM 1607 N N . GLY A 1 215 ? 8.523 -6.816 7.742 1 98.56 215 GLY A N 1
ATOM 1608 C CA . GLY A 1 215 ? 8.172 -6.008 8.898 1 98.56 215 GLY A CA 1
ATOM 1609 C C . GLY A 1 215 ? 6.68 -5.965 9.164 1 98.56 215 GLY A C 1
ATOM 1610 O O . GLY A 1 215 ? 6.246 -5.875 10.312 1 98.56 215 GLY A O 1
ATOM 1611 N N . LEU A 1 216 ? 5.902 -6.062 8.117 1 98.81 216 LEU A N 1
ATOM 1612 C CA . LEU A 1 216 ? 4.449 -6.008 8.211 1 98.81 216 LEU A CA 1
ATOM 1613 C C . LEU A 1 216 ? 3.875 -7.359 8.617 1 98.81 216 LEU A C 1
ATOM 1615 O O . LEU A 1 216 ? 2.689 -7.469 8.938 1 98.81 216 LEU A O 1
ATOM 1619 N N . GLY A 1 217 ? 4.676 -8.438 8.508 1 97.44 217 GLY A N 1
ATOM 1620 C CA . GLY A 1 217 ? 4.223 -9.703 9.055 1 97.44 217 GLY A CA 1
ATOM 1621 C C . GLY A 1 217 ? 4.312 -10.844 8.055 1 97.44 217 GLY A C 1
ATOM 1622 O O . GLY A 1 217 ? 3.877 -11.961 8.344 1 97.44 217 GLY A O 1
ATOM 1623 N N . ALA A 1 218 ? 4.891 -10.633 6.914 1 98.44 218 ALA A N 1
ATOM 1624 C CA . ALA A 1 218 ? 5.016 -11.703 5.93 1 98.44 218 ALA A CA 1
ATOM 1625 C C . ALA A 1 218 ? 6.137 -12.672 6.309 1 98.44 218 ALA A C 1
ATOM 1627 O O . ALA A 1 218 ? 7.055 -12.305 7.047 1 98.44 218 ALA A O 1
ATOM 1628 N N . ASP A 1 219 ? 6.047 -13.898 5.781 1 97.88 219 ASP A N 1
ATOM 1629 C CA . ASP A 1 219 ? 7.078 -14.914 5.957 1 97.88 219 ASP A CA 1
ATOM 1630 C C . ASP A 1 219 ? 7.98 -15 4.727 1 97.88 219 ASP A C 1
ATOM 1632 O O . ASP A 1 219 ? 8.977 -15.719 4.734 1 97.88 219 ASP A O 1
ATOM 1636 N N . GLY A 1 220 ? 7.707 -14.32 3.701 1 98.44 220 GLY A N 1
ATOM 1637 C CA . GLY A 1 220 ? 8.391 -14.234 2.424 1 98.44 220 GLY A CA 1
ATOM 1638 C C . GLY A 1 220 ? 7.688 -13.336 1.424 1 98.44 220 GLY A C 1
ATOM 1639 O O . GLY A 1 220 ? 6.672 -12.711 1.748 1 98.44 220 GLY A O 1
ATOM 1640 N N . ILE A 1 221 ? 8.234 -13.25 0.218 1 98.94 221 ILE A N 1
ATOM 1641 C CA . ILE A 1 221 ? 7.648 -12.328 -0.746 1 98.94 221 ILE A CA 1
ATOM 1642 C C . ILE A 1 221 ? 7.504 -13.016 -2.1 1 98.94 221 ILE A C 1
ATOM 1644 O O . ILE A 1 221 ? 8.148 -14.039 -2.357 1 98.94 221 ILE A O 1
ATOM 1648 N N . VAL A 1 222 ? 6.605 -12.461 -2.887 1 98.94 222 VAL A N 1
ATOM 1649 C CA . VAL A 1 222 ? 6.387 -12.805 -4.289 1 98.94 222 VAL A CA 1
ATOM 1650 C C . VAL A 1 222 ? 6.594 -11.57 -5.164 1 98.94 222 VAL A C 1
ATOM 1652 O O . VAL A 1 222 ? 6.086 -10.492 -4.852 1 98.94 222 VAL A O 1
ATOM 1655 N N . MET A 1 223 ? 7.438 -11.727 -6.148 1 98.94 223 MET A N 1
ATOM 1656 C CA . MET A 1 223 ? 7.613 -10.664 -7.133 1 98.94 223 MET A CA 1
ATOM 1657 C C . MET A 1 223 ? 7.004 -11.055 -8.477 1 98.94 223 MET A C 1
ATOM 1659 O O . MET A 1 223 ? 7.066 -12.219 -8.867 1 98.94 223 MET A O 1
ATOM 1663 N N . GLY A 1 224 ? 6.348 -10.148 -9.109 1 98.81 224 GLY A N 1
ATOM 1664 C CA . GLY A 1 224 ? 5.785 -10.344 -10.43 1 98.81 224 GLY A CA 1
ATOM 1665 C C . GLY A 1 224 ? 6.457 -9.508 -11.5 1 98.81 224 GLY A C 1
ATOM 1666 O O . GLY A 1 224 ? 7.426 -9.945 -12.125 1 98.81 224 GLY A O 1
ATOM 1667 N N . THR A 1 225 ? 6.168 -8.164 -11.5 1 98.81 225 THR A N 1
ATOM 1668 C CA . THR A 1 225 ? 6.68 -7.238 -12.508 1 98.81 225 THR A CA 1
ATOM 1669 C C . THR A 1 225 ? 8.211 -7.246 -12.516 1 98.81 225 THR A C 1
ATOM 1671 O O . THR A 1 225 ? 8.828 -7.164 -13.578 1 98.81 225 THR A O 1
ATOM 1674 N N . ARG A 1 226 ? 8.852 -7.328 -11.406 1 98.88 226 ARG A N 1
ATOM 1675 C CA . ARG A 1 226 ? 10.312 -7.344 -11.312 1 98.88 226 ARG A CA 1
ATOM 1676 C C . ARG A 1 226 ? 10.898 -8.5 -12.117 1 98.88 226 ARG A C 1
ATOM 1678 O O . ARG A 1 226 ? 11.922 -8.352 -12.781 1 98.88 226 ARG A O 1
ATOM 1685 N N . PHE A 1 227 ? 10.227 -9.664 -12.086 1 98.94 227 PHE A N 1
ATOM 1686 C CA . PHE A 1 227 ? 10.75 -10.844 -12.758 1 98.94 227 PHE A CA 1
ATOM 1687 C C . PHE A 1 227 ? 10.445 -10.797 -14.25 1 98.94 227 PHE A C 1
ATOM 1689 O O . PHE A 1 227 ? 11.055 -11.516 -15.039 1 98.94 227 PHE A O 1
ATOM 1696 N N . VAL A 1 228 ? 9.453 -9.969 -14.688 1 98.75 228 VAL A N 1
ATOM 1697 C CA . VAL A 1 228 ? 9.25 -9.766 -16.109 1 98.75 228 VAL A CA 1
ATOM 1698 C C . VAL A 1 228 ? 10.5 -9.148 -16.734 1 98.75 228 VAL A C 1
ATOM 1700 O O . VAL A 1 228 ? 10.906 -9.516 -17.844 1 98.75 228 VAL A O 1
ATOM 1703 N N . ALA A 1 229 ? 11.148 -8.242 -15.977 1 98.56 229 ALA A N 1
ATOM 1704 C CA . ALA A 1 229 ? 12.344 -7.543 -16.453 1 98.56 229 ALA A CA 1
ATOM 1705 C C . ALA A 1 229 ? 13.602 -8.344 -16.156 1 98.56 229 ALA A C 1
ATOM 1707 O O . ALA A 1 229 ? 14.562 -7.809 -15.594 1 98.56 229 ALA A O 1
ATOM 1708 N N . THR A 1 230 ? 13.625 -9.617 -16.422 1 98.88 230 THR A N 1
ATOM 1709 C CA . THR A 1 230 ? 14.805 -10.469 -16.281 1 98.88 230 THR A CA 1
ATOM 1710 C C . THR A 1 230 ? 15.141 -11.156 -17.594 1 98.88 230 THR A C 1
ATOM 1712 O O . THR A 1 230 ? 14.297 -11.234 -18.5 1 98.88 230 THR A O 1
ATOM 1715 N N . LEU A 1 231 ? 16.375 -11.641 -17.688 1 98.69 231 LEU A N 1
ATOM 1716 C CA . LEU A 1 231 ? 16.859 -12.289 -18.906 1 98.69 231 LEU A CA 1
ATOM 1717 C C . LEU A 1 231 ? 16.109 -13.578 -19.188 1 98.69 231 LEU A C 1
ATOM 1719 O O . LEU A 1 231 ? 15.852 -13.922 -20.344 1 98.69 231 LEU A O 1
ATOM 1723 N N . GLU A 1 232 ? 15.656 -14.258 -18.141 1 98.69 232 GLU A N 1
ATOM 1724 C CA . GLU A 1 232 ? 15.102 -15.609 -18.25 1 98.69 232 GLU A CA 1
ATOM 1725 C C . GLU A 1 232 ? 13.609 -15.57 -18.531 1 98.69 232 GLU A C 1
ATOM 1727 O O . GLU A 1 232 ? 13.016 -16.578 -18.922 1 98.69 232 GLU A O 1
ATOM 1732 N N . CYS A 1 233 ? 12.961 -14.391 -18.266 1 98.69 233 CYS A N 1
ATOM 1733 C CA . CYS A 1 233 ? 11.539 -14.266 -18.562 1 98.69 233 CYS A CA 1
ATOM 1734 C C . CYS A 1 233 ? 11.305 -14.219 -20.062 1 98.69 233 CYS A C 1
ATOM 1736 O O . CYS A 1 233 ? 11.992 -13.492 -20.781 1 98.69 233 CYS A O 1
ATOM 1738 N N . PRO A 1 234 ? 10.328 -14.906 -20.562 1 97.81 234 PRO A N 1
ATOM 1739 C CA . PRO A 1 234 ? 10.102 -14.992 -22 1 97.81 234 PRO A CA 1
ATOM 1740 C C . PRO A 1 234 ? 9.367 -13.781 -22.562 1 97.81 234 PRO A C 1
ATOM 1742 O O . PRO A 1 234 ? 9.117 -13.703 -23.766 1 97.81 234 PRO A O 1
ATOM 1745 N N . ALA A 1 235 ? 9 -12.805 -21.75 1 96.88 235 ALA A N 1
ATOM 1746 C CA . ALA A 1 235 ? 8.32 -11.609 -22.25 1 96.88 235 ALA A CA 1
ATOM 1747 C C . ALA A 1 235 ? 9.109 -10.961 -23.375 1 96.88 235 ALA A C 1
ATOM 1749 O O . ALA A 1 235 ? 10.344 -10.906 -23.328 1 96.88 235 ALA A O 1
ATOM 1750 N N . PRO A 1 236 ? 8.438 -10.453 -24.422 1 95.94 236 PRO A N 1
ATOM 1751 C CA . PRO A 1 236 ? 9.117 -9.742 -25.5 1 95.94 236 PRO A CA 1
ATOM 1752 C C . PRO A 1 236 ? 9.961 -8.57 -25 1 95.94 236 PRO A C 1
ATOM 1754 O O . PRO A 1 236 ? 9.602 -7.922 -24.016 1 95.94 236 PRO A O 1
ATOM 1757 N N . SER A 1 237 ? 11.031 -8.289 -25.75 1 96.12 237 SER A N 1
ATOM 1758 C CA . SER A 1 237 ? 11.945 -7.211 -25.391 1 96.12 237 SER A CA 1
ATOM 1759 C C . SER A 1 237 ? 11.219 -5.871 -25.328 1 96.12 237 SER A C 1
ATOM 1761 O O . SER A 1 237 ? 11.555 -5.016 -24.5 1 96.12 237 SER A O 1
ATOM 1763 N N . GLU A 1 238 ? 10.234 -5.719 -26.172 1 95.75 238 GLU A N 1
ATOM 1764 C CA . GLU A 1 238 ? 9.477 -4.469 -26.219 1 95.75 238 GLU A CA 1
ATOM 1765 C C . GLU A 1 238 ? 8.719 -4.246 -24.906 1 95.75 238 GLU A C 1
ATOM 1767 O O . GLU A 1 238 ? 8.586 -3.109 -24.453 1 95.75 238 GLU A O 1
ATOM 1772 N N . ILE A 1 239 ? 8.219 -5.289 -24.344 1 96 239 ILE A N 1
ATOM 1773 C CA . ILE A 1 239 ? 7.496 -5.215 -23.078 1 96 239 ILE A CA 1
ATOM 1774 C C . ILE A 1 239 ? 8.469 -4.859 -21.953 1 96 239 ILE A C 1
ATOM 1776 O O . ILE A 1 239 ? 8.18 -3.982 -21.141 1 96 239 ILE A O 1
ATOM 1780 N N . LYS A 1 240 ? 9.609 -5.527 -21.938 1 97.94 240 LYS A N 1
ATOM 1781 C CA . LYS A 1 240 ? 10.625 -5.234 -20.938 1 97.94 240 LYS A CA 1
ATOM 1782 C C . LYS A 1 240 ? 11.086 -3.781 -21.031 1 97.94 240 LYS A C 1
ATOM 1784 O O . LYS A 1 240 ? 11.219 -3.107 -20 1 97.94 240 LYS A O 1
ATOM 1789 N N . GLN A 1 241 ? 11.258 -3.303 -22.234 1 97.06 241 GLN A N 1
ATOM 1790 C CA . GLN A 1 241 ? 11.703 -1.928 -22.438 1 97.06 241 GLN A CA 1
ATOM 1791 C C . GLN A 1 241 ? 10.641 -0.933 -21.953 1 97.06 241 GLN A C 1
ATOM 1793 O O . GLN A 1 241 ? 10.977 0.108 -21.391 1 97.06 241 GLN A O 1
ATOM 1798 N N . THR A 1 242 ? 9.414 -1.254 -22.266 1 96.75 242 THR A N 1
ATOM 1799 C CA . THR A 1 242 ? 8.328 -0.399 -21.797 1 96.75 242 THR A CA 1
ATOM 1800 C C . THR A 1 242 ? 8.352 -0.266 -20.281 1 96.75 242 THR A C 1
ATOM 1802 O O . THR A 1 242 ? 8.18 0.832 -19.75 1 96.75 242 THR A O 1
ATOM 1805 N N . ILE A 1 243 ? 8.578 -1.326 -19.562 1 97.5 243 ILE A N 1
ATOM 1806 C CA . ILE A 1 243 ? 8.656 -1.336 -18.109 1 97.5 243 ILE A CA 1
ATOM 1807 C C . ILE A 1 243 ? 9.812 -0.453 -17.641 1 97.5 243 ILE A C 1
ATOM 1809 O O . ILE A 1 243 ? 9.656 0.359 -16.734 1 97.5 243 ILE A O 1
ATOM 1813 N N . LEU A 1 244 ? 10.961 -0.502 -18.344 1 97.62 244 LEU A N 1
ATOM 1814 C CA . LEU A 1 244 ? 12.172 0.207 -17.938 1 97.62 244 LEU A CA 1
ATOM 1815 C C . LEU A 1 244 ? 12.008 1.711 -18.125 1 97.62 244 LEU A C 1
ATOM 1817 O O . LEU A 1 244 ? 12.672 2.502 -17.453 1 97.62 244 LEU A O 1
ATOM 1821 N N . LEU A 1 245 ? 11.07 2.102 -19 1 95.56 245 LEU A N 1
ATOM 1822 C CA . LEU A 1 245 ? 10.945 3.506 -19.375 1 95.56 245 LEU A CA 1
ATOM 1823 C C . LEU A 1 245 ? 9.938 4.219 -18.484 1 95.56 245 LEU A C 1
ATOM 1825 O O . LEU A 1 245 ? 9.82 5.445 -18.531 1 95.56 245 LEU A O 1
ATOM 1829 N N . MET A 1 246 ? 9.297 3.482 -17.656 1 94.62 246 MET A N 1
ATOM 1830 C CA . MET A 1 246 ? 8.219 4.078 -16.859 1 94.62 246 MET A CA 1
ATOM 1831 C C . MET A 1 246 ? 8.734 4.543 -15.508 1 94.62 246 MET A C 1
ATOM 1833 O O . MET A 1 246 ? 9.719 4.012 -14.992 1 94.62 246 MET A O 1
ATOM 1837 N N . SER A 1 247 ? 8.156 5.57 -15.016 1 93.38 247 SER A N 1
ATOM 1838 C CA . SER A 1 247 ? 8.312 6.074 -13.656 1 93.38 247 SER A CA 1
ATOM 1839 C C . SER A 1 247 ? 6.977 6.504 -13.062 1 93.38 247 SER A C 1
ATOM 1841 O O . SER A 1 247 ? 5.969 6.559 -13.766 1 93.38 247 SER A O 1
ATOM 1843 N N . ASP A 1 248 ? 6.996 6.723 -11.805 1 95.44 248 ASP A N 1
ATOM 1844 C CA . ASP A 1 248 ? 5.77 7.164 -11.148 1 95.44 248 ASP A CA 1
ATOM 1845 C C . ASP A 1 248 ? 4.617 6.207 -11.43 1 95.44 248 ASP A C 1
ATOM 1847 O O . ASP A 1 248 ? 3.59 6.613 -11.984 1 95.44 248 ASP A O 1
ATOM 1851 N N . GLY A 1 249 ? 4.793 4.945 -10.992 1 94.94 249 GLY A N 1
ATOM 1852 C CA . GLY A 1 249 ? 3.84 3.895 -11.305 1 94.94 249 GLY A CA 1
ATOM 1853 C C . GLY A 1 249 ? 2.436 4.199 -10.82 1 94.94 249 GLY A C 1
ATOM 1854 O O . GLY A 1 249 ? 1.46 3.674 -11.359 1 94.94 249 GLY A O 1
ATOM 1855 N N . GLY A 1 250 ? 2.299 5.062 -9.797 1 94.5 250 GLY A N 1
ATOM 1856 C CA . GLY A 1 250 ? 0.98 5.473 -9.344 1 94.5 250 GLY A CA 1
ATOM 1857 C C . GLY A 1 250 ? 0.201 6.246 -10.391 1 94.5 250 GLY A C 1
ATOM 1858 O O . GLY A 1 250 ? -1.029 6.176 -10.43 1 94.5 250 GLY A O 1
ATOM 1859 N N . VAL A 1 251 ? 0.903 6.949 -11.234 1 95.88 251 VAL A N 1
ATOM 1860 C CA . VAL A 1 251 ? 0.283 7.805 -12.242 1 95.88 251 VAL A CA 1
ATOM 1861 C C . VAL A 1 251 ? 0.364 7.137 -13.617 1 95.88 251 VAL A C 1
ATOM 1863 O O . VAL A 1 251 ? -0.532 7.297 -14.445 1 95.88 251 VAL A O 1
ATOM 1866 N N . SER A 1 252 ? 1.376 6.277 -13.797 1 97.62 252 SER A N 1
ATOM 1867 C CA . SER A 1 252 ? 1.627 5.727 -15.125 1 97.62 252 SER A CA 1
ATOM 1868 C C . SER A 1 252 ? 0.94 4.375 -15.305 1 97.62 252 SER A C 1
ATOM 1870 O O . SER A 1 252 ? 0.875 3.848 -16.406 1 97.62 252 SER A O 1
ATOM 1872 N N . THR A 1 253 ? 0.418 3.775 -14.297 1 98.19 253 THR A N 1
ATOM 1873 C CA . THR A 1 253 ? -0.392 2.564 -14.359 1 98.19 253 THR A CA 1
ATOM 1874 C C . THR A 1 253 ? -1.798 2.826 -13.828 1 98.19 253 THR A C 1
ATOM 1876 O O . THR A 1 253 ? -2.039 3.838 -13.164 1 98.19 253 THR A O 1
ATOM 1879 N N . ILE A 1 254 ? -2.707 1.933 -14.195 1 97.62 254 ILE A N 1
ATOM 1880 C CA . ILE A 1 254 ? -4.09 2.135 -13.773 1 97.62 254 ILE A CA 1
ATOM 1881 C C . ILE A 1 254 ? -4.777 0.783 -13.586 1 97.62 254 ILE A C 1
ATOM 1883 O O . ILE A 1 254 ? -4.527 -0.153 -14.352 1 97.62 254 ILE A O 1
ATOM 1887 N N . LYS A 1 255 ? -5.516 0.625 -12.531 1 96.81 255 LYS A N 1
ATOM 1888 C CA . LYS A 1 255 ? -6.414 -0.514 -12.352 1 96.81 255 LYS A CA 1
ATOM 1889 C C . LYS A 1 255 ? -7.719 -0.31 -13.109 1 96.81 255 LYS A C 1
ATOM 1891 O O . LYS A 1 255 ? -8.391 0.713 -12.945 1 96.81 255 LYS A O 1
ATOM 1896 N N . SER A 1 256 ? -8 -1.254 -13.93 1 97.19 256 SER A N 1
ATOM 1897 C CA . SER A 1 256 ? -9.211 -1.125 -14.734 1 97.19 256 SER A CA 1
ATOM 1898 C C . SER A 1 256 ? -9.609 -2.459 -15.359 1 97.19 256 SER A C 1
ATOM 1900 O O . SER A 1 256 ? -8.75 -3.309 -15.617 1 97.19 256 SER A O 1
ATOM 1902 N N . ILE A 1 257 ? -10.875 -2.607 -15.625 1 96.94 257 ILE A N 1
ATOM 1903 C CA . ILE A 1 257 ? -11.359 -3.771 -16.359 1 96.94 257 ILE A CA 1
ATOM 1904 C C . ILE A 1 257 ? -11.156 -3.555 -17.859 1 96.94 257 ILE A C 1
ATOM 1906 O O . ILE A 1 257 ? -11.273 -4.496 -18.641 1 96.94 257 ILE A O 1
ATOM 1910 N N . ARG A 1 258 ? -10.828 -2.312 -18.25 1 96.69 258 ARG A N 1
ATOM 1911 C CA . ARG A 1 258 ? -10.805 -1.953 -19.672 1 96.69 258 ARG A CA 1
ATOM 1912 C C . ARG A 1 258 ? -9.703 -2.705 -20.406 1 96.69 258 ARG A C 1
ATOM 1914 O O . ARG A 1 258 ? -9.836 -3.012 -21.594 1 96.69 258 ARG A O 1
ATOM 1921 N N . HIS A 1 259 ? -8.68 -2.977 -19.688 1 96.38 259 HIS A N 1
ATOM 1922 C CA . HIS A 1 259 ? -7.59 -3.715 -20.312 1 96.38 259 HIS A CA 1
ATOM 1923 C C . HIS A 1 259 ? -8.062 -5.078 -20.797 1 96.38 259 HIS A C 1
ATOM 1925 O O . HIS A 1 259 ? -7.641 -5.535 -21.875 1 96.38 259 HIS A O 1
ATOM 1931 N N . ASP A 1 260 ? -8.898 -5.656 -19.984 1 95.94 260 ASP A N 1
ATOM 1932 C CA . ASP A 1 260 ? -9.484 -6.934 -20.391 1 95.94 260 ASP A CA 1
ATOM 1933 C C . ASP A 1 260 ? -10.406 -6.758 -21.594 1 95.94 260 ASP A C 1
ATOM 1935 O O . ASP A 1 260 ? -10.484 -7.633 -22.453 1 95.94 260 ASP A O 1
ATOM 1939 N N . VAL A 1 261 ? -11.141 -5.668 -21.625 1 95.94 261 VAL A N 1
ATOM 1940 C CA . VAL A 1 261 ? -12.047 -5.383 -22.734 1 95.94 261 VAL A CA 1
ATOM 1941 C C . VAL A 1 261 ? -11.25 -5.238 -24.031 1 95.94 261 VAL A C 1
ATOM 1943 O O . VAL A 1 261 ? -11.578 -5.859 -25.047 1 95.94 261 VAL A O 1
ATOM 1946 N N . PHE A 1 262 ? -10.148 -4.469 -23.969 1 95.62 262 PHE A N 1
ATOM 1947 C CA . PHE A 1 262 ? -9.328 -4.207 -25.141 1 95.62 262 PHE A CA 1
ATOM 1948 C C . PHE A 1 262 ? -8.758 -5.5 -25.703 1 95.62 262 PHE A C 1
ATOM 1950 O O . PHE A 1 262 ? -8.578 -5.633 -26.922 1 95.62 262 PHE A O 1
ATOM 1957 N N . GLN A 1 263 ? -8.5 -6.465 -24.734 1 93.62 263 GLN A N 1
ATOM 1958 C CA . GLN A 1 263 ? -7.875 -7.727 -25.109 1 93.62 263 GLN A CA 1
ATOM 1959 C C . GLN A 1 263 ? -8.922 -8.797 -25.391 1 93.62 263 GLN A C 1
ATOM 1961 O O . GLN A 1 263 ? -8.578 -9.93 -25.75 1 93.62 263 GLN A O 1
ATOM 1966 N N . SER A 1 264 ? -10.219 -8.484 -25.281 1 92.81 264 SER A N 1
ATOM 1967 C CA . SER A 1 264 ? -11.328 -9.422 -25.453 1 92.81 264 SER A CA 1
ATOM 1968 C C . SER A 1 264 ? -11.219 -10.594 -24.484 1 92.81 264 SER A C 1
ATOM 1970 O O . SER A 1 264 ? -11.414 -11.742 -24.875 1 92.81 264 SER A O 1
ATOM 1972 N N . THR A 1 265 ? -10.773 -10.289 -23.25 1 90.38 265 THR A N 1
ATOM 1973 C CA . THR A 1 265 ? -10.656 -11.281 -22.188 1 90.38 265 THR A CA 1
ATOM 1974 C C . THR A 1 265 ? -11.461 -10.867 -20.953 1 90.38 265 THR A C 1
ATOM 1976 O O . THR A 1 265 ? -11.047 -11.102 -19.828 1 90.38 265 THR A O 1
ATOM 1979 N N . ASP A 1 266 ? -12.516 -10.18 -21.156 1 91.12 266 ASP A N 1
ATOM 1980 C CA . ASP A 1 266 ? -13.297 -9.617 -20.062 1 91.12 266 ASP A CA 1
ATOM 1981 C C . ASP A 1 266 ? -14.242 -10.656 -19.484 1 91.12 266 ASP A C 1
ATOM 1983 O O . ASP A 1 266 ? -15.438 -10.391 -19.312 1 91.12 266 ASP A O 1
ATOM 1987 N N . PHE A 1 267 ? -13.617 -11.836 -19.234 1 91.75 267 PHE A N 1
ATOM 1988 C CA . PHE A 1 267 ? -14.422 -12.891 -18.641 1 91.75 267 PHE A CA 1
ATOM 1989 C C . PHE A 1 267 ? -14.148 -13.008 -17.141 1 91.75 267 PHE A C 1
ATOM 1991 O O . PHE A 1 267 ? -14.781 -13.805 -16.453 1 91.75 267 PHE A O 1
ATOM 1998 N N . PHE A 1 268 ? -13.227 -12.18 -16.594 1 93.19 268 PHE A N 1
ATOM 1999 C CA . PHE A 1 268 ? -12.984 -12.172 -15.156 1 93.19 268 PHE A CA 1
ATOM 2000 C C . PHE A 1 268 ? -14.219 -11.688 -14.406 1 93.19 268 PHE A C 1
ATOM 2002 O O . PHE A 1 268 ? -14.891 -10.75 -14.852 1 93.19 268 PHE A O 1
ATOM 2009 N N . PRO A 1 269 ? -14.453 -12.383 -13.281 1 94.88 269 PRO A N 1
ATOM 2010 C CA . PRO A 1 269 ? -15.516 -11.82 -12.445 1 94.88 269 PRO A CA 1
ATOM 2011 C C . PRO A 1 269 ? -15.273 -10.359 -12.078 1 94.88 269 PRO A C 1
ATOM 2013 O O . PRO A 1 269 ? -14.117 -9.938 -11.953 1 94.88 269 PRO A O 1
ATOM 2016 N N . ARG A 1 270 ? -16.359 -9.625 -11.812 1 93.38 270 ARG A N 1
ATOM 2017 C CA . ARG A 1 270 ? -16.281 -8.18 -11.672 1 93.38 270 ARG A CA 1
ATOM 2018 C C . ARG A 1 270 ? -15.664 -7.793 -10.336 1 93.38 270 ARG A C 1
ATOM 2020 O O . ARG A 1 270 ? -15.281 -6.637 -10.125 1 93.38 270 ARG A O 1
ATOM 2027 N N . GLN A 1 271 ? -15.508 -8.711 -9.5 1 94.94 271 GLN A N 1
ATOM 2028 C CA . GLN A 1 271 ? -14.836 -8.406 -8.234 1 94.94 271 GLN A CA 1
ATOM 2029 C C . GLN A 1 271 ? -13.336 -8.25 -8.438 1 94.94 271 GLN A C 1
ATOM 2031 O O . GLN A 1 271 ? -12.625 -7.797 -7.535 1 94.94 271 GLN A O 1
ATOM 2036 N N . TYR A 1 272 ? -12.93 -8.578 -9.695 1 97.06 272 TYR A N 1
ATOM 2037 C CA . TYR A 1 272 ? -11.516 -8.422 -10.039 1 97.06 272 TYR A CA 1
ATOM 2038 C C . TYR A 1 272 ? -11.336 -7.398 -11.156 1 97.06 272 TYR A C 1
ATOM 2040 O O . TYR A 1 272 ? -12.211 -7.25 -12.023 1 97.06 272 TYR A O 1
ATOM 2048 N N . ASP A 1 273 ? -10.312 -6.652 -11.148 1 97.44 273 ASP A N 1
ATOM 2049 C CA . ASP A 1 273 ? -9.789 -5.855 -12.258 1 97.44 273 ASP A CA 1
ATOM 2050 C C . ASP A 1 273 ? -8.289 -6.082 -12.43 1 97.44 273 ASP A C 1
ATOM 2052 O O . ASP A 1 273 ? -7.762 -7.133 -12.047 1 97.44 273 ASP A O 1
ATOM 2056 N N . GLY A 1 274 ? -7.645 -5.246 -13.156 1 97.44 274 GLY A N 1
ATOM 2057 C CA . GLY A 1 274 ? -6.219 -5.445 -13.367 1 97.44 274 GLY A CA 1
ATOM 2058 C C . GLY A 1 274 ? -5.457 -4.145 -13.547 1 97.44 274 GLY A C 1
ATOM 2059 O O . GLY A 1 274 ? -5.98 -3.184 -14.117 1 97.44 274 GLY A O 1
ATOM 2060 N N . ARG A 1 275 ? -4.246 -4.125 -13.094 1 98.5 275 ARG A N 1
ATOM 2061 C CA . ARG A 1 275 ? -3.389 -2.953 -13.242 1 98.5 275 ARG A CA 1
ATOM 2062 C C . ARG A 1 275 ? -2.41 -3.133 -14.398 1 98.5 275 ARG A C 1
ATOM 2064 O O . ARG A 1 275 ? -1.725 -4.156 -14.484 1 98.5 275 ARG A O 1
ATOM 2071 N N . ALA A 1 276 ? -2.348 -2.197 -15.234 1 98.44 276 ALA A N 1
ATOM 2072 C CA . ALA A 1 276 ? -1.438 -2.172 -16.375 1 98.44 276 ALA A CA 1
ATOM 2073 C C . ALA A 1 276 ? -0.928 -0.758 -16.641 1 98.44 276 ALA A C 1
ATOM 2075 O O . ALA A 1 276 ? -1.458 0.212 -16.094 1 98.44 276 ALA A O 1
ATOM 2076 N N . ILE A 1 277 ? 0.135 -0.665 -17.375 1 98.19 277 ILE A N 1
ATOM 2077 C CA . ILE A 1 277 ? 0.627 0.625 -17.859 1 98.19 277 ILE A CA 1
ATOM 2078 C C . ILE A 1 277 ? -0.445 1.308 -18.703 1 98.19 277 ILE A C 1
ATOM 2080 O O . ILE A 1 277 ? -1.107 0.66 -19.516 1 98.19 277 ILE A O 1
ATOM 2084 N N . ILE A 1 278 ? -0.596 2.58 -18.453 1 97.75 278 ILE A N 1
ATOM 2085 C CA . ILE A 1 278 ? -1.503 3.359 -19.297 1 97.75 278 ILE A CA 1
ATOM 2086 C C . ILE A 1 278 ? -0.941 3.459 -20.703 1 97.75 278 ILE A C 1
ATOM 2088 O O . ILE A 1 278 ? -0.028 4.246 -20.969 1 97.75 278 ILE A O 1
ATOM 2092 N N . GLY A 1 279 ? -1.455 2.629 -21.578 1 96.62 279 GLY A N 1
ATOM 2093 C CA . GLY A 1 279 ? -0.999 2.596 -22.969 1 96.62 279 GLY A CA 1
ATOM 2094 C C . GLY A 1 279 ? -1.951 3.283 -23.922 1 96.62 279 GLY A C 1
ATOM 2095 O O . GLY A 1 279 ? -2.9 3.943 -23.5 1 96.62 279 GLY A O 1
ATOM 2096 N N . VAL A 1 280 ? -1.705 3.111 -25.156 1 97 280 VAL A N 1
ATOM 2097 C CA . VAL A 1 280 ? -2.402 3.828 -26.219 1 97 280 VAL A CA 1
ATOM 2098 C C . VAL A 1 280 ? -3.883 3.453 -26.219 1 97 280 VAL A C 1
ATOM 2100 O O . VAL A 1 280 ? -4.746 4.297 -26.469 1 97 280 VAL A O 1
ATOM 2103 N N . ASN A 1 281 ? -4.223 2.164 -25.938 1 97.75 281 ASN A N 1
ATOM 2104 C CA . ASN A 1 281 ? -5.621 1.742 -25.906 1 97.75 281 ASN A CA 1
ATOM 2105 C C . ASN A 1 281 ? -6.406 2.48 -24.828 1 97.75 281 ASN A C 1
ATOM 2107 O O . ASN A 1 281 ? -7.539 2.898 -25.062 1 97.75 281 ASN A O 1
ATOM 2111 N N . TYR A 1 282 ? -5.809 2.592 -23.719 1 97.56 282 TYR A N 1
ATOM 2112 C CA . TYR A 1 282 ? -6.465 3.283 -22.609 1 97.56 282 TYR A CA 1
ATOM 2113 C C . TYR A 1 282 ? -6.609 4.77 -22.906 1 97.56 282 TYR A C 1
ATOM 2115 O O . TYR A 1 282 ? -7.641 5.375 -22.609 1 97.56 282 TYR A O 1
ATOM 2123 N N . GLU A 1 283 ? -5.613 5.379 -23.453 1 97.5 283 GLU A N 1
ATOM 2124 C CA . GLU A 1 283 ? -5.684 6.777 -23.859 1 97.5 283 GLU A CA 1
ATOM 2125 C C . GLU A 1 283 ? -6.785 7.004 -24.891 1 97.5 283 GLU A C 1
ATOM 2127 O O . GLU A 1 283 ? -7.527 7.984 -24.812 1 97.5 283 GLU A O 1
ATOM 2132 N N . ASP A 1 284 ? -6.844 6.07 -25.859 1 97.75 284 ASP A N 1
ATOM 2133 C CA . ASP A 1 284 ? -7.926 6.121 -26.844 1 97.75 284 ASP A CA 1
ATOM 2134 C C . ASP A 1 284 ? -9.289 6.094 -26.156 1 97.75 284 ASP A C 1
ATOM 2136 O O . ASP A 1 284 ? -10.188 6.852 -26.516 1 97.75 284 ASP A O 1
ATOM 2140 N N . SER A 1 285 ? -9.414 5.195 -25.219 1 97.81 285 SER A N 1
ATOM 2141 C CA . SER A 1 285 ? -10.664 5.078 -24.484 1 97.81 285 SER A CA 1
ATOM 2142 C C . SER A 1 285 ? -11.016 6.387 -23.781 1 97.81 285 SER A C 1
ATOM 2144 O O . SER A 1 285 ? -12.172 6.82 -23.797 1 97.81 285 SER A O 1
ATOM 2146 N N . ARG A 1 286 ? -10.07 7.031 -23.219 1 96.19 286 ARG A N 1
ATOM 2147 C CA . ARG A 1 286 ? -10.266 8.297 -22.516 1 96.19 286 ARG A CA 1
ATOM 2148 C C . ARG A 1 286 ? -10.711 9.391 -23.5 1 96.19 286 ARG A C 1
ATOM 2150 O O . ARG A 1 286 ? -11.461 10.289 -23.125 1 96.19 286 ARG A O 1
ATOM 2157 N N . LYS A 1 287 ? -10.273 9.258 -24.75 1 97.12 287 LYS A N 1
ATOM 2158 C CA . LYS A 1 287 ? -10.594 10.242 -25.781 1 97.12 287 LYS A CA 1
ATOM 2159 C C . LYS A 1 287 ? -11.969 9.969 -26.391 1 97.12 287 LYS A C 1
ATOM 2161 O O . LYS A 1 287 ? -12.438 10.711 -27.25 1 97.12 287 LYS A O 1
ATOM 2166 N N . GLY A 1 288 ? -12.547 8.859 -26.016 1 97 288 GLY A N 1
ATOM 2167 C CA . GLY A 1 288 ? -13.914 8.602 -26.438 1 97 288 GLY A CA 1
ATOM 2168 C C . GLY A 1 288 ? -13.992 7.656 -27.625 1 97 288 GLY A C 1
ATOM 2169 O O . GLY A 1 288 ? -15.07 7.445 -28.188 1 97 288 GLY A O 1
ATOM 2170 N N . ILE A 1 289 ? -12.844 7.09 -28.031 1 97.75 289 ILE A N 1
ATOM 2171 C CA . ILE A 1 289 ? -12.883 6.09 -29.094 1 97.75 289 ILE A CA 1
ATOM 2172 C C . ILE A 1 289 ? -13.648 4.859 -28.625 1 97.75 289 ILE A C 1
ATOM 2174 O O . ILE A 1 289 ? -13.484 4.418 -27.484 1 97.75 289 ILE A O 1
ATOM 2178 N N . SER A 1 290 ? -14.445 4.285 -29.469 1 97.88 290 SER A N 1
ATOM 2179 C CA . SER A 1 290 ? -15.32 3.182 -29.094 1 97.88 290 SER A CA 1
ATOM 2180 C C . SER A 1 290 ? -14.523 1.912 -28.812 1 97.88 290 SER A C 1
ATOM 2182 O O . SER A 1 290 ? -13.445 1.723 -29.375 1 97.88 290 SER A O 1
ATOM 2184 N N . ASP A 1 291 ? -15.086 1.026 -28.062 1 97.44 291 ASP A N 1
ATOM 2185 C CA . ASP A 1 291 ? -14.461 -0.259 -27.766 1 97.44 291 ASP A CA 1
ATOM 2186 C C . ASP A 1 291 ? -14.227 -1.063 -29.047 1 97.44 291 ASP A C 1
ATOM 2188 O O . ASP A 1 291 ? -13.172 -1.686 -29.203 1 97.44 291 ASP A O 1
ATOM 2192 N N . GLU A 1 292 ? -15.203 -1.062 -29.875 1 97.56 292 GLU A N 1
ATOM 2193 C CA . GLU A 1 292 ? -15.109 -1.803 -31.141 1 97.56 292 GLU A CA 1
ATOM 2194 C C . GLU A 1 292 ? -13.898 -1.358 -31.953 1 97.56 292 GLU A C 1
ATOM 2196 O O . GLU A 1 292 ? -13.156 -2.191 -32.469 1 97.56 292 GLU A O 1
ATOM 2201 N N . GLU A 1 293 ? -13.742 -0.029 -32 1 98 293 GLU A N 1
ATOM 2202 C CA . GLU A 1 293 ? -12.625 0.519 -32.781 1 98 293 GLU A CA 1
ATOM 2203 C C . GLU A 1 293 ? -11.289 0.194 -32.094 1 98 293 GLU A C 1
ATOM 2205 O O . GLU A 1 293 ? -10.312 -0.133 -32.781 1 98 293 GLU A O 1
ATOM 2210 N N . ILE A 1 294 ? -11.219 0.291 -30.797 1 98.06 294 ILE A N 1
ATOM 2211 C CA . ILE A 1 294 ? -9.992 0.005 -30.047 1 98.06 294 ILE A CA 1
ATOM 2212 C C . ILE A 1 294 ? -9.617 -1.465 -30.219 1 98.06 294 ILE A C 1
ATOM 2214 O O . ILE A 1 294 ? -8.453 -1.79 -30.469 1 98.06 294 ILE A O 1
ATOM 2218 N N . ILE A 1 295 ? -10.594 -2.346 -30.188 1 97.81 295 ILE A N 1
ATOM 2219 C CA . ILE A 1 295 ? -10.367 -3.779 -30.344 1 97.81 295 ILE A CA 1
ATOM 2220 C C . ILE A 1 295 ? -9.875 -4.07 -31.75 1 97.81 295 ILE A C 1
ATOM 2222 O O . ILE A 1 295 ? -8.969 -4.887 -31.953 1 97.81 295 ILE A O 1
ATOM 2226 N N . ARG A 1 296 ? -10.492 -3.408 -32.719 1 97.75 296 ARG A N 1
ATOM 2227 C CA . ARG A 1 296 ? -10.047 -3.572 -34.094 1 97.75 296 ARG A CA 1
ATOM 2228 C C . ARG A 1 296 ? -8.578 -3.188 -34.25 1 97.75 296 ARG A C 1
ATOM 2230 O O . ARG A 1 296 ? -7.793 -3.943 -34.844 1 97.75 296 ARG A O 1
ATOM 2237 N N . ARG A 1 297 ? -8.219 -2.021 -33.688 1 97.44 297 ARG A N 1
ATOM 2238 C CA . ARG A 1 297 ? -6.844 -1.541 -33.781 1 97.44 297 ARG A CA 1
ATOM 2239 C C . ARG A 1 297 ? -5.891 -2.48 -33.062 1 97.44 297 ARG A C 1
ATOM 2241 O O . ARG A 1 297 ? -4.773 -2.719 -33.5 1 97.44 297 ARG A O 1
ATOM 2248 N N . TYR A 1 298 ? -6.355 -2.963 -31.938 1 96.75 298 TYR A N 1
ATOM 2249 C CA . TYR A 1 298 ? -5.574 -3.898 -31.141 1 96.75 298 TYR A CA 1
ATOM 2250 C C . TYR A 1 298 ? -5.277 -5.172 -31.922 1 96.75 298 TYR A C 1
ATOM 2252 O O . TYR A 1 298 ? -4.129 -5.617 -31.984 1 96.75 298 TYR A O 1
ATOM 2260 N N . ASN A 1 299 ? -6.285 -5.703 -32.562 1 96.62 299 ASN A N 1
ATOM 2261 C CA . ASN A 1 299 ? -6.145 -6.941 -33.312 1 96.62 299 ASN A CA 1
ATOM 2262 C C . ASN A 1 299 ? -5.27 -6.738 -34.562 1 96.62 299 ASN A C 1
ATOM 2264 O O . ASN A 1 299 ? -4.477 -7.609 -34.906 1 96.62 299 ASN A O 1
ATOM 2268 N N . GLU A 1 300 ? -5.441 -5.629 -35.188 1 96.94 300 GLU A N 1
ATOM 2269 C CA . GLU A 1 300 ? -4.625 -5.312 -36.344 1 96.94 300 GLU A CA 1
ATOM 2270 C C . GLU A 1 300 ? -3.145 -5.23 -36 1 96.94 300 GLU A C 1
ATOM 2272 O O . GLU A 1 300 ? -2.293 -5.762 -36.688 1 96.94 300 GLU A O 1
ATOM 2277 N N . ALA A 1 301 ? -2.863 -4.578 -34.875 1 96 301 ALA A N 1
ATOM 2278 C CA . ALA A 1 301 ? -1.483 -4.461 -34.406 1 96 301 ALA A CA 1
ATOM 2279 C C . ALA A 1 301 ? -0.909 -5.824 -34.031 1 96 301 ALA A C 1
ATOM 2281 O O . ALA A 1 301 ? 0.242 -6.129 -34.375 1 96 301 ALA A O 1
ATOM 2282 N N . LYS A 1 302 ? -1.71 -6.582 -33.375 1 93.69 302 LYS A N 1
ATOM 2283 C CA . LYS A 1 302 ? -1.296 -7.926 -32.969 1 93.69 302 LYS A CA 1
ATOM 2284 C C . LYS A 1 302 ? -0.944 -8.773 -34.188 1 93.69 302 LYS A C 1
ATOM 2286 O O . LYS A 1 302 ? 0.086 -9.453 -34.219 1 93.69 302 LYS A O 1
ATOM 2291 N N . GLU A 1 303 ? -1.758 -8.719 -35.188 1 95.31 303 GLU A N 1
ATOM 2292 C CA . GLU A 1 303 ? -1.541 -9.477 -36.406 1 95.31 303 GLU A CA 1
ATOM 2293 C C . GLU A 1 303 ? -0.279 -9.016 -37.125 1 95.31 303 GLU A C 1
ATOM 2295 O O . GLU A 1 303 ? 0.414 -9.82 -37.75 1 95.31 303 GLU A O 1
ATOM 2300 N N . ALA A 1 304 ? -0.038 -7.758 -36.969 1 95.69 304 ALA A N 1
ATOM 2301 C CA . ALA A 1 304 ? 1.138 -7.18 -37.625 1 95.69 304 ALA A CA 1
ATOM 2302 C C . ALA A 1 304 ? 2.393 -7.41 -36.781 1 95.69 304 ALA A C 1
ATOM 2304 O O . ALA A 1 304 ? 3.496 -7.047 -37.219 1 95.69 304 ALA A O 1
ATOM 2305 N N . GLY A 1 305 ? 2.215 -7.941 -35.594 1 91.38 305 GLY A N 1
ATOM 2306 C CA . GLY A 1 305 ? 3.348 -8.203 -34.719 1 91.38 305 GLY A CA 1
ATOM 2307 C C . GLY A 1 305 ? 3.836 -6.961 -34 1 91.38 305 GLY A C 1
ATOM 2308 O O . GLY A 1 305 ? 4.984 -6.91 -33.531 1 91.38 305 GLY A O 1
ATOM 2309 N N . GLU A 1 306 ? 2.963 -6 -33.969 1 91.56 306 GLU A N 1
ATOM 2310 C CA . GLU A 1 306 ? 3.307 -4.746 -33.281 1 91.56 306 GLU A CA 1
ATOM 2311 C C . GLU A 1 306 ? 2.924 -4.781 -31.812 1 91.56 306 GLU A C 1
ATOM 2313 O O . GLU A 1 306 ? 1.922 -5.398 -31.453 1 91.56 306 GLU A O 1
ATOM 2318 N N . HIS A 1 307 ? 3.756 -4.102 -30.984 1 91.69 307 HIS A N 1
ATOM 2319 C CA . HIS A 1 307 ? 3.58 -4.227 -29.531 1 91.69 307 HIS A CA 1
ATOM 2320 C C . HIS A 1 307 ? 3.049 -2.932 -28.938 1 91.69 307 HIS A C 1
ATOM 2322 O O . HIS A 1 307 ? 2.762 -2.871 -27.734 1 91.69 307 HIS A O 1
ATOM 2328 N N . GLN A 1 308 ? 2.842 -1.959 -29.719 1 91.69 308 GLN A N 1
ATOM 2329 C CA . GLN A 1 308 ? 2.504 -0.641 -29.188 1 91.69 308 GLN A CA 1
ATOM 2330 C C . GLN A 1 308 ? 1.129 -0.649 -28.531 1 91.69 308 GLN A C 1
ATOM 2332 O O . GLN A 1 308 ? 0.836 0.199 -27.688 1 91.69 308 GLN A O 1
ATOM 2337 N N . ARG A 1 309 ? 0.278 -1.612 -28.922 1 95.31 309 ARG A N 1
ATOM 2338 C CA . ARG A 1 309 ? -1.072 -1.643 -28.375 1 95.31 309 ARG A CA 1
ATOM 2339 C C . ARG A 1 309 ? -1.244 -2.814 -27.406 1 95.31 309 ARG A C 1
ATOM 2341 O O . ARG A 1 309 ? -2.33 -3.023 -26.859 1 95.31 309 ARG A O 1
ATOM 2348 N N . ARG A 1 310 ? -0.172 -3.531 -27.156 1 94.62 310 ARG A N 1
ATOM 2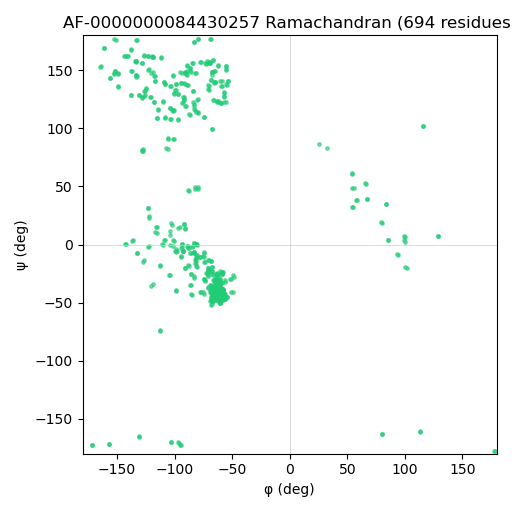349 C CA . ARG A 1 310 ? -0.224 -4.645 -26.219 1 94.62 310 ARG A CA 1
ATOM 2350 C C . ARG A 1 310 ? -0.381 -4.141 -24.781 1 94.62 310 ARG A C 1
ATOM 2352 O O . ARG A 1 310 ? 0.256 -3.162 -24.391 1 94.62 310 ARG A O 1
ATOM 2359 N N . THR A 1 311 ? -1.288 -4.77 -24.078 1 95.5 311 THR A N 1
ATOM 2360 C CA . THR A 1 311 ? -1.414 -4.473 -22.656 1 95.5 311 THR A CA 1
ATOM 2361 C C . THR A 1 311 ? -0.172 -4.926 -21.891 1 95.5 311 THR A C 1
ATOM 2363 O O . THR A 1 311 ? 0.25 -6.078 -22.016 1 95.5 311 THR A O 1
ATOM 2366 N N . VAL A 1 312 ? 0.449 -4.039 -21.172 1 97.25 312 VAL A N 1
ATOM 2367 C CA . VAL A 1 312 ? 1.594 -4.355 -20.328 1 97.25 312 VAL A CA 1
ATOM 2368 C C . VAL A 1 312 ? 1.17 -4.352 -18.859 1 97.25 312 VAL A C 1
ATOM 2370 O O . VAL A 1 312 ? 1.218 -3.312 -18.203 1 97.25 312 VAL A O 1
ATOM 2373 N N . TRP A 1 313 ? 0.759 -5.547 -18.391 1 97.75 313 TRP A N 1
ATOM 2374 C CA . TRP A 1 313 ? 0.431 -5.703 -16.984 1 97.75 313 TRP A CA 1
ATOM 2375 C C . TRP A 1 313 ? 1.634 -5.375 -16.109 1 97.75 313 TRP A C 1
ATOM 2377 O O . TRP A 1 313 ? 2.705 -5.965 -16.266 1 97.75 313 TRP A O 1
ATOM 2387 N N . ALA A 1 314 ? 1.492 -4.387 -15.188 1 98.56 314 ALA A N 1
ATOM 2388 C CA . ALA A 1 314 ? 2.611 -3.957 -14.352 1 98.56 314 ALA A CA 1
ATOM 2389 C C . ALA A 1 314 ? 2.113 -3.303 -13.062 1 98.56 314 ALA A C 1
ATOM 2391 O O . ALA A 1 314 ? 1.089 -2.619 -13.062 1 98.56 314 ALA A O 1
ATOM 2392 N N . GLY A 1 315 ? 2.863 -3.582 -12.023 1 98.56 315 GLY A N 1
ATOM 2393 C CA . GLY A 1 315 ? 2.543 -2.975 -10.742 1 98.56 315 GLY A CA 1
ATOM 2394 C C . GLY A 1 315 ? 3.023 -1.54 -10.625 1 98.56 315 GLY A C 1
ATOM 2395 O O . GLY A 1 315 ? 3.723 -1.041 -11.508 1 98.56 315 GLY A O 1
ATOM 2396 N N . ALA A 1 316 ? 2.707 -0.914 -9.508 1 98.56 316 ALA A N 1
ATOM 2397 C CA . ALA A 1 316 ? 2.932 0.517 -9.32 1 98.56 316 ALA A CA 1
ATOM 2398 C C . ALA A 1 316 ? 4.398 0.806 -9.008 1 98.56 316 ALA A C 1
ATOM 2400 O O . ALA A 1 316 ? 4.832 1.958 -9.055 1 98.56 316 ALA A O 1
ATOM 2401 N N . SER A 1 317 ? 5.215 -0.202 -8.727 1 98.62 317 SER A N 1
ATOM 2402 C CA . SER A 1 317 ? 6.617 0.019 -8.391 1 98.62 317 SER A CA 1
ATOM 2403 C C . SER A 1 317 ? 7.5 -0.044 -9.633 1 98.62 317 SER A C 1
ATOM 2405 O O . SER A 1 317 ? 8.711 -0.273 -9.523 1 98.62 317 SER A O 1
ATOM 2407 N N . ILE A 1 318 ? 6.867 0.087 -10.766 1 97.94 318 ILE A N 1
ATOM 2408 C CA . ILE A 1 318 ? 7.566 -0.042 -12.039 1 97.94 318 ILE A CA 1
ATOM 2409 C C . ILE A 1 318 ? 8.68 0.996 -12.117 1 97.94 318 ILE A C 1
ATOM 2411 O O . ILE A 1 318 ? 9.695 0.774 -12.789 1 97.94 318 ILE A O 1
ATOM 2415 N N . GLY A 1 319 ? 8.586 2.127 -11.391 1 96.88 319 GLY A N 1
ATOM 2416 C CA . GLY A 1 319 ? 9.57 3.195 -11.422 1 96.88 319 GLY A CA 1
ATOM 2417 C C . GLY A 1 319 ? 10.898 2.801 -10.805 1 96.88 319 GLY A C 1
ATOM 2418 O O . GLY A 1 319 ? 11.906 3.48 -11 1 96.88 319 GLY A O 1
ATOM 2419 N N . SER A 1 320 ? 10.922 1.686 -10.078 1 97.5 320 SER A N 1
ATOM 2420 C CA . SER A 1 320 ? 12.133 1.22 -9.414 1 97.5 320 SER A CA 1
ATOM 2421 C C . SER A 1 320 ? 12.805 0.098 -10.211 1 97.5 320 SER A C 1
ATOM 2423 O O . SER A 1 320 ? 13.766 -0.514 -9.734 1 97.5 320 SER A O 1
ATOM 2425 N N . ILE A 1 321 ? 12.266 -0.244 -11.375 1 98.19 321 ILE A N 1
ATOM 2426 C CA . ILE A 1 321 ? 12.852 -1.242 -12.266 1 98.19 321 ILE A CA 1
ATOM 2427 C C . ILE A 1 321 ? 13.555 -0.547 -13.43 1 98.19 321 ILE A C 1
ATOM 2429 O O . ILE A 1 321 ? 12.898 -0.043 -14.344 1 98.19 321 ILE A O 1
ATOM 2433 N N . ASN A 1 322 ? 14.891 -0.579 -13.422 1 96.56 322 ASN A N 1
ATOM 2434 C CA . ASN A 1 322 ? 15.594 0.291 -14.359 1 96.56 322 ASN A CA 1
ATOM 2435 C C . ASN A 1 322 ? 16.516 -0.504 -15.273 1 96.56 322 ASN A C 1
ATOM 2437 O O . ASN A 1 322 ? 17.188 0.067 -16.141 1 96.56 322 ASN A O 1
ATOM 2441 N N . GLU A 1 323 ? 16.562 -1.799 -15.07 1 97.75 323 GLU A N 1
ATOM 2442 C CA . GLU A 1 323 ? 17.438 -2.635 -15.883 1 97.75 323 GLU A CA 1
ATOM 2443 C C . GLU A 1 323 ? 16.906 -4.062 -15.984 1 97.75 323 GLU A C 1
ATOM 2445 O O . GLU A 1 323 ? 16.234 -4.539 -15.07 1 97.75 323 GLU A O 1
ATOM 2450 N N . VAL A 1 324 ? 17.172 -4.656 -17.156 1 98.62 324 VAL A N 1
ATOM 2451 C CA . VAL A 1 324 ? 16.984 -6.098 -17.297 1 98.62 324 VAL A CA 1
ATOM 2452 C C . VAL A 1 324 ? 18.203 -6.836 -16.766 1 98.62 324 VAL A C 1
ATOM 2454 O O . VAL A 1 324 ? 19.328 -6.594 -17.234 1 98.62 324 VAL A O 1
ATOM 2457 N N . VAL A 1 325 ? 18.031 -7.668 -15.82 1 98.69 325 VAL A N 1
ATOM 2458 C CA . VAL A 1 325 ? 19.141 -8.406 -15.211 1 98.69 325 VAL A CA 1
ATOM 2459 C C . VAL A 1 325 ? 18.766 -9.891 -15.109 1 98.69 325 VAL A C 1
ATOM 2461 O O . VAL A 1 325 ? 17.672 -10.289 -15.492 1 98.69 325 VAL A O 1
ATOM 2464 N N . SER A 1 326 ? 19.688 -10.734 -14.656 1 98.88 326 SER A N 1
ATOM 2465 C CA . SER A 1 326 ? 19.406 -12.156 -14.477 1 98.88 326 SER A CA 1
ATOM 2466 C C . SER A 1 326 ? 18.5 -12.391 -13.266 1 98.88 326 SER A C 1
ATOM 2468 O O . SER A 1 326 ? 18.469 -11.57 -12.344 1 98.88 326 SER A O 1
ATOM 2470 N N . VAL A 1 327 ? 17.844 -13.461 -13.328 1 98.88 327 VAL A N 1
ATOM 2471 C CA . VAL A 1 327 ? 17.047 -13.898 -12.18 1 98.88 327 VAL A CA 1
ATOM 2472 C C . VAL A 1 327 ? 17.938 -14.039 -10.953 1 98.88 327 VAL A C 1
ATOM 2474 O O . VAL A 1 327 ? 17.562 -13.625 -9.852 1 98.88 327 VAL A O 1
ATOM 2477 N N . GLU A 1 328 ? 19.062 -14.633 -11.18 1 98.88 328 GLU A N 1
ATOM 2478 C CA . GLU A 1 328 ? 20.016 -14.812 -10.086 1 98.88 328 GLU A CA 1
ATOM 2479 C C . GLU A 1 328 ? 20.344 -13.477 -9.422 1 98.88 328 GLU A C 1
ATOM 2481 O O . GLU A 1 328 ? 20.406 -13.391 -8.195 1 98.88 328 GLU A O 1
ATOM 2486 N N . HIS A 1 329 ? 20.578 -12.492 -10.234 1 98.81 329 HIS A N 1
ATOM 2487 C CA . HIS A 1 329 ? 20.875 -11.172 -9.703 1 98.81 329 HIS A CA 1
ATOM 2488 C C . HIS A 1 329 ? 19.719 -10.633 -8.867 1 98.81 329 HIS A C 1
ATOM 2490 O O . HIS A 1 329 ? 19.938 -10.07 -7.789 1 98.81 329 HIS A O 1
ATOM 2496 N N . VAL A 1 330 ? 18.469 -10.742 -9.305 1 98.88 330 VAL A N 1
ATOM 2497 C CA . VAL A 1 330 ? 17.297 -10.242 -8.594 1 98.88 330 VAL A CA 1
ATOM 2498 C C . VAL A 1 330 ? 17.188 -10.922 -7.227 1 98.88 330 VAL A C 1
ATOM 2500 O O . VAL A 1 330 ? 17.062 -10.25 -6.203 1 98.88 330 VAL A O 1
ATOM 2503 N N . VAL A 1 331 ? 17.297 -12.258 -7.195 1 98.88 331 VAL A N 1
ATOM 2504 C CA . VAL A 1 331 ? 17.109 -13.023 -5.969 1 98.88 331 VAL A CA 1
ATOM 2505 C C . VAL A 1 331 ? 18.234 -12.727 -4.992 1 98.88 331 VAL A C 1
ATOM 2507 O O . VAL A 1 331 ? 18 -12.344 -3.846 1 98.88 331 VAL A O 1
ATOM 2510 N N . GLN A 1 332 ? 19.453 -12.758 -5.434 1 98.56 332 GLN A N 1
ATOM 2511 C CA . GLN A 1 332 ? 20.594 -12.656 -4.551 1 98.56 332 GLN A CA 1
ATOM 2512 C C . GLN A 1 332 ? 20.797 -11.219 -4.066 1 98.56 332 GLN A C 1
ATOM 2514 O O . GLN A 1 332 ? 21.141 -10.992 -2.904 1 98.56 332 GLN A O 1
ATOM 2519 N N . SER A 1 333 ? 20.625 -10.266 -4.984 1 98.62 333 SER A N 1
ATOM 2520 C CA . SER A 1 333 ? 20.781 -8.875 -4.555 1 98.62 333 SER A CA 1
ATOM 2521 C C . SER A 1 333 ? 19.703 -8.484 -3.555 1 98.62 333 SER A C 1
ATOM 2523 O O . SER A 1 333 ? 19.953 -7.715 -2.629 1 98.62 333 SER A O 1
ATOM 2525 N N . THR A 1 334 ? 18.469 -9 -3.73 1 98.81 334 THR A N 1
ATOM 2526 C CA . THR A 1 334 ? 17.406 -8.727 -2.779 1 98.81 334 THR A CA 1
ATOM 2527 C C . THR A 1 334 ? 17.719 -9.328 -1.414 1 98.81 334 THR A C 1
ATOM 2529 O O . THR A 1 334 ? 17.609 -8.648 -0.391 1 98.81 334 THR A O 1
ATOM 2532 N N . GLN A 1 335 ? 18.141 -10.586 -1.423 1 98.38 335 GLN A N 1
ATOM 2533 C CA . GLN A 1 335 ? 18.453 -11.258 -0.163 1 98.38 335 GLN A CA 1
ATOM 2534 C C . GLN A 1 335 ? 19.594 -10.562 0.563 1 98.38 335 GLN A C 1
ATOM 2536 O O . GLN A 1 335 ? 19.516 -10.312 1.767 1 98.38 335 GLN A O 1
ATOM 2541 N N . LYS A 1 336 ? 20.656 -10.188 -0.163 1 98.06 336 LYS A N 1
ATOM 2542 C CA . LYS A 1 336 ? 21.781 -9.484 0.433 1 98.06 336 LYS A CA 1
ATOM 2543 C C . LYS A 1 336 ? 21.375 -8.086 0.89 1 98.06 336 LYS A C 1
ATOM 2545 O O . LYS A 1 336 ? 21.812 -7.621 1.949 1 98.06 336 LYS A O 1
ATOM 2550 N N . GLY A 1 337 ? 20.578 -7.473 0.078 1 98.56 337 GLY A N 1
ATOM 2551 C CA . GLY A 1 337 ? 20.141 -6.117 0.371 1 98.56 337 GLY A CA 1
ATOM 2552 C C . GLY A 1 337 ? 19.297 -6.02 1.631 1 98.56 337 GLY A C 1
ATOM 2553 O O . GLY A 1 337 ? 19.344 -5.012 2.34 1 98.56 337 GLY A O 1
ATOM 2554 N N . VAL A 1 338 ? 18.516 -7.062 1.895 1 98.5 338 VAL A N 1
ATOM 2555 C CA . VAL A 1 338 ? 17.688 -7.082 3.094 1 98.5 338 VAL A CA 1
ATOM 2556 C C . VAL A 1 338 ? 18.562 -6.941 4.336 1 98.5 338 VAL A C 1
ATOM 2558 O O . VAL A 1 338 ? 18.234 -6.184 5.254 1 98.5 338 VAL A O 1
ATOM 2561 N N . ARG A 1 339 ? 19.656 -7.602 4.391 1 96.94 339 ARG A N 1
ATOM 2562 C CA . ARG A 1 339 ? 20.594 -7.516 5.516 1 96.94 339 ARG A CA 1
ATOM 2563 C C . ARG A 1 339 ? 21.141 -6.105 5.664 1 96.94 339 ARG A C 1
ATOM 2565 O O . ARG A 1 339 ? 21.266 -5.594 6.777 1 96.94 339 ARG A O 1
ATOM 2572 N N . VAL A 1 340 ? 21.438 -5.504 4.566 1 97.38 340 VAL A N 1
ATOM 2573 C CA . VAL A 1 340 ? 22 -4.152 4.562 1 97.38 340 VAL A CA 1
ATOM 2574 C C . VAL A 1 340 ? 20.969 -3.168 5.109 1 97.38 340 VAL A C 1
ATOM 2576 O O . VAL A 1 340 ? 21.297 -2.311 5.934 1 97.38 340 VAL A O 1
ATOM 2579 N N . VAL A 1 341 ? 19.719 -3.287 4.652 1 98 341 VAL A N 1
ATOM 2580 C CA . VAL A 1 341 ? 18.656 -2.396 5.105 1 98 341 VAL A CA 1
ATOM 2581 C C . VAL A 1 341 ? 18.438 -2.572 6.605 1 98 341 VAL A C 1
ATOM 2583 O O . VAL A 1 341 ? 18.297 -1.59 7.336 1 98 341 VAL A O 1
ATOM 2586 N N . LEU A 1 342 ? 18.406 -3.828 7.062 1 97.5 342 LEU A N 1
ATOM 2587 C CA . LEU A 1 342 ? 18.156 -4.105 8.477 1 97.5 342 LEU A CA 1
ATOM 2588 C C . LEU A 1 342 ? 19.281 -3.562 9.344 1 97.5 342 LEU A C 1
ATOM 2590 O O . LEU A 1 342 ? 19.031 -3.049 10.438 1 97.5 342 LEU A O 1
ATOM 2594 N N . GLU A 1 343 ? 20.5 -3.652 8.867 1 95.81 343 GLU A N 1
ATOM 2595 C CA . GLU A 1 343 ? 21.625 -3.092 9.602 1 95.81 343 GLU A CA 1
ATOM 2596 C C . GLU A 1 343 ? 21.531 -1.573 9.703 1 95.81 343 GLU A C 1
ATOM 2598 O O . GLU A 1 343 ? 21.812 -0.994 10.75 1 95.81 343 GLU A O 1
ATOM 2603 N N . ARG A 1 344 ? 21.141 -1.017 8.633 1 94.94 344 ARG A N 1
ATOM 2604 C CA . ARG A 1 344 ? 20.969 0.432 8.617 1 94.94 344 ARG A CA 1
ATOM 2605 C C . ARG A 1 344 ? 19.891 0.86 9.602 1 94.94 344 ARG A C 1
ATOM 2607 O O . ARG A 1 344 ? 20.047 1.848 10.328 1 94.94 344 ARG A O 1
ATOM 2614 N N . LEU A 1 345 ? 18.781 0.141 9.594 1 95.62 345 LEU A N 1
ATOM 2615 C CA . LEU A 1 345 ? 17.672 0.478 10.477 1 95.62 345 LEU A CA 1
ATOM 2616 C C . LEU A 1 345 ? 18.062 0.326 11.938 1 95.62 345 LEU A C 1
ATOM 2618 O O . LEU A 1 345 ? 17.672 1.142 12.781 1 95.62 345 LEU A O 1
ATOM 2622 N N . LYS A 1 346 ? 18.797 -0.673 12.219 1 91.06 346 LYS A N 1
ATOM 2623 C CA . LYS A 1 346 ? 19.25 -0.908 13.594 1 91.06 346 LYS A CA 1
ATOM 2624 C C . LYS A 1 346 ? 20.188 0.189 14.062 1 91.06 346 LYS A C 1
ATOM 2626 O O . LYS A 1 346 ? 20.141 0.608 15.219 1 91.06 346 LYS A O 1
ATOM 2631 N N . GLY A 1 347 ? 21.031 0.682 13.195 1 86.94 347 GLY A N 1
ATOM 2632 C CA . GLY A 1 347 ? 21.984 1.723 13.523 1 86.94 347 GLY A CA 1
ATOM 2633 C C . GLY A 1 347 ? 21.344 3.074 13.766 1 86.94 347 GLY A C 1
ATOM 2634 O O . GLY A 1 347 ? 21.922 3.934 14.438 1 86.94 347 GLY A O 1
ATOM 2635 N N . GLY A 1 348 ? 20.141 3.277 13.203 1 80.75 348 GLY A N 1
ATOM 2636 C CA . GLY A 1 348 ? 19.484 4.566 13.297 1 80.75 348 GLY A CA 1
ATOM 2637 C C . GLY A 1 348 ? 18.547 4.672 14.484 1 80.75 348 GLY A C 1
ATOM 2638 O O . GLY A 1 348 ? 17.891 5.695 14.68 1 80.75 348 GLY A O 1
ATOM 2639 N N . LEU A 1 349 ? 18.391 3.584 15.141 1 82.5 349 LEU A N 1
ATOM 2640 C CA . LEU A 1 349 ? 17.516 3.596 16.312 1 82.5 349 LEU A CA 1
ATOM 2641 C C . LEU A 1 349 ? 18.328 3.754 17.594 1 82.5 349 LEU A C 1
ATOM 2643 O O . LEU A 1 349 ? 19.438 3.232 17.703 1 82.5 349 LEU A O 1
ATOM 2647 N N . MET B 1 1 ? 22.094 11.359 5.148 1 70.62 1 MET B N 1
ATOM 2648 C CA . MET B 1 1 ? 20.656 11.539 5.305 1 70.62 1 MET B CA 1
ATOM 2649 C C . MET B 1 1 ? 20.359 12.594 6.359 1 70.62 1 MET B C 1
ATOM 2651 O O . MET B 1 1 ? 21.109 12.766 7.312 1 70.62 1 MET B O 1
ATOM 2655 N N . ALA B 1 2 ? 19.344 13.43 5.977 1 77.75 2 ALA B N 1
ATOM 2656 C CA . ALA B 1 2 ? 18.969 14.461 6.945 1 77.75 2 ALA B CA 1
ATOM 2657 C C . ALA B 1 2 ? 18.609 13.836 8.289 1 77.75 2 ALA B C 1
ATOM 2659 O O . ALA B 1 2 ? 18.016 12.75 8.344 1 77.75 2 ALA B O 1
ATOM 2660 N N . ASN B 1 3 ? 19.078 14.469 9.328 1 86.5 3 ASN B N 1
ATOM 2661 C CA . ASN B 1 3 ? 18.75 14 10.672 1 86.5 3 ASN B CA 1
ATOM 2662 C C . ASN B 1 3 ? 17.641 14.836 11.305 1 86.5 3 ASN B C 1
ATOM 2664 O O . ASN B 1 3 ? 17.922 15.828 11.984 1 86.5 3 ASN B O 1
ATOM 2668 N N . ILE B 1 4 ? 16.453 14.438 11.117 1 94.5 4 ILE B N 1
ATOM 2669 C CA . ILE B 1 4 ? 15.266 15.164 11.539 1 94.5 4 ILE B CA 1
ATOM 2670 C C . ILE B 1 4 ? 15.242 15.281 13.062 1 94.5 4 ILE B C 1
ATOM 2672 O O . ILE B 1 4 ? 14.75 16.281 13.609 1 94.5 4 ILE B O 1
ATOM 2676 N N . LEU B 1 5 ? 15.883 14.391 13.742 1 95.06 5 LEU B N 1
ATOM 2677 C CA . LEU B 1 5 ? 15.922 14.422 15.203 1 95.06 5 LEU B CA 1
ATOM 2678 C C . LEU B 1 5 ? 16.781 15.586 15.695 1 95.06 5 LEU B C 1
ATOM 2680 O O . LEU B 1 5 ? 16.547 16.109 16.797 1 95.06 5 LEU B O 1
ATOM 2684 N N . GLN B 1 6 ? 17.719 15.984 14.883 1 94.88 6 GLN B N 1
ATOM 2685 C CA . GLN B 1 6 ? 18.562 17.125 15.242 1 94.88 6 GLN B CA 1
ATOM 2686 C C . GLN B 1 6 ? 17.797 18.438 15.094 1 94.88 6 GLN B C 1
ATOM 2688 O O . GLN B 1 6 ? 18.047 19.391 15.828 1 94.88 6 GLN B O 1
ATOM 2693 N N . TRP B 1 7 ? 16.844 18.484 14.164 1 96.12 7 TRP B N 1
ATOM 2694 C CA . TRP B 1 7 ? 16.047 19.688 13.945 1 96.12 7 TRP B CA 1
ATOM 2695 C C . TRP B 1 7 ? 15.039 19.875 15.078 1 96.12 7 TRP B C 1
ATOM 2697 O O . TRP B 1 7 ? 14.656 21 15.391 1 96.12 7 TRP B O 1
ATOM 2707 N N . PHE B 1 8 ? 14.617 18.719 15.633 1 97 8 PHE B N 1
ATOM 2708 C CA . PHE B 1 8 ? 13.633 18.719 16.703 1 97 8 PHE B CA 1
ATOM 2709 C C . PHE B 1 8 ? 14.141 17.922 17.906 1 97 8 PHE B C 1
ATOM 2711 O O . PHE B 1 8 ? 13.664 16.797 18.156 1 97 8 PHE B O 1
ATOM 2718 N N . PRO B 1 9 ? 14.953 18.469 18.719 1 95.12 9 PRO B N 1
ATOM 2719 C CA . PRO B 1 9 ? 15.719 17.734 19.719 1 95.12 9 PRO B CA 1
ATOM 2720 C C . PRO B 1 9 ? 14.844 17.125 20.812 1 95.12 9 PRO B C 1
ATOM 2722 O O . PRO B 1 9 ? 15.289 16.234 21.547 1 95.12 9 PRO B O 1
ATOM 2725 N N . HIS B 1 10 ? 13.656 17.609 20.984 1 95 10 HIS B N 1
ATOM 2726 C CA . HIS B 1 10 ? 12.773 17.031 22 1 95 10 HIS B CA 1
ATOM 2727 C C . HIS B 1 10 ? 12.242 15.672 21.562 1 95 10 HIS B C 1
ATOM 2729 O O . HIS B 1 10 ? 11.703 14.922 22.391 1 95 10 HIS B O 1
ATOM 2735 N N . THR B 1 11 ? 12.352 15.336 20.297 1 97.81 11 THR B N 1
ATOM 2736 C CA . THR B 1 11 ? 11.789 14.102 19.766 1 97.81 11 THR B CA 1
ATOM 2737 C C . THR B 1 11 ? 12.75 12.93 19.984 1 97.81 11 THR B C 1
ATOM 2739 O O . THR B 1 11 ? 13.953 13.133 20.172 1 97.81 11 THR B O 1
ATOM 2742 N N . THR B 1 12 ? 12.18 11.734 20 1 97.31 12 THR B N 1
ATOM 2743 C CA . THR B 1 12 ? 12.953 10.508 20.125 1 97.31 12 THR B CA 1
ATOM 2744 C C . THR B 1 12 ? 12.742 9.609 18.922 1 97.31 12 THR B C 1
ATOM 2746 O O . THR B 1 12 ? 11.766 9.773 18.172 1 97.31 12 THR B O 1
ATOM 2749 N N . ALA B 1 13 ? 13.648 8.688 18.75 1 96.5 13 ALA B N 1
ATOM 2750 C CA . ALA B 1 13 ? 13.625 7.812 17.594 1 96.5 13 ALA B CA 1
ATOM 2751 C C . ALA B 1 13 ? 12.734 6.598 17.844 1 96.5 13 ALA B C 1
ATOM 2753 O O . ALA B 1 13 ? 12.695 6.066 18.953 1 96.5 13 ALA B O 1
ATOM 2754 N N . PRO B 1 14 ? 12.18 6.16 16.766 1 97.81 14 PRO B N 1
ATOM 2755 C CA . PRO B 1 14 ? 12.008 6.789 15.445 1 97.81 14 PRO B CA 1
ATOM 2756 C C . PRO B 1 14 ? 11.094 8.016 15.492 1 97.81 14 PRO B C 1
ATOM 2758 O O . PRO B 1 14 ? 10.242 8.125 16.375 1 97.81 14 PRO B O 1
ATOM 2761 N N . PHE B 1 15 ? 11.312 8.969 14.641 1 98.44 15 PHE B N 1
ATOM 2762 C CA . PHE B 1 15 ? 10.547 10.211 14.578 1 98.44 15 PHE B CA 1
ATOM 2763 C C . PHE B 1 15 ? 9.086 9.93 14.234 1 98.44 15 PHE B C 1
ATOM 2765 O O . PHE B 1 15 ? 8.797 9.289 13.219 1 98.44 15 PHE B O 1
ATOM 2772 N N . ILE B 1 16 ? 8.102 10.352 15.07 1 98.88 16 ILE B N 1
ATOM 2773 C CA . ILE B 1 16 ? 6.668 10.164 14.875 1 98.88 16 ILE B CA 1
ATOM 2774 C C . ILE B 1 16 ? 5.953 11.508 15.008 1 98.88 16 ILE B C 1
ATOM 2776 O O . ILE B 1 16 ? 6.141 12.227 15.984 1 98.88 16 ILE B O 1
ATOM 2780 N N . ALA B 1 17 ? 5.199 11.828 14.023 1 98.94 17 ALA B N 1
ATOM 2781 C CA . ALA B 1 17 ? 4.363 13.023 14.086 1 98.94 17 ALA B CA 1
ATOM 2782 C C . ALA B 1 17 ? 2.891 12.672 13.875 1 98.94 17 ALA B C 1
ATOM 2784 O O . ALA B 1 17 ? 2.572 11.656 13.258 1 98.94 17 ALA B O 1
ATOM 2785 N N . ASN B 1 18 ? 1.995 13.461 14.469 1 98.94 18 ASN B N 1
ATOM 2786 C CA . ASN B 1 18 ? 0.604 13.391 14.039 1 98.94 18 ASN B CA 1
ATOM 2787 C C . ASN B 1 18 ? 0.365 14.227 12.781 1 98.94 18 ASN B C 1
ATOM 2789 O O . ASN B 1 18 ? 1.027 15.242 12.578 1 98.94 18 ASN B O 1
ATOM 2793 N N . ALA B 1 19 ? -0.557 13.766 11.945 1 98.88 19 ALA B N 1
ATOM 2794 C CA . ALA B 1 19 ? -1.011 14.594 10.828 1 98.88 19 ALA B CA 1
ATOM 2795 C C . ALA B 1 19 ? -1.783 15.812 11.32 1 98.88 19 ALA B C 1
ATOM 2797 O O . ALA B 1 19 ? -2.404 15.766 12.383 1 98.88 19 ALA B O 1
ATOM 2798 N N . PRO B 1 20 ? -1.699 16.938 10.672 1 98.5 20 PRO B N 1
ATOM 2799 C CA . PRO B 1 20 ? -2.381 18.141 11.141 1 98.5 20 PRO B CA 1
ATOM 2800 C C . PRO B 1 20 ? -3.896 17.984 11.211 1 98.5 20 PRO B C 1
ATOM 2802 O O . PRO B 1 20 ? -4.551 18.594 12.062 1 98.5 20 PRO B O 1
ATOM 2805 N N . MET B 1 21 ? -4.559 17.156 10.57 1 98 21 MET B N 1
ATOM 2806 C CA . MET B 1 21 ? -5.969 16.781 10.531 1 98 21 MET B CA 1
ATOM 2807 C C . MET B 1 21 ? -6.852 17.953 10.977 1 98 21 MET B C 1
ATOM 2809 O O . MET B 1 21 ? -7.238 18.031 12.141 1 98 21 MET B O 1
ATOM 2813 N N . PHE B 1 22 ? -7.234 18.844 10.07 1 96.94 22 PHE B N 1
ATOM 2814 C CA . PHE B 1 22 ? -8.023 20.031 10.398 1 96.94 22 PHE B CA 1
ATOM 2815 C C . PHE B 1 22 ? -9.328 19.625 11.086 1 96.94 22 PHE B C 1
ATOM 2817 O O . PHE B 1 22 ? -10.062 18.781 10.586 1 96.94 22 PHE B O 1
ATOM 2824 N N . GLY B 1 23 ? -9.5 20.125 12.195 1 94.75 23 GLY B N 1
ATOM 2825 C CA . GLY B 1 23 ? -10.688 19.828 12.984 1 94.75 23 GLY B CA 1
ATOM 2826 C C . GLY B 1 23 ? -10.438 18.797 14.07 1 94.75 23 GLY B C 1
ATOM 2827 O O . GLY B 1 23 ? -11.195 18.703 15.031 1 94.75 23 GLY B O 1
ATOM 2828 N N . PHE B 1 24 ? -9.32 18 13.906 1 97.31 24 PHE B N 1
ATOM 2829 C CA . PHE B 1 24 ? -9.117 16.906 14.867 1 97.31 24 PHE B CA 1
ATOM 2830 C C . PHE B 1 24 ? -7.719 16.984 15.477 1 97.31 24 PHE B C 1
ATOM 2832 O O . PHE B 1 24 ? -7.434 16.297 16.453 1 97.31 24 PHE B O 1
ATOM 2839 N N . ALA B 1 25 ? -6.84 17.734 14.914 1 98.31 25 ALA B N 1
ATOM 2840 C CA . ALA B 1 25 ? -5.52 17.953 15.5 1 98.31 25 ALA B CA 1
ATOM 2841 C C . ALA B 1 25 ? -5.41 19.344 16.109 1 98.31 25 ALA B C 1
ATOM 2843 O O . ALA B 1 25 ? -4.84 20.25 15.5 1 98.31 25 ALA B O 1
ATOM 2844 N N . ASP B 1 26 ? -5.902 19.5 17.328 1 98 26 ASP B N 1
ATOM 2845 C CA . ASP B 1 26 ? -5.855 20.781 18.047 1 98 26 ASP B CA 1
ATOM 2846 C C . ASP B 1 26 ? -4.66 20.844 18.984 1 98 26 ASP B C 1
ATOM 2848 O O . ASP B 1 26 ? -3.75 20.016 18.906 1 98 26 ASP B O 1
ATOM 2852 N N . VAL B 1 27 ? -4.68 21.875 19.781 1 97.31 27 VAL B N 1
ATOM 2853 C CA . VAL B 1 27 ? -3.584 22.125 20.719 1 97.31 27 VAL B CA 1
ATOM 2854 C C . VAL B 1 27 ? -3.439 20.938 21.672 1 97.31 27 VAL B C 1
ATOM 2856 O O . VAL B 1 27 ? -2.322 20.562 22.031 1 97.31 27 VAL B O 1
ATOM 2859 N N . GLY B 1 28 ? -4.566 20.391 22.078 1 97.81 28 GLY B N 1
ATOM 2860 C CA . GLY B 1 28 ? -4.531 19.25 23 1 97.81 28 GLY B CA 1
ATOM 2861 C C . GLY B 1 28 ? -3.805 18.047 22.422 1 97.81 28 GLY B C 1
ATOM 2862 O O . GLY B 1 28 ? -2.93 17.484 23.078 1 97.81 28 GLY B O 1
ATOM 2863 N N . LEU B 1 29 ? -4.102 17.656 21.25 1 98.69 29 LEU B N 1
ATOM 2864 C CA . LEU B 1 29 ? -3.465 16.516 20.609 1 98.69 29 LEU B CA 1
ATOM 2865 C C . LEU B 1 29 ? -1.998 16.797 20.312 1 98.69 29 LEU B C 1
ATOM 2867 O O . LEU B 1 29 ? -1.123 15.992 20.625 1 98.69 29 LEU B O 1
ATOM 2871 N N . ALA B 1 30 ? -1.741 17.938 19.734 1 98.81 30 ALA B N 1
ATOM 2872 C CA . ALA B 1 30 ? -0.39 18.281 19.297 1 98.81 30 ALA B CA 1
ATOM 2873 C C . ALA B 1 30 ? 0.57 18.344 20.469 1 98.81 30 ALA B C 1
ATOM 2875 O O . ALA B 1 30 ? 1.699 17.859 20.391 1 98.81 30 ALA B O 1
ATOM 2876 N N . THR B 1 31 ? 0.139 18.969 21.578 1 98.62 31 THR B N 1
ATOM 2877 C CA . THR B 1 31 ? 1.006 19.078 22.75 1 98.62 31 THR B CA 1
ATOM 2878 C C . THR B 1 31 ? 1.213 17.703 23.391 1 98.62 31 THR B C 1
ATOM 2880 O O . THR B 1 31 ? 2.295 17.406 23.891 1 98.62 31 THR B O 1
ATOM 2883 N N . ALA B 1 32 ? 0.16 16.844 23.344 1 98.75 32 ALA B N 1
ATOM 2884 C CA . ALA B 1 32 ? 0.295 15.484 23.875 1 98.75 32 ALA B CA 1
ATOM 2885 C C . ALA B 1 32 ? 1.324 14.688 23.078 1 98.75 32 ALA B C 1
ATOM 2887 O O . ALA B 1 32 ? 2.135 13.961 23.672 1 98.75 32 ALA B O 1
ATOM 2888 N N . VAL B 1 33 ? 1.305 14.812 21.781 1 98.88 33 VAL B N 1
ATOM 2889 C CA . VAL B 1 33 ? 2.268 14.125 20.938 1 98.88 33 VAL B CA 1
ATOM 2890 C C . VAL B 1 33 ? 3.68 14.617 21.25 1 98.88 33 VAL B C 1
ATOM 2892 O O . VAL B 1 33 ? 4.605 13.812 21.391 1 98.88 33 VAL B O 1
ATOM 2895 N N . THR B 1 34 ? 3.812 15.938 21.375 1 98.69 34 THR B N 1
ATOM 2896 C CA . THR B 1 34 ? 5.105 16.547 21.656 1 98.69 34 THR B CA 1
ATOM 2897 C C . THR B 1 34 ? 5.645 16.078 23 1 98.69 34 THR B C 1
ATOM 2899 O O . THR B 1 34 ? 6.816 15.719 23.125 1 98.69 34 THR B O 1
ATOM 2902 N N . LYS B 1 35 ? 4.789 16.031 23.984 1 98.12 35 LYS B N 1
ATOM 2903 C CA . LYS B 1 35 ? 5.184 15.594 25.312 1 98.12 35 LYS B CA 1
ATOM 2904 C C . LYS B 1 35 ? 5.57 14.117 25.328 1 98.12 35 LYS B C 1
ATOM 2906 O O . LYS B 1 35 ? 6.402 13.695 26.141 1 98.12 35 LYS B O 1
ATOM 2911 N N . ALA B 1 36 ? 5.031 13.344 24.406 1 98.69 36 ALA B N 1
ATOM 2912 C CA . ALA B 1 36 ? 5.258 11.898 24.359 1 98.69 36 ALA B CA 1
ATOM 2913 C C . ALA B 1 36 ? 6.547 11.57 23.625 1 98.69 36 ALA B C 1
ATOM 2915 O O . ALA B 1 36 ? 6.93 10.398 23.516 1 98.69 36 ALA B O 1
ATOM 2916 N N . GLY B 1 37 ? 7.238 12.57 23.125 1 98.25 37 GLY B N 1
ATOM 2917 C CA . GLY B 1 37 ? 8.484 12.344 22.391 1 98.25 37 GLY B CA 1
ATOM 2918 C C . GLY B 1 37 ? 8.305 12.367 20.891 1 98.25 37 GLY B C 1
ATOM 2919 O O . GLY B 1 37 ? 9.25 12.086 20.141 1 98.25 37 GLY B O 1
ATOM 2920 N N . GLY B 1 38 ? 7.078 12.656 20.406 1 98.81 38 GLY B N 1
ATOM 2921 C CA . GLY B 1 38 ? 6.809 12.883 19 1 98.81 38 GLY B CA 1
ATOM 2922 C C . GLY B 1 38 ? 6.816 14.352 18.625 1 98.81 38 GLY B C 1
ATOM 2923 O O . GLY B 1 38 ? 7.289 15.195 19.375 1 98.81 38 GLY B O 1
ATOM 2924 N N . PHE B 1 39 ? 6.445 14.648 17.438 1 98.81 39 PHE B N 1
ATOM 2925 C CA . PHE B 1 39 ? 6.32 16.016 16.953 1 98.81 39 PHE B CA 1
ATOM 2926 C C . PHE B 1 39 ? 4.871 16.344 16.641 1 98.81 39 PHE B C 1
ATOM 2928 O O . PHE B 1 39 ? 4.27 15.734 15.75 1 98.81 39 PHE B O 1
ATOM 2935 N N . GLY B 1 40 ? 4.32 17.297 17.359 1 98.88 40 GLY B N 1
ATOM 2936 C CA . GLY B 1 40 ? 2.906 17.609 17.219 1 98.88 40 GLY B CA 1
ATOM 2937 C C . GLY B 1 40 ? 2.615 18.641 16.156 1 98.88 40 GLY B C 1
ATOM 2938 O O . GLY B 1 40 ? 3.332 19.641 16.031 1 98.88 40 GLY B O 1
ATOM 2939 N N . PHE B 1 41 ? 1.566 18.406 15.359 1 98.88 41 PHE B N 1
ATOM 2940 C CA . PHE B 1 41 ? 1.046 19.359 14.383 1 98.88 41 PHE B CA 1
ATOM 2941 C C . PHE B 1 41 ? -0.378 19.766 14.734 1 98.88 41 PHE B C 1
ATOM 2943 O O . PHE B 1 41 ? -1.183 18.938 15.164 1 98.88 41 PHE B O 1
ATOM 2950 N N . ILE B 1 42 ? -0.663 21.016 14.539 1 98.75 42 ILE B N 1
ATOM 2951 C CA . ILE B 1 42 ? -2.014 21.562 14.633 1 98.75 42 ILE B CA 1
ATOM 2952 C C . ILE B 1 42 ? -2.574 21.797 13.234 1 98.75 42 ILE B C 1
ATOM 2954 O O . ILE B 1 42 ? -1.855 22.25 12.336 1 98.75 42 ILE B O 1
ATOM 2958 N N . GLY B 1 43 ? -3.836 21.422 13.047 1 98.62 43 GLY B N 1
ATOM 2959 C CA . GLY B 1 43 ? -4.496 21.766 11.797 1 98.62 43 GLY B CA 1
ATOM 2960 C C . GLY B 1 43 ? -4.871 23.234 11.711 1 98.62 43 GLY B C 1
ATOM 2961 O O . GLY B 1 43 ? -5.809 23.688 12.375 1 98.62 43 GLY B O 1
ATOM 2962 N N . GLY B 1 44 ? -4.207 23.938 10.883 1 98.19 44 GLY B N 1
ATOM 2963 C CA . GLY B 1 44 ? -4.348 25.391 10.82 1 98.19 44 GLY B CA 1
ATOM 2964 C C . GLY B 1 44 ? -5.496 25.844 9.938 1 98.19 44 GLY B C 1
ATOM 2965 O O . GLY B 1 44 ? -5.961 26.969 10.039 1 98.19 44 GLY B O 1
ATOM 2966 N N . GLY B 1 45 ? -5.887 25.031 8.969 1 97.44 45 GLY B N 1
ATOM 2967 C CA . GLY B 1 45 ? -7.043 25.359 8.148 1 97.44 45 GLY B CA 1
ATOM 2968 C C . GLY B 1 45 ? -6.684 25.656 6.703 1 97.44 45 GLY B C 1
ATOM 2969 O O . GLY B 1 45 ? -5.664 25.172 6.199 1 97.44 45 GLY B O 1
ATOM 2970 N N . PHE B 1 46 ? -7.645 26.359 6.004 1 97.38 46 PHE B N 1
ATOM 2971 C CA . PHE B 1 46 ? -7.473 26.609 4.578 1 97.38 46 PHE B CA 1
ATOM 2972 C C . PHE B 1 46 ? -7.996 28 4.211 1 97.38 46 PHE B C 1
ATOM 2974 O O . PHE B 1 46 ? -7.973 28.391 3.041 1 97.38 46 PHE B O 1
ATOM 2981 N N . ASP B 1 47 ? -8.5 28.719 5.223 1 97.56 47 ASP B N 1
ATOM 2982 C CA . ASP B 1 47 ? -8.945 30.094 5.039 1 97.56 47 ASP B CA 1
ATOM 2983 C C . ASP B 1 47 ? -7.91 31.078 5.578 1 97.56 47 ASP B C 1
ATOM 2985 O O . ASP B 1 47 ? -7.68 31.156 6.785 1 97.56 47 ASP B O 1
ATOM 2989 N N . PHE B 1 48 ? -7.328 31.891 4.668 1 98.06 48 PHE B N 1
ATOM 2990 C CA . PHE B 1 48 ? -6.215 32.719 5.07 1 98.06 48 PHE B CA 1
ATOM 2991 C C . PHE B 1 48 ? -6.578 34.219 4.949 1 98.06 48 PHE B C 1
ATOM 2993 O O . PHE B 1 48 ? -5.711 35.062 5.035 1 98.06 48 PHE B O 1
ATOM 3000 N N . ARG B 1 49 ? -7.91 34.688 4.801 1 96.12 49 ARG B N 1
ATOM 3001 C CA . ARG B 1 49 ? -8.375 36.062 4.711 1 96.12 49 ARG B CA 1
ATOM 3002 C C . ARG B 1 49 ? -8.203 36.781 6.047 1 96.12 49 ARG B C 1
ATOM 3004 O O . ARG B 1 49 ? -8.078 36.125 7.09 1 96.12 49 ARG B O 1
ATOM 3011 N N . SER B 1 50 ? -8.125 37.875 6.016 1 96 50 SER B N 1
ATOM 3012 C CA . SER B 1 50 ? -7.875 38.688 7.199 1 96 50 SER B CA 1
ATOM 3013 C C . SER B 1 50 ? -8.914 38.438 8.281 1 96 50 SER B C 1
ATOM 3015 O O . SER B 1 50 ? -8.609 38.469 9.477 1 96 50 SER B O 1
ATOM 3017 N N . GLU B 1 51 ? -10.07 38.125 7.934 1 96.5 51 GLU B N 1
ATOM 3018 C CA . GLU B 1 51 ? -11.156 37.906 8.883 1 96.5 51 GLU B CA 1
ATOM 3019 C C . GLU B 1 51 ? -11.336 36.438 9.188 1 96.5 51 GLU B C 1
ATOM 3021 O O . GLU B 1 51 ? -12.352 36.031 9.75 1 96.5 51 GLU B O 1
ATOM 3026 N N . SER B 1 52 ? -10.367 35.656 8.82 1 97.38 52 SER B N 1
ATOM 3027 C CA . SER B 1 52 ? -10.461 34.219 8.969 1 97.38 52 SER B CA 1
ATOM 3028 C C . SER B 1 52 ? -10.617 33.812 10.43 1 97.38 52 SER B C 1
ATOM 3030 O O . SER B 1 52 ? -9.734 34.062 11.25 1 97.38 52 SER B O 1
ATOM 3032 N N . THR B 1 53 ? -11.703 33.094 10.703 1 97.75 53 THR B N 1
ATOM 3033 C CA . THR B 1 53 ? -11.891 32.531 12.047 1 97.75 53 THR B CA 1
ATOM 3034 C C . THR B 1 53 ? -10.938 31.375 12.297 1 97.75 53 THR B C 1
ATOM 3036 O O . THR B 1 53 ? -10.602 31.078 13.445 1 97.75 53 THR B O 1
ATOM 3039 N N . GLN B 1 54 ? -10.523 30.766 11.219 1 98 54 GLN B N 1
ATOM 3040 C CA . GLN B 1 54 ? -9.555 29.688 11.352 1 98 54 GLN B CA 1
ATOM 3041 C C . GLN B 1 54 ? -8.211 30.203 11.852 1 98 54 GLN B C 1
ATOM 3043 O O . GLN B 1 54 ? -7.609 29.625 12.75 1 98 54 GLN B O 1
ATOM 3048 N N . LEU B 1 55 ? -7.77 31.359 11.312 1 98.44 55 LEU B N 1
ATOM 3049 C CA . LEU B 1 55 ? -6.496 31.938 11.719 1 98.44 55 LEU B CA 1
ATOM 3050 C C . LEU B 1 55 ? -6.586 32.5 13.133 1 98.44 55 LEU B C 1
ATOM 3052 O O . LEU B 1 55 ? -5.621 32.438 13.898 1 98.44 55 LEU B O 1
ATOM 3056 N N . GLN B 1 56 ? -7.754 33.062 13.43 1 98.12 56 GLN B N 1
ATOM 3057 C CA . GLN B 1 56 ? -7.953 33.562 14.789 1 98.12 56 GLN B CA 1
ATOM 3058 C C . GLN B 1 56 ? -7.867 32.438 15.805 1 98.12 56 GLN B C 1
ATOM 3060 O O . GLN B 1 56 ? -7.219 32.562 16.844 1 98.12 56 GLN B O 1
ATOM 3065 N N . SER B 1 57 ? -8.531 31.391 15.477 1 98 57 SER B N 1
ATOM 3066 C CA . SER B 1 57 ? -8.5 30.203 16.328 1 98 57 SER B CA 1
ATOM 3067 C C . SER B 1 57 ? -7.082 29.656 16.453 1 98 57 SER B C 1
ATOM 3069 O O . SER B 1 57 ? -6.66 29.234 17.531 1 98 57 SER B O 1
ATOM 3071 N N . LEU B 1 58 ? -6.363 29.656 15.367 1 98.25 58 LEU B N 1
ATOM 3072 C CA . LEU B 1 58 ? -4.984 29.188 15.367 1 98.25 58 LEU B CA 1
ATOM 3073 C C . LEU B 1 58 ? -4.125 30.031 16.312 1 98.25 58 LEU B C 1
ATOM 3075 O O . LEU B 1 58 ? -3.35 29.484 17.094 1 98.25 58 LEU B O 1
ATOM 3079 N N . ASP B 1 59 ? -4.254 31.344 16.203 1 97.69 59 ASP B N 1
ATOM 3080 C CA . ASP B 1 59 ? -3.502 32.25 17.062 1 97.69 59 ASP B CA 1
ATOM 3081 C C . ASP B 1 59 ? -3.754 31.953 18.531 1 97.69 59 ASP B C 1
ATOM 3083 O O . ASP B 1 59 ? -2.811 31.875 19.328 1 97.69 59 ASP B O 1
ATOM 3087 N N . THR B 1 60 ? -5 31.75 18.828 1 97.12 60 THR B N 1
ATOM 3088 C CA . THR B 1 60 ? -5.402 31.438 20.203 1 97.12 60 THR B CA 1
ATOM 3089 C C . THR B 1 60 ? -4.84 30.094 20.641 1 97.12 60 THR B C 1
ATOM 3091 O O . THR B 1 60 ? -4.344 29.953 21.766 1 97.12 60 THR B O 1
ATOM 3094 N N . GLN B 1 61 ? -4.883 29.094 19.781 1 97.12 61 GLN B N 1
ATOM 3095 C CA . GLN B 1 61 ? -4.387 27.766 20.078 1 97.12 61 GLN B CA 1
ATOM 3096 C C . GLN B 1 61 ? -2.883 27.766 20.328 1 97.12 61 GLN B C 1
ATOM 3098 O O . GLN B 1 61 ? -2.393 27.109 21.25 1 97.12 61 GLN B O 1
ATOM 3103 N N . LEU B 1 62 ? -2.164 28.516 19.547 1 97.19 62 LEU B N 1
ATOM 3104 C CA . LEU B 1 62 ? -0.713 28.594 19.688 1 97.19 62 LEU B CA 1
ATOM 3105 C C . LEU B 1 62 ? -0.329 29.266 21 1 97.19 62 LEU B C 1
ATOM 3107 O O . LEU B 1 62 ? 0.617 28.844 21.672 1 97.19 62 LEU B O 1
ATOM 3111 N N . ALA B 1 63 ? -1.107 30.281 21.359 1 95.19 63 ALA B N 1
ATOM 3112 C CA . ALA B 1 63 ? -0.878 30.938 22.656 1 95.19 63 ALA B CA 1
ATOM 3113 C C . ALA B 1 63 ? -1.109 29.953 23.812 1 95.19 63 ALA B C 1
ATOM 3115 O O . ALA B 1 63 ? -0.316 29.906 24.75 1 95.19 63 ALA B O 1
ATOM 3116 N N . LYS B 1 64 ? -2.115 29.188 23.688 1 95.12 64 LYS B N 1
ATOM 3117 C CA . LYS B 1 64 ? -2.453 28.203 24.703 1 95.12 64 LYS B CA 1
ATOM 3118 C C . LYS B 1 64 ? -1.398 27.094 24.766 1 95.12 64 LYS B C 1
ATOM 3120 O O . LYS B 1 64 ? -1.097 26.578 25.844 1 95.12 64 LYS B O 1
ATOM 3125 N N . SER B 1 65 ? -0.866 26.75 23.625 1 95.81 65 SER B N 1
ATOM 3126 C CA . SER B 1 65 ? 0.128 25.688 23.562 1 95.81 65 SER B CA 1
ATOM 3127 C C . SER B 1 65 ? 1.385 26.047 24.344 1 95.81 65 SER B C 1
ATOM 3129 O O . SER B 1 65 ? 2.004 25.188 24.969 1 95.81 65 SER B O 1
ATOM 3131 N N . ARG B 1 66 ? 1.743 27.266 24.328 1 93.31 66 ARG B N 1
ATOM 3132 C CA . ARG B 1 66 ? 2.924 27.719 25.062 1 93.31 66 ARG B CA 1
ATOM 3133 C C . ARG B 1 66 ? 2.756 27.484 26.562 1 93.31 66 ARG B C 1
ATOM 3135 O O . ARG B 1 66 ? 3.672 27 27.234 1 93.31 66 ARG B O 1
ATOM 3142 N N . SER B 1 67 ? 1.596 27.828 26.984 1 91.38 67 SER B N 1
ATOM 3143 C CA . SER B 1 67 ? 1.299 27.641 28.391 1 91.38 67 SER B CA 1
ATOM 3144 C C . SER B 1 67 ? 1.261 26.156 28.766 1 91.38 67 SER B C 1
ATOM 3146 O O . SER B 1 67 ? 1.776 25.75 29.812 1 91.38 67 SER B O 1
ATOM 3148 N N . THR B 1 68 ? 0.668 25.422 27.875 1 93.69 68 THR B N 1
ATOM 3149 C CA . THR B 1 68 ? 0.512 23.984 28.109 1 93.69 68 THR B CA 1
ATOM 3150 C C . THR B 1 68 ? 1.872 23.297 28.156 1 93.69 68 THR B C 1
ATOM 3152 O O . THR B 1 68 ? 2.059 22.344 28.906 1 93.69 68 THR B O 1
ATOM 3155 N N . LEU B 1 69 ? 2.824 23.828 27.391 1 95.62 69 LEU B N 1
ATOM 3156 C CA . LEU B 1 69 ? 4.141 23.203 27.312 1 95.62 69 LEU B CA 1
ATOM 3157 C C . LEU B 1 69 ? 5.102 23.828 28.312 1 95.62 69 LEU B C 1
ATOM 3159 O O . LEU B 1 69 ? 6.262 23.422 28.406 1 95.62 69 LEU B O 1
ATOM 3163 N N . GLY B 1 70 ? 4.652 24.828 29.031 1 91.94 70 GLY B N 1
ATOM 3164 C CA . GLY B 1 70 ? 5.465 25.484 30.047 1 91.94 70 GLY B CA 1
ATOM 3165 C C . GLY B 1 70 ? 6.641 26.25 29.469 1 91.94 70 GLY B C 1
ATOM 3166 O O . GLY B 1 70 ? 7.73 26.25 30.031 1 91.94 70 GLY B O 1
ATOM 3167 N N . LEU B 1 71 ? 6.348 26.875 28.344 1 92.25 71 LEU B N 1
ATOM 3168 C CA . LEU B 1 71 ? 7.438 27.578 27.688 1 92.25 71 LEU B CA 1
ATOM 3169 C C . LEU B 1 71 ? 7.52 29.031 28.156 1 92.25 71 LEU B C 1
ATOM 3171 O O . LEU B 1 71 ? 6.5 29.641 28.5 1 92.25 71 LEU B O 1
ATOM 3175 N N . ILE B 1 72 ? 8.773 29.469 28.156 1 85.31 72 ILE B N 1
ATOM 3176 C CA . ILE B 1 72 ? 8.992 30.875 28.438 1 85.31 72 ILE B CA 1
ATOM 3177 C C . ILE B 1 72 ? 8.953 31.688 27.141 1 85.31 72 ILE B C 1
ATOM 3179 O O . ILE B 1 72 ? 9.141 31.125 26.047 1 85.31 72 ILE B O 1
ATOM 3183 N N . ASP B 1 73 ? 8.547 32.906 27.125 1 72.31 73 ASP B N 1
ATOM 3184 C CA . ASP B 1 73 ? 8.156 33.75 26.016 1 72.31 73 ASP B CA 1
ATOM 3185 C C . ASP B 1 73 ? 9.203 33.719 24.906 1 72.31 73 ASP B C 1
ATOM 3187 O O . ASP B 1 73 ? 8.859 33.75 23.719 1 72.31 73 ASP B O 1
ATOM 3191 N N . ASP B 1 74 ? 10.422 33.469 25.125 1 79.69 74 ASP B N 1
ATOM 3192 C CA . ASP B 1 74 ? 11.422 33.625 24.062 1 79.69 74 ASP B CA 1
ATOM 3193 C C . ASP B 1 74 ? 11.828 32.25 23.5 1 79.69 74 ASP B C 1
ATOM 3195 O O . ASP B 1 74 ? 12.578 32.156 22.531 1 79.69 74 ASP B O 1
ATOM 3199 N N . GLN B 1 75 ? 11.117 31.312 23.938 1 89.19 75 GLN B N 1
ATOM 3200 C CA . GLN B 1 75 ? 11.492 29.984 23.469 1 89.19 75 GLN B CA 1
ATOM 3201 C C . GLN B 1 75 ? 10.688 29.578 22.234 1 89.19 75 GLN B C 1
ATOM 3203 O O . GLN B 1 75 ? 9.5 29.891 22.141 1 89.19 75 GLN B O 1
ATOM 3208 N N . PRO B 1 76 ? 11.305 28.984 21.328 1 93.06 76 PRO B N 1
ATOM 3209 C CA . PRO B 1 76 ? 10.555 28.5 20.172 1 93.06 76 PRO B CA 1
ATOM 3210 C C . PRO B 1 76 ? 9.469 27.484 20.562 1 93.06 76 PRO B C 1
ATOM 3212 O O . PRO B 1 76 ? 9.641 26.719 21.516 1 93.06 76 PRO B O 1
ATOM 3215 N N . LEU B 1 77 ? 8.391 27.609 19.922 1 96.44 77 LEU B N 1
ATOM 3216 C CA . LEU B 1 77 ? 7.316 26.641 20.125 1 96.44 77 LEU B CA 1
ATOM 3217 C C . LEU B 1 77 ? 7.586 25.359 19.344 1 96.44 77 LEU B C 1
ATOM 3219 O O . LEU B 1 77 ? 7.621 25.375 18.109 1 96.44 77 LEU B O 1
ATOM 3223 N N . PRO B 1 78 ? 7.836 24.172 19.984 1 97.5 78 PRO B N 1
ATOM 3224 C CA . PRO B 1 78 ? 8.203 22.938 19.297 1 97.5 78 PRO B CA 1
ATOM 3225 C C . PRO B 1 78 ? 7.004 22.219 18.703 1 97.5 78 PRO B C 1
ATOM 3227 O O . PRO B 1 78 ? 6.828 21.016 18.922 1 97.5 78 PRO B O 1
ATOM 3230 N N . LEU B 1 79 ? 6.172 22.922 17.984 1 98.5 79 LEU B N 1
ATOM 3231 C CA . LEU B 1 79 ? 4.996 22.422 17.266 1 98.5 79 LEU B CA 1
ATOM 3232 C C . LEU B 1 79 ? 5.008 22.875 15.82 1 98.5 79 LEU B C 1
ATOM 3234 O O . LEU B 1 79 ? 5.723 23.812 15.453 1 98.5 79 LEU B O 1
ATOM 3238 N N . GLY B 1 80 ? 4.328 22.125 15.055 1 98.75 80 GLY B N 1
ATOM 3239 C CA . GLY B 1 80 ? 4.082 22.531 13.68 1 98.75 80 GLY B CA 1
ATOM 3240 C C . GLY B 1 80 ? 2.623 22.859 13.406 1 98.75 80 GLY B C 1
ATOM 3241 O O . GLY B 1 80 ? 1.749 22.531 14.211 1 98.75 80 GLY B O 1
ATOM 3242 N N . VAL B 1 81 ? 2.426 23.547 12.375 1 98.88 81 VAL B N 1
ATOM 3243 C CA . VAL B 1 81 ? 1.081 23.859 11.906 1 98.88 81 VAL B CA 1
ATOM 3244 C C . VAL B 1 81 ? 0.935 23.453 10.438 1 98.88 81 VAL B C 1
ATOM 3246 O O . VAL B 1 81 ? 1.798 23.75 9.617 1 98.88 81 VAL B O 1
ATOM 3249 N N . GLY B 1 82 ? -0.099 22.688 10.148 1 98.88 82 GLY B N 1
ATOM 3250 C CA . GLY B 1 82 ? -0.39 22.297 8.773 1 98.88 82 GLY B CA 1
ATOM 3251 C C . GLY B 1 82 ? -1.505 23.109 8.148 1 98.88 82 GLY B C 1
ATOM 3252 O O . GLY B 1 82 ? -2.484 23.453 8.812 1 98.88 82 GLY B O 1
ATOM 3253 N N . PHE B 1 83 ? -1.381 23.375 6.824 1 98.75 83 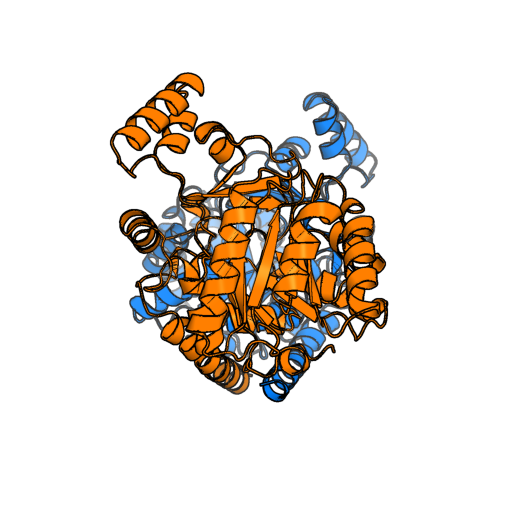PHE B N 1
ATOM 3254 C CA . PHE B 1 83 ? -2.361 24.156 6.094 1 98.75 83 PHE B CA 1
ATOM 3255 C C . PHE B 1 83 ? -2.742 23.484 4.785 1 98.75 83 PHE B C 1
ATOM 3257 O O . PHE B 1 83 ? -1.928 22.781 4.188 1 98.75 83 PHE B O 1
ATOM 3264 N N . ILE B 1 84 ? -3.943 23.609 4.414 1 98 84 ILE B N 1
ATOM 3265 C CA . ILE B 1 84 ? -4.434 23.25 3.088 1 98 84 ILE B CA 1
ATOM 3266 C C . ILE B 1 84 ? -4.367 24.469 2.164 1 98 84 ILE B C 1
ATOM 3268 O O . ILE B 1 84 ? -4.992 25.5 2.434 1 98 84 ILE B O 1
ATOM 3272 N N . THR B 1 85 ? -3.684 24.359 0.984 1 98 85 THR B N 1
ATOM 3273 C CA . THR B 1 85 ? -3.238 25.562 0.31 1 98 85 THR B CA 1
ATOM 3274 C C . THR B 1 85 ? -3.797 25.641 -1.109 1 98 85 THR B C 1
ATOM 3276 O O . THR B 1 85 ? -3.221 26.297 -1.979 1 98 85 THR B O 1
ATOM 3279 N N . PHE B 1 86 ? -4.898 24.953 -1.402 1 96.31 86 PHE B N 1
ATOM 3280 C CA . PHE B 1 86 ? -5.434 25.047 -2.756 1 96.31 86 PHE B CA 1
ATOM 3281 C C . PHE B 1 86 ? -6.023 26.422 -3.02 1 96.31 86 PHE B C 1
ATOM 3283 O O . PHE B 1 86 ? -6.27 26.781 -4.172 1 96.31 86 PHE B O 1
ATOM 3290 N N . ARG B 1 87 ? -6.242 27.266 -1.951 1 94.62 87 ARG B N 1
ATOM 3291 C CA . ARG B 1 87 ? -6.57 28.688 -1.997 1 94.62 87 ARG B CA 1
ATOM 3292 C C . ARG B 1 87 ? -5.629 29.484 -1.107 1 94.62 87 ARG B C 1
ATOM 3294 O O . ARG B 1 87 ? -6.016 29.922 -0.019 1 94.62 87 ARG B O 1
ATOM 3301 N N . PRO B 1 88 ? -4.449 29.766 -1.621 1 95.75 88 PRO B N 1
ATOM 3302 C CA . PRO B 1 88 ? -3.396 30.297 -0.754 1 95.75 88 PRO B CA 1
ATOM 3303 C C . PRO B 1 88 ? -3.51 31.797 -0.546 1 95.75 88 PRO B C 1
ATOM 3305 O O . PRO B 1 88 ? -2.695 32.406 0.167 1 95.75 88 PRO B O 1
ATOM 3308 N N . ASP B 1 89 ? -4.527 32.406 -1.129 1 95.69 89 ASP B N 1
ATOM 3309 C CA . ASP B 1 89 ? -4.656 33.844 -1.02 1 95.69 89 ASP B CA 1
ATOM 3310 C C . ASP B 1 89 ? -4.719 34.281 0.443 1 95.69 89 ASP B C 1
ATOM 3312 O O . ASP B 1 89 ? -5.52 33.75 1.22 1 95.69 89 ASP B O 1
ATOM 3316 N N . GLY B 1 90 ? -3.861 35.219 0.787 1 97.75 90 GLY B N 1
ATOM 3317 C CA . GLY B 1 90 ? -3.834 35.75 2.137 1 97.75 90 GLY B CA 1
ATOM 3318 C C . GLY B 1 90 ? -2.846 35.031 3.045 1 97.75 90 GLY B C 1
ATOM 3319 O O . GLY B 1 90 ? -2.562 35.5 4.148 1 97.75 90 GLY B O 1
ATOM 3320 N N . PHE B 1 91 ? -2.287 33.969 2.602 1 98.44 91 PHE B N 1
ATOM 3321 C CA . PHE B 1 91 ? -1.407 33.156 3.441 1 98.44 91 PHE B CA 1
ATOM 3322 C C . PHE B 1 91 ? -0.205 33.969 3.902 1 98.44 91 PHE B C 1
ATOM 3324 O O . PHE B 1 91 ? 0.109 34 5.094 1 98.44 91 PHE B O 1
ATOM 3331 N N . ILE B 1 92 ? 0.463 34.625 3.004 1 98.31 92 ILE B N 1
ATOM 3332 C CA . ILE B 1 92 ? 1.698 35.344 3.273 1 98.31 92 ILE B CA 1
ATOM 3333 C C . ILE B 1 92 ? 1.415 36.5 4.227 1 98.31 92 ILE B C 1
ATOM 3335 O O . ILE B 1 92 ? 2.148 36.719 5.195 1 98.31 92 ILE B O 1
ATOM 3339 N N . ASP B 1 93 ? 0.27 37.156 4.035 1 98.31 93 ASP B N 1
ATOM 3340 C CA . ASP B 1 93 ? -0.023 38.375 4.781 1 98.31 93 ASP B CA 1
ATOM 3341 C C . ASP B 1 93 ? -0.594 38.062 6.16 1 98.31 93 ASP B C 1
ATOM 3343 O O . ASP B 1 93 ? -0.428 38.844 7.105 1 98.31 93 ASP B O 1
ATOM 3347 N N . ASN B 1 94 ? -1.241 36.875 6.227 1 98.69 94 ASN B N 1
ATOM 3348 C CA . ASN B 1 94 ? -2.033 36.688 7.438 1 98.69 94 ASN B CA 1
ATOM 3349 C C . ASN B 1 94 ? -1.562 35.469 8.227 1 98.69 94 ASN B C 1
ATOM 3351 O O . ASN B 1 94 ? -1.593 35.469 9.453 1 98.69 94 ASN B O 1
ATOM 3355 N N . ALA B 1 95 ? -1.13 34.406 7.602 1 98.69 95 ALA B N 1
ATOM 3356 C CA . ALA B 1 95 ? -0.736 33.188 8.297 1 98.69 95 ALA B CA 1
ATOM 3357 C C . ALA B 1 95 ? 0.712 33.281 8.766 1 98.69 95 ALA B C 1
ATOM 3359 O O . ALA B 1 95 ? 1.022 32.906 9.898 1 98.69 95 ALA B O 1
ATOM 3360 N N . ILE B 1 96 ? 1.623 33.781 7.906 1 98.31 96 ILE B N 1
ATOM 3361 C CA . ILE B 1 96 ? 3.051 33.781 8.203 1 98.31 96 ILE B CA 1
ATOM 3362 C C . ILE B 1 96 ? 3.309 34.625 9.445 1 98.31 96 ILE B C 1
ATOM 3364 O O . ILE B 1 96 ? 4.039 34.219 10.352 1 98.31 96 ILE B O 1
ATOM 3368 N N . PRO B 1 97 ? 2.664 35.812 9.57 1 97.5 97 PRO B N 1
ATOM 3369 C CA . PRO B 1 97 ? 2.893 36.625 10.773 1 97.5 97 PRO B CA 1
ATOM 3370 C C . PRO B 1 97 ? 2.494 35.906 12.055 1 97.5 97 PRO B C 1
ATOM 3372 O O . PRO B 1 97 ? 3.145 36.062 13.086 1 97.5 97 PRO B O 1
ATOM 3375 N N . ILE B 1 98 ? 1.439 35.094 12.016 1 97.75 98 ILE B N 1
ATOM 3376 C CA . ILE B 1 98 ? 1.011 34.312 13.18 1 97.75 98 ILE B CA 1
ATOM 3377 C C . ILE B 1 98 ? 2.066 33.25 13.523 1 97.75 98 ILE B C 1
ATOM 3379 O O . ILE B 1 98 ? 2.436 33.094 14.688 1 97.75 98 ILE B O 1
ATOM 3383 N N . LEU B 1 99 ? 2.586 32.562 12.523 1 98 99 LEU B N 1
ATOM 3384 C CA . LEU B 1 99 ? 3.615 31.547 12.727 1 98 99 LEU B CA 1
ATOM 3385 C C . LEU B 1 99 ? 4.871 32.156 13.336 1 98 99 LEU B C 1
ATOM 3387 O O . LEU B 1 99 ? 5.469 31.594 14.25 1 98 99 LEU B O 1
ATOM 3391 N N . GLN B 1 100 ? 5.227 33.312 12.805 1 96.88 100 GLN B N 1
ATOM 3392 C CA . GLN B 1 100 ? 6.422 34 13.281 1 96.88 100 GLN B CA 1
ATOM 3393 C C . GLN B 1 100 ? 6.234 34.5 14.711 1 96.88 100 GLN B C 1
ATOM 3395 O O . GLN B 1 100 ? 7.133 34.344 15.547 1 96.88 100 GLN B O 1
ATOM 3400 N N . LYS B 1 101 ? 5.059 35.094 14.945 1 95.12 101 LYS B N 1
ATOM 3401 C CA . LYS B 1 101 ? 4.727 35.594 16.266 1 95.12 101 LYS B CA 1
ATOM 3402 C C . LYS B 1 101 ? 4.941 34.531 17.344 1 95.12 101 LYS B C 1
ATOM 3404 O O . LYS B 1 101 ? 5.488 34.844 18.406 1 95.12 101 LYS B O 1
ATOM 3409 N N . HIS B 1 102 ? 4.578 33.312 17.062 1 95.62 102 HIS B N 1
ATOM 3410 C CA . HIS B 1 102 ? 4.637 32.25 18.047 1 95.62 102 HIS B CA 1
ATOM 3411 C C . HIS B 1 102 ? 5.898 31.406 17.891 1 95.62 102 HIS B C 1
ATOM 3413 O O . HIS B 1 102 ? 6.141 30.484 18.672 1 95.62 102 HIS B O 1
ATOM 3419 N N . ARG B 1 103 ? 6.648 31.672 16.859 1 96.25 103 ARG B N 1
ATOM 3420 C CA . ARG B 1 103 ? 7.906 30.984 16.562 1 96.25 103 ARG B CA 1
ATOM 3421 C C . ARG B 1 103 ? 7.703 29.484 16.469 1 96.25 103 ARG B C 1
ATOM 3423 O O . ARG B 1 103 ? 8.406 28.703 17.125 1 96.25 103 ARG B O 1
ATOM 3430 N N . VAL B 1 104 ? 6.711 29.094 15.727 1 97.31 104 VAL B N 1
ATOM 3431 C CA . VAL B 1 104 ? 6.453 27.672 15.516 1 97.31 104 VAL B CA 1
ATOM 3432 C C . VAL B 1 104 ? 7.645 27.016 14.812 1 97.31 104 VAL B C 1
ATOM 3434 O O . VAL B 1 104 ? 8.344 27.688 14.039 1 97.31 104 VAL B O 1
ATOM 3437 N N . ALA B 1 105 ? 7.844 25.75 14.992 1 98.06 105 ALA B N 1
ATOM 3438 C CA . ALA B 1 105 ? 9.062 25.062 14.555 1 98.06 105 ALA B CA 1
ATOM 3439 C C . ALA B 1 105 ? 8.898 24.516 13.141 1 98.06 105 ALA B C 1
ATOM 3441 O O . ALA B 1 105 ? 9.891 24.234 12.461 1 98.06 105 ALA B O 1
ATOM 3442 N N . ALA B 1 106 ? 7.633 24.359 12.703 1 98.75 106 ALA B N 1
ATOM 3443 C CA . ALA B 1 106 ? 7.426 23.766 11.383 1 98.75 106 ALA B CA 1
ATOM 3444 C C . ALA B 1 106 ? 6.121 24.266 10.758 1 98.75 106 ALA B C 1
ATOM 3446 O O . ALA B 1 106 ? 5.168 24.578 11.477 1 98.75 106 ALA B O 1
ATOM 3447 N N . VAL B 1 107 ? 6.113 24.344 9.508 1 98.88 107 VAL B N 1
ATOM 3448 C CA . VAL B 1 107 ? 4.906 24.562 8.711 1 98.88 107 VAL B CA 1
ATOM 3449 C C . VAL B 1 107 ? 4.762 23.453 7.68 1 98.88 107 VAL B C 1
ATOM 3451 O O . VAL B 1 107 ? 5.754 23 7.094 1 98.88 107 VAL B O 1
ATOM 3454 N N . TRP B 1 108 ? 3.586 22.906 7.539 1 98.94 108 TRP B N 1
ATOM 3455 C CA . TRP B 1 108 ? 3.254 21.812 6.637 1 98.94 108 TRP B CA 1
ATOM 3456 C C . TRP B 1 108 ? 2.266 22.266 5.566 1 98.94 108 TRP B C 1
ATOM 3458 O O . TRP B 1 108 ? 1.102 22.547 5.867 1 98.94 108 TRP B O 1
ATOM 3468 N N . LEU B 1 109 ? 2.701 22.391 4.309 1 98.81 109 LEU B N 1
ATOM 3469 C CA . LEU B 1 109 ? 1.879 22.828 3.182 1 98.81 109 LEU B CA 1
ATOM 3470 C C . LEU B 1 109 ? 1.354 21.625 2.398 1 98.81 109 LEU B C 1
ATOM 3472 O O . LEU B 1 109 ? 2.127 20.75 2.004 1 98.81 109 LEU B O 1
ATOM 3476 N N . SER B 1 110 ? 0.04 21.609 2.152 1 98.06 110 SER B N 1
ATOM 3477 C CA . SER B 1 110 ? -0.554 20.469 1.468 1 98.06 110 SER B CA 1
ATOM 3478 C C . SER B 1 110 ? -1.565 20.922 0.418 1 98.06 110 SER B C 1
ATOM 3480 O O . SER B 1 110 ? -2.191 21.969 0.561 1 98.06 110 SER B O 1
ATOM 3482 N N . PHE B 1 111 ? -1.729 20.172 -0.665 1 97.38 111 PHE B N 1
ATOM 3483 C CA . PHE B 1 111 ? -2.816 20.172 -1.635 1 97.38 111 PHE B CA 1
ATOM 3484 C C . PHE B 1 111 ? -2.844 21.469 -2.42 1 97.38 111 PHE B C 1
ATOM 3486 O O . PHE B 1 111 ? -3.891 22.109 -2.531 1 97.38 111 PHE B O 1
ATOM 3493 N N . PRO B 1 112 ? -1.763 21.844 -2.979 1 96.94 112 PRO B N 1
ATOM 3494 C CA . PRO B 1 112 ? -1.796 23 -3.879 1 96.94 112 PRO B CA 1
ATOM 3495 C C . PRO B 1 112 ? -2.604 22.734 -5.148 1 96.94 112 PRO B C 1
ATOM 3497 O O . PRO B 1 112 ? -2.867 21.578 -5.488 1 96.94 112 PRO B O 1
ATOM 3500 N N . ARG B 1 113 ? -3.041 23.766 -5.789 1 95.38 113 ARG B N 1
ATOM 3501 C CA . ARG B 1 113 ? -3.678 23.594 -7.09 1 95.38 113 ARG B CA 1
ATOM 3502 C C . ARG B 1 113 ? -2.664 23.156 -8.141 1 95.38 113 ARG B C 1
ATOM 3504 O O . ARG B 1 113 ? -2.939 22.25 -8.945 1 95.38 113 ARG B O 1
ATOM 3511 N N . ALA B 1 114 ? -1.586 23.906 -8.117 1 92.38 114 ALA B N 1
ATOM 3512 C CA . ALA B 1 114 ? -0.446 23.531 -8.953 1 92.38 114 ALA B CA 1
ATOM 3513 C C . ALA B 1 114 ? 0.79 23.25 -8.102 1 92.38 114 ALA B C 1
ATOM 3515 O O . ALA B 1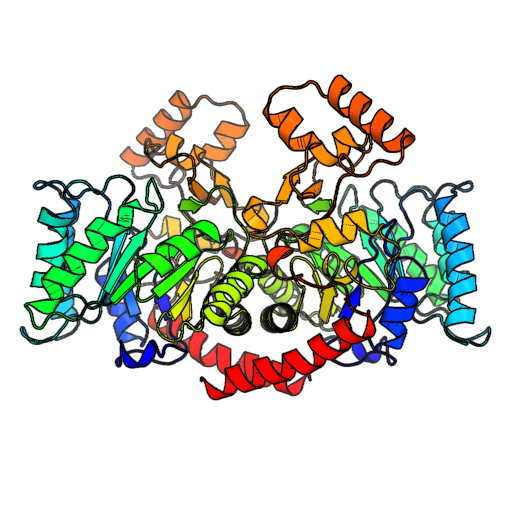 114 ? 0.995 23.891 -7.066 1 92.38 114 ALA B O 1
ATOM 3516 N N . ASP B 1 115 ? 1.617 22.422 -8.461 1 84.62 115 ASP B N 1
ATOM 3517 C CA . ASP B 1 115 ? 2.793 22.031 -7.699 1 84.62 115 ASP B CA 1
ATOM 3518 C C . ASP B 1 115 ? 3.699 23.219 -7.414 1 84.62 115 ASP B C 1
ATOM 3520 O O . ASP B 1 115 ? 4.383 23.266 -6.391 1 84.62 115 ASP B O 1
ATOM 3524 N N . THR B 1 116 ? 3.588 24.266 -8.258 1 88.25 116 THR B N 1
ATOM 3525 C CA . THR B 1 116 ? 4.469 25.422 -8.148 1 88.25 116 THR B CA 1
ATOM 3526 C C . THR B 1 116 ? 3.883 26.453 -7.191 1 88.25 116 THR B C 1
ATOM 3528 O O . THR B 1 116 ? 4.562 27.406 -6.805 1 88.25 116 THR B O 1
ATOM 3531 N N . ASP B 1 117 ? 2.721 26.156 -6.715 1 93.88 117 ASP B N 1
ATOM 3532 C CA . ASP B 1 117 ? 1.982 27.172 -5.969 1 93.88 117 ASP B CA 1
ATOM 3533 C C . ASP B 1 117 ? 2.631 27.438 -4.613 1 93.88 117 ASP B C 1
ATOM 3535 O O . ASP B 1 117 ? 2.443 28.5 -4.031 1 93.88 117 ASP B O 1
ATOM 3539 N N . HIS B 1 118 ? 3.412 26.531 -4.168 1 97.69 118 HIS B N 1
ATOM 3540 C CA . HIS B 1 118 ? 3.994 26.688 -2.84 1 97.69 118 HIS B CA 1
ATOM 3541 C C . HIS B 1 118 ? 5.227 27.578 -2.869 1 97.69 118 HIS B C 1
ATOM 3543 O O . HIS B 1 118 ? 5.688 28.047 -1.824 1 97.69 118 HIS B O 1
ATOM 3549 N N . LEU B 1 119 ? 5.797 27.875 -4.078 1 97.75 119 LEU B N 1
ATOM 3550 C CA . LEU B 1 119 ? 7.082 28.562 -4.199 1 97.75 119 LEU B CA 1
ATOM 3551 C C . LEU B 1 119 ? 7.031 29.938 -3.549 1 97.75 119 LEU B C 1
ATOM 3553 O O . LEU B 1 119 ? 7.875 30.266 -2.713 1 97.75 119 LEU B O 1
ATOM 3557 N N . PRO B 1 120 ? 6.012 30.797 -3.84 1 97.81 120 PRO B N 1
ATOM 3558 C CA . PRO B 1 120 ? 5.977 32.125 -3.203 1 97.81 120 PRO B CA 1
ATOM 3559 C C . PRO B 1 120 ? 5.84 32.031 -1.685 1 97.81 120 PRO B C 1
ATOM 3561 O O . PRO B 1 120 ? 6.379 32.875 -0.967 1 97.81 120 PRO B O 1
ATOM 3564 N N . ILE B 1 121 ? 5.102 31.062 -1.227 1 98.38 121 ILE B N 1
ATOM 3565 C CA . ILE B 1 121 ? 4.91 30.875 0.207 1 98.38 121 ILE B CA 1
ATOM 3566 C C . ILE B 1 121 ? 6.238 30.5 0.863 1 98.38 121 ILE B C 1
ATOM 3568 O O . ILE B 1 121 ? 6.613 31.078 1.885 1 98.38 121 ILE B O 1
ATOM 3572 N N . ILE B 1 122 ? 6.941 29.547 0.266 1 98.44 122 ILE B N 1
ATOM 3573 C CA . ILE B 1 122 ? 8.219 29.078 0.777 1 98.44 122 ILE B CA 1
ATOM 3574 C C . ILE B 1 122 ? 9.227 30.219 0.811 1 98.44 122 ILE B C 1
ATOM 3576 O O . ILE B 1 122 ? 9.922 30.422 1.812 1 98.44 122 ILE B O 1
ATOM 3580 N N . GLN B 1 123 ? 9.258 31.031 -0.217 1 98 123 GLN B N 1
ATOM 3581 C CA . GLN B 1 123 ? 10.164 32.188 -0.289 1 98 123 GLN B CA 1
ATOM 3582 C C . GLN B 1 123 ? 9.836 33.219 0.785 1 98 123 GLN B C 1
ATOM 3584 O O . GLN B 1 123 ? 10.734 33.781 1.411 1 98 123 GLN B O 1
ATOM 3589 N N . ALA B 1 124 ? 8.57 33.438 0.969 1 98.06 124 ALA B N 1
ATOM 3590 C CA . ALA B 1 124 ? 8.148 34.406 1.975 1 98.06 124 ALA B CA 1
ATOM 3591 C C . ALA B 1 124 ? 8.539 33.938 3.377 1 98.06 124 ALA B C 1
ATOM 3593 O O . ALA B 1 124 ? 8.938 34.75 4.211 1 98.06 124 ALA B O 1
ATOM 3594 N N . ILE B 1 125 ? 8.375 32.656 3.641 1 98.25 125 ILE B N 1
ATOM 3595 C CA . ILE B 1 125 ? 8.758 32.125 4.938 1 98.25 125 ILE B CA 1
ATOM 3596 C C . ILE B 1 125 ? 10.266 32.25 5.145 1 98.25 125 ILE B C 1
ATOM 3598 O O . ILE B 1 125 ? 10.711 32.656 6.223 1 98.25 125 ILE B O 1
ATOM 3602 N N . ARG B 1 126 ? 11.047 32 4.109 1 97.81 126 ARG B N 1
ATOM 3603 C CA . ARG B 1 126 ? 12.5 32.125 4.184 1 97.81 126 ARG B CA 1
ATOM 3604 C C . ARG B 1 126 ? 12.906 33.562 4.445 1 97.81 126 ARG B C 1
ATOM 3606 O O . ARG B 1 126 ? 13.812 33.812 5.242 1 97.81 126 ARG B O 1
ATOM 3613 N N . THR B 1 127 ? 12.273 34.438 3.822 1 97.19 127 THR B N 1
ATOM 3614 C CA . THR B 1 127 ? 12.555 35.875 4.035 1 97.19 127 THR B CA 1
ATOM 3615 C C . THR B 1 127 ? 12.258 36.25 5.477 1 97.19 127 THR B C 1
ATOM 3617 O O . THR B 1 127 ? 13.047 36.969 6.102 1 97.19 127 THR B O 1
ATOM 3620 N N . ALA B 1 128 ? 11.109 35.812 5.953 1 96.44 128 ALA B N 1
ATOM 3621 C CA . ALA B 1 128 ? 10.719 36.094 7.332 1 96.44 128 ALA B CA 1
ATOM 3622 C C . ALA B 1 128 ? 11.727 35.531 8.32 1 96.44 128 ALA B C 1
ATOM 3624 O O . ALA B 1 128 ? 11.984 36.094 9.375 1 96.44 128 ALA B O 1
ATOM 3625 N N . GLN B 1 129 ? 12.258 34.406 8.039 1 94.56 129 GLN B N 1
ATOM 3626 C CA . GLN B 1 129 ? 13.242 33.719 8.875 1 94.56 129 GLN B CA 1
ATOM 3627 C C . GLN B 1 129 ? 14.562 34.469 8.898 1 94.56 129 GLN B C 1
ATOM 3629 O O . GLN B 1 129 ? 15.18 34.625 9.953 1 94.56 129 GLN B O 1
ATOM 3634 N N . GLU B 1 130 ? 15.188 34.844 7.789 1 91.56 130 GLU B N 1
ATOM 3635 C CA . GLU B 1 130 ? 16.484 35.5 7.652 1 91.56 130 GLU B CA 1
ATOM 3636 C C . GLU B 1 130 ? 16.562 36.75 8.539 1 91.56 130 GLU B C 1
ATOM 3638 O O . GLU B 1 130 ? 17.609 37.062 9.109 1 91.56 130 GLU B O 1
ATOM 3643 N N . GLY B 1 131 ? 15.57 37.344 8.773 1 84.88 131 GLY B N 1
ATOM 3644 C CA . GLY B 1 131 ? 15.594 38.625 9.5 1 84.88 131 GLY B CA 1
ATOM 3645 C C . GLY B 1 131 ? 15.188 38.469 10.953 1 84.88 131 GLY B C 1
ATOM 3646 O O . GLY B 1 131 ? 14.891 39.469 11.617 1 84.88 131 GLY B O 1
ATOM 3647 N N . SER B 1 132 ? 15.258 37.125 11.352 1 89.69 132 SER B N 1
ATOM 3648 C CA . SER B 1 132 ? 14.711 36.938 12.695 1 89.69 132 SER B CA 1
ATOM 3649 C C . SER B 1 132 ? 15.359 35.781 13.406 1 89.69 132 SER B C 1
ATOM 3651 O O . SER B 1 132 ? 16.312 35.188 12.891 1 89.69 132 SER B O 1
ATOM 3653 N N . ASP B 1 133 ? 15.023 35.562 14.602 1 89.62 133 ASP B N 1
ATOM 3654 C CA . ASP B 1 133 ? 15.461 34.406 15.383 1 89.62 133 ASP B CA 1
ATOM 3655 C C . ASP B 1 133 ? 14.484 33.25 15.234 1 89.62 133 ASP B C 1
ATOM 3657 O O . ASP B 1 133 ? 14.508 32.312 16.031 1 89.62 133 ASP B O 1
ATOM 3661 N N . TRP B 1 134 ? 13.68 33.438 14.258 1 94.19 134 TRP B N 1
ATOM 3662 C CA . TRP B 1 134 ? 12.688 32.406 13.984 1 94.19 134 TRP B CA 1
ATOM 3663 C C . TRP B 1 134 ? 13.289 31.297 13.148 1 94.19 134 TRP B C 1
ATOM 3665 O O . TRP B 1 134 ? 13.812 31.531 12.055 1 94.19 134 TRP B O 1
ATOM 3675 N N . ASN B 1 135 ? 13.336 30.047 13.641 1 94.19 135 ASN B N 1
ATOM 3676 C CA . ASN B 1 135 ? 13.766 28.859 12.906 1 94.19 135 ASN B CA 1
ATOM 3677 C C . ASN B 1 135 ? 12.602 27.938 12.586 1 94.19 135 ASN B C 1
ATOM 3679 O O . ASN B 1 135 ? 12.023 27.328 13.492 1 94.19 135 ASN B O 1
ATOM 3683 N N . ILE B 1 136 ? 12.258 27.875 11.375 1 97.44 136 ILE B N 1
ATOM 3684 C CA . ILE B 1 136 ? 11.094 27.094 10.977 1 97.44 136 ILE B CA 1
ATOM 3685 C C . ILE B 1 136 ? 11.492 26.109 9.875 1 97.44 136 ILE B C 1
ATOM 3687 O O . ILE B 1 136 ? 12.258 26.469 8.977 1 97.44 136 ILE B O 1
ATOM 3691 N N . ARG B 1 137 ? 11.125 24.859 9.992 1 98.38 137 ARG B N 1
ATOM 3692 C CA . ARG B 1 137 ? 11.273 23.859 8.93 1 98.38 137 ARG B CA 1
ATOM 3693 C C . ARG B 1 137 ? 10.023 23.797 8.062 1 98.38 137 ARG B C 1
ATOM 3695 O O . ARG B 1 137 ? 8.898 23.859 8.578 1 98.38 137 ARG B O 1
ATOM 3702 N N . ILE B 1 138 ? 10.18 23.688 6.766 1 98.75 138 ILE B N 1
ATOM 3703 C CA . ILE B 1 138 ? 9.062 23.672 5.824 1 98.75 138 ILE B CA 1
ATOM 3704 C C . ILE B 1 138 ? 8.82 22.25 5.336 1 98.75 138 ILE B C 1
ATOM 3706 O O . ILE B 1 138 ? 9.695 21.641 4.715 1 98.75 138 ILE B O 1
ATOM 3710 N N . PHE B 1 139 ? 7.641 21.734 5.648 1 98.88 139 PHE B N 1
ATOM 3711 C CA . PHE B 1 139 ? 7.141 20.438 5.207 1 98.88 139 PHE B CA 1
ATOM 3712 C C . PHE B 1 139 ? 6.203 20.609 4.016 1 98.88 139 PHE B C 1
ATOM 3714 O O . PHE B 1 139 ? 5.387 21.531 3.98 1 98.88 139 PHE B O 1
ATOM 3721 N N . VAL B 1 140 ? 6.328 19.734 3.029 1 98.81 140 VAL B N 1
ATOM 3722 C CA . VAL B 1 140 ? 5.379 19.703 1.92 1 98.81 140 VAL B CA 1
ATOM 3723 C C . VAL B 1 140 ? 4.898 18.266 1.698 1 98.81 140 VAL B C 1
ATOM 3725 O O . VAL B 1 140 ? 5.703 17.344 1.611 1 98.81 140 VAL B O 1
ATOM 3728 N N . GLN B 1 141 ? 3.629 18.125 1.658 1 98.62 141 GLN B N 1
ATOM 3729 C CA . GLN B 1 141 ? 3.016 16.828 1.388 1 98.62 141 GLN B CA 1
ATOM 3730 C C . GLN B 1 141 ? 2.941 16.562 -0.112 1 98.62 141 GLN B C 1
ATOM 3732 O O . GLN B 1 141 ? 2.527 17.422 -0.885 1 98.62 141 GLN B O 1
ATOM 3737 N N . VAL B 1 142 ? 3.357 15.391 -0.52 1 98.19 142 VAL B N 1
ATOM 3738 C CA . VAL B 1 142 ? 3.314 15.008 -1.927 1 98.19 142 VAL B CA 1
ATOM 3739 C C . VAL B 1 142 ? 2.721 13.609 -2.062 1 98.19 142 VAL B C 1
ATOM 3741 O O . VAL B 1 142 ? 2.709 12.836 -1.101 1 98.19 142 VAL B O 1
ATOM 3744 N N . GLY B 1 143 ? 2.18 13.273 -3.262 1 97.62 143 GLY B N 1
ATOM 3745 C CA . GLY B 1 143 ? 1.577 11.977 -3.52 1 97.62 143 GLY B CA 1
ATOM 3746 C C . GLY B 1 143 ? 1.965 11.391 -4.867 1 97.62 143 GLY B C 1
ATOM 3747 O O . GLY B 1 143 ? 1.493 10.32 -5.246 1 97.62 143 GLY B O 1
ATOM 3748 N N . THR B 1 144 ? 2.85 12.086 -5.609 1 97.44 144 THR B N 1
ATOM 3749 C CA . THR B 1 144 ? 3.385 11.648 -6.895 1 97.44 144 THR B CA 1
ATOM 3750 C C . THR B 1 144 ? 4.867 12 -7.012 1 97.44 144 THR B C 1
ATOM 3752 O O . THR B 1 144 ? 5.379 12.805 -6.234 1 97.44 144 THR B O 1
ATOM 3755 N N . ILE B 1 145 ? 5.504 11.336 -7.953 1 97.56 145 ILE B N 1
ATOM 3756 C CA . ILE B 1 145 ? 6.918 11.617 -8.172 1 97.56 145 ILE B CA 1
ATOM 3757 C C . ILE B 1 145 ? 7.082 13.031 -8.719 1 97.56 145 ILE B C 1
ATOM 3759 O O . ILE B 1 145 ? 8 13.75 -8.328 1 97.56 145 ILE B O 1
ATOM 3763 N N . LYS B 1 146 ? 6.164 13.461 -9.555 1 96.31 146 LYS B N 1
ATOM 3764 C CA . LYS B 1 146 ? 6.211 14.812 -10.102 1 96.31 146 LYS B CA 1
ATOM 3765 C C . LYS B 1 146 ? 6.102 15.852 -8.992 1 96.31 146 LYS B C 1
ATOM 3767 O O . LYS B 1 146 ? 6.867 16.828 -8.969 1 96.31 146 LYS B O 1
ATOM 3772 N N . ALA B 1 147 ? 5.164 15.68 -8.086 1 97.19 147 ALA B N 1
ATOM 3773 C CA . ALA B 1 147 ? 4.996 16.594 -6.965 1 97.19 147 ALA B CA 1
ATOM 3774 C C . ALA B 1 147 ? 6.25 16.641 -6.094 1 97.19 147 ALA B C 1
ATOM 3776 O O . ALA B 1 147 ? 6.645 17.703 -5.609 1 97.19 147 ALA B O 1
ATOM 3777 N N . ALA B 1 148 ? 6.855 15.477 -5.871 1 98 148 ALA B N 1
ATOM 3778 C CA . ALA B 1 148 ? 8.078 15.391 -5.078 1 98 148 ALA B CA 1
ATOM 3779 C C . ALA B 1 148 ? 9.219 16.172 -5.738 1 98 148 ALA B C 1
ATOM 3781 O O . ALA B 1 148 ? 9.938 16.922 -5.074 1 98 148 ALA B O 1
ATOM 3782 N N . GLU B 1 149 ? 9.375 15.953 -7.02 1 97.06 149 GLU B N 1
ATOM 3783 C CA . GLU B 1 149 ? 10.414 16.656 -7.77 1 97.06 149 GLU B CA 1
ATOM 3784 C C . GLU B 1 149 ? 10.25 18.172 -7.652 1 97.06 149 GLU B C 1
ATOM 3786 O O . GLU B 1 149 ? 11.227 18.891 -7.43 1 97.06 149 GLU B O 1
ATOM 3791 N N . GLU B 1 150 ? 9.023 18.625 -7.785 1 97.12 150 GLU B N 1
ATOM 3792 C CA . GLU B 1 150 ? 8.742 20.062 -7.703 1 97.12 150 GLU B CA 1
ATOM 3793 C C . GLU B 1 150 ? 9.055 20.609 -6.309 1 97.12 150 GLU B C 1
ATOM 3795 O O . GLU B 1 150 ? 9.656 21.672 -6.172 1 97.12 150 GLU B O 1
ATOM 3800 N N . ALA B 1 151 ? 8.602 19.906 -5.305 1 97.88 151 ALA B N 1
ATOM 3801 C CA . ALA B 1 151 ? 8.852 20.328 -3.93 1 97.88 151 ALA B CA 1
ATOM 3802 C C . ALA B 1 151 ? 10.352 20.406 -3.646 1 97.88 151 ALA B C 1
ATOM 3804 O O . ALA B 1 151 ? 10.812 21.328 -2.98 1 97.88 151 ALA B O 1
ATOM 3805 N N . LEU B 1 152 ? 11.117 19.438 -4.129 1 97.12 152 LEU B N 1
ATOM 3806 C CA . LEU B 1 152 ? 12.562 19.422 -3.939 1 97.12 152 LEU B CA 1
ATOM 3807 C C . LEU B 1 152 ? 13.211 20.641 -4.602 1 97.12 152 LEU B C 1
ATOM 3809 O O . LEU B 1 152 ? 14.117 21.25 -4.031 1 97.12 152 LEU B O 1
ATOM 3813 N N . GLN B 1 153 ? 12.727 20.969 -5.77 1 96.56 153 GLN B N 1
ATOM 3814 C CA . GLN B 1 153 ? 13.242 22.125 -6.492 1 96.56 153 GLN B CA 1
ATOM 3815 C C . GLN B 1 153 ? 12.953 23.422 -5.73 1 96.56 153 GLN B C 1
ATOM 3817 O O . GLN B 1 153 ? 13.703 24.391 -5.844 1 96.56 153 GLN B O 1
ATOM 3822 N N . GLN B 1 154 ? 11.922 23.406 -4.922 1 97.31 154 GLN B N 1
ATOM 3823 C CA . GLN B 1 154 ? 11.523 24.594 -4.172 1 97.31 154 GLN B CA 1
ATOM 3824 C C . GLN B 1 154 ? 12.289 24.703 -2.861 1 97.31 154 GLN B C 1
ATOM 3826 O O . GLN B 1 154 ? 12.148 25.688 -2.131 1 97.31 154 GLN B O 1
ATOM 3831 N N . GLY B 1 155 ? 13.055 23.703 -2.525 1 96.12 155 GLY B N 1
ATOM 3832 C CA . GLY B 1 155 ? 13.961 23.781 -1.389 1 96.12 155 GLY B CA 1
ATOM 3833 C C . GLY B 1 155 ? 13.281 23.469 -0.067 1 96.12 155 GLY B C 1
ATOM 3834 O O . GLY B 1 155 ? 13.617 24.062 0.961 1 96.12 155 GLY B O 1
ATOM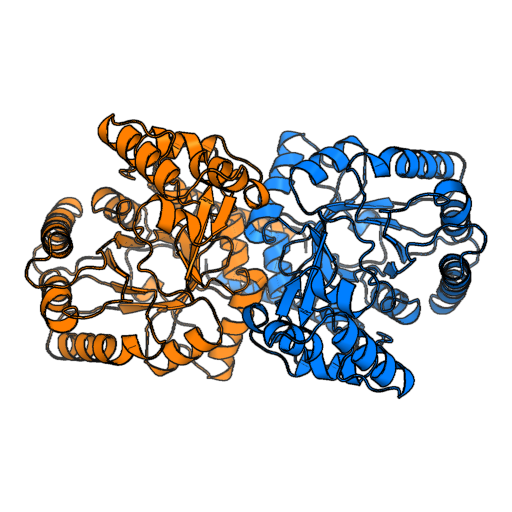 3835 N N . VAL B 1 156 ? 12.359 22.594 -0.044 1 97.56 156 VAL B N 1
ATOM 3836 C CA . VAL B 1 156 ? 11.664 22.234 1.188 1 97.56 156 VAL B CA 1
ATOM 3837 C C . VAL B 1 156 ? 12.594 21.453 2.109 1 97.56 156 VAL B C 1
ATOM 3839 O O . VAL B 1 156 ? 13.602 20.906 1.659 1 97.56 156 VAL B O 1
ATOM 3842 N N . ASP B 1 157 ? 12.305 21.469 3.412 1 98.44 157 ASP B N 1
ATOM 3843 C CA . ASP B 1 157 ? 13.125 20.75 4.387 1 98.44 157 ASP B CA 1
ATOM 3844 C C . ASP B 1 157 ? 12.68 19.297 4.512 1 98.44 157 ASP B C 1
ATOM 3846 O O . ASP B 1 157 ? 13.5 18.406 4.754 1 98.44 157 ASP B O 1
ATOM 3850 N N . VAL B 1 158 ? 11.367 19.078 4.379 1 98.81 158 VAL B N 1
ATOM 3851 C CA . VAL B 1 158 ? 10.805 17.75 4.594 1 98.81 158 VAL B CA 1
ATOM 3852 C C . VAL B 1 158 ? 9.758 17.453 3.523 1 98.81 158 VAL B C 1
ATOM 3854 O O . VAL B 1 158 ? 8.875 18.266 3.262 1 98.81 158 VAL B O 1
ATOM 3857 N N . LEU B 1 159 ? 9.891 16.328 2.889 1 98.75 159 LEU B N 1
ATOM 3858 C CA . LEU B 1 159 ? 8.82 15.766 2.074 1 98.75 159 LEU B CA 1
ATOM 3859 C C . LEU B 1 159 ? 7.969 14.797 2.887 1 98.75 159 LEU B C 1
ATOM 3861 O O . LEU B 1 159 ? 8.492 13.859 3.492 1 98.75 159 LEU B O 1
ATOM 3865 N N . VAL B 1 160 ? 6.691 15.039 2.977 1 98.88 160 VAL B N 1
ATOM 3866 C CA . VAL B 1 160 ? 5.762 14.078 3.555 1 98.88 160 VAL B CA 1
ATOM 3867 C C . VAL B 1 160 ? 5.094 13.273 2.441 1 98.88 160 VAL B C 1
ATOM 3869 O O . VAL B 1 160 ? 4.203 13.773 1.752 1 98.88 160 VAL B O 1
ATOM 3872 N N . ILE B 1 161 ? 5.496 12.016 2.316 1 98.88 161 ILE B N 1
ATOM 3873 C CA . ILE B 1 161 ? 5.008 11.141 1.255 1 98.88 161 ILE B CA 1
ATOM 3874 C C . ILE B 1 161 ? 3.719 10.461 1.702 1 98.88 161 ILE B C 1
ATOM 3876 O O . ILE B 1 161 ? 3.736 9.594 2.58 1 98.88 161 ILE B O 1
ATOM 3880 N N . GLN B 1 162 ? 2.664 10.844 1.06 1 98.75 162 GLN B N 1
ATOM 3881 C CA . GLN B 1 162 ? 1.371 10.273 1.432 1 98.75 162 GLN B CA 1
ATOM 3882 C C . GLN B 1 162 ? 0.956 9.172 0.467 1 98.75 162 GLN B C 1
ATOM 3884 O O . GLN B 1 162 ? 0.739 9.422 -0.72 1 98.75 162 GLN B O 1
ATOM 3889 N N . GLY B 1 163 ? 0.843 7.934 0.959 1 98.56 163 GLY B N 1
ATOM 3890 C CA . GLY B 1 163 ? 0.364 6.809 0.17 1 98.56 163 GLY B CA 1
ATOM 3891 C C . GLY B 1 163 ? -1.149 6.723 0.113 1 98.56 163 GLY B C 1
ATOM 3892 O O . GLY B 1 163 ? -1.844 7.387 0.888 1 98.56 163 GLY B O 1
ATOM 3893 N N . THR B 1 164 ? -1.657 5.836 -0.645 1 98.06 164 THR B N 1
ATOM 3894 C CA . THR B 1 164 ? -3.076 5.801 -0.985 1 98.06 164 THR B CA 1
ATOM 3895 C C . THR B 1 164 ? -3.885 5.148 0.134 1 98.06 164 THR B C 1
ATOM 3897 O O . THR B 1 164 ? -5.117 5.16 0.104 1 98.06 164 THR B O 1
ATOM 3900 N N . ASP B 1 165 ? -3.229 4.578 1.102 1 98.75 165 ASP B N 1
ATOM 3901 C CA . ASP B 1 165 ? -3.947 4.004 2.234 1 98.75 165 ASP B CA 1
ATOM 3902 C C . ASP B 1 165 ? -4.324 5.082 3.248 1 98.75 165 ASP B C 1
ATOM 3904 O O . ASP B 1 165 ? -4.98 4.797 4.254 1 98.75 165 ASP B O 1
ATOM 3908 N N . ALA B 1 166 ? -3.973 6.332 2.979 1 98.75 166 ALA B N 1
ATOM 3909 C CA . ALA B 1 166 ? -4.219 7.441 3.896 1 98.75 166 ALA B CA 1
ATOM 3910 C C . ALA B 1 166 ? -5.715 7.727 4.027 1 98.75 166 ALA B C 1
ATOM 3912 O O . ALA B 1 166 ? -6.48 7.484 3.092 1 98.75 166 ALA B O 1
ATOM 3913 N N . GLY B 1 167 ? -6.07 8.172 5.156 1 98.44 167 GLY B N 1
ATOM 3914 C CA . GLY B 1 167 ? -7.402 8.727 5.352 1 98.44 167 GLY B CA 1
ATOM 3915 C C . GLY B 1 167 ? -7.492 10.195 5.004 1 98.44 167 GLY B C 1
ATOM 3916 O O . GLY B 1 167 ? -6.535 10.953 5.199 1 98.44 167 GLY B O 1
ATOM 3917 N N . GLY B 1 168 ? -8.703 10.594 4.602 1 98 168 GLY B N 1
ATOM 3918 C CA . GLY B 1 168 ? -8.883 11.984 4.23 1 98 168 GLY B CA 1
ATOM 3919 C C . GLY B 1 168 ? -8.406 12.297 2.826 1 98 168 GLY B C 1
ATOM 3920 O O . GLY B 1 168 ? -8.312 11.406 1.982 1 98 168 GLY B O 1
ATOM 3921 N N . HIS B 1 169 ? -8.219 13.539 2.555 1 98.06 169 HIS B N 1
ATOM 3922 C CA . HIS B 1 169 ? -7.855 13.992 1.217 1 98.06 169 HIS B CA 1
ATOM 3923 C C . HIS B 1 169 ? -6.449 13.539 0.842 1 98.06 169 HIS B C 1
ATOM 3925 O O . HIS B 1 169 ? -5.547 13.539 1.682 1 98.06 169 HIS B O 1
ATOM 3931 N N . GLN B 1 170 ? -6.293 13.195 -0.333 1 98 170 GLN B N 1
ATOM 3932 C CA . GLN B 1 170 ? -5.059 12.711 -0.939 1 98 170 GLN B CA 1
ATOM 3933 C C . GLN B 1 170 ? -5.113 12.812 -2.461 1 98 170 GLN B C 1
ATOM 3935 O O . GLN B 1 170 ? -6.156 13.148 -3.027 1 98 170 GLN B O 1
ATOM 3940 N N . TRP B 1 171 ? -4.004 12.625 -3.111 1 97.06 171 TRP B N 1
ATOM 3941 C CA . TRP B 1 171 ? -4.012 12.586 -4.57 1 97.06 171 TRP B CA 1
ATOM 3942 C C . TRP B 1 171 ? -4.957 11.5 -5.078 1 97.06 171 TRP B C 1
ATOM 3944 O O . TRP B 1 171 ? -4.93 10.367 -4.594 1 97.06 171 TRP B O 1
ATOM 3954 N N . ALA B 1 172 ? -5.809 11.859 -6.008 1 96.31 172 ALA B N 1
ATOM 3955 C CA . ALA B 1 172 ? -6.809 10.93 -6.531 1 96.31 172 ALA B CA 1
ATOM 3956 C C . ALA B 1 172 ? -6.145 9.734 -7.211 1 96.31 172 ALA B C 1
ATOM 3958 O O . ALA B 1 172 ? -6.613 8.602 -7.082 1 96.31 172 ALA B O 1
ATOM 3959 N N . GLN B 1 173 ? -5.133 10.016 -7.938 1 94.75 173 GLN B N 1
ATOM 3960 C CA . GLN B 1 173 ? -4.32 8.977 -8.562 1 94.75 173 GLN B CA 1
ATOM 3961 C C . GLN B 1 173 ? -2.938 8.898 -7.918 1 94.75 173 GLN B C 1
ATOM 3963 O O . GLN B 1 173 ? -2.236 9.906 -7.82 1 94.75 173 GLN B O 1
ATOM 3968 N N . GLY B 1 174 ? -2.588 7.77 -7.422 1 94.94 174 GLY B N 1
ATOM 3969 C CA . GLY B 1 174 ? -1.317 7.566 -6.742 1 94.94 174 GLY B CA 1
ATOM 3970 C C . GLY B 1 174 ? -1.042 6.113 -6.414 1 94.94 174 GLY B C 1
ATOM 3971 O O . GLY B 1 174 ? -1.691 5.215 -6.953 1 94.94 174 GLY B O 1
ATOM 3972 N N . ALA B 1 175 ? -0.014 5.848 -5.672 1 97.69 175 ALA B N 1
ATOM 3973 C CA . ALA B 1 175 ? 0.379 4.516 -5.219 1 97.69 175 ALA B CA 1
ATOM 3974 C C . ALA B 1 175 ? 0.558 4.48 -3.705 1 97.69 175 ALA B C 1
ATOM 3976 O O . ALA B 1 175 ? 0.562 5.527 -3.051 1 97.69 175 ALA B O 1
ATOM 3977 N N . SER B 1 176 ? 0.564 3.301 -3.148 1 98.62 176 SER B N 1
ATOM 3978 C CA . SER B 1 176 ? 0.836 3.166 -1.721 1 98.62 176 SER B CA 1
ATOM 3979 C C . SER B 1 176 ? 2.289 3.502 -1.4 1 98.62 176 SER B C 1
ATOM 3981 O O . SER B 1 176 ? 3.082 3.771 -2.305 1 98.62 176 SER B O 1
ATOM 3983 N N . LEU B 1 177 ? 2.615 3.475 -0.158 1 98.88 177 LEU B N 1
ATOM 3984 C CA . LEU B 1 177 ? 3.975 3.738 0.303 1 98.88 177 LEU B CA 1
ATOM 3985 C C . LEU B 1 177 ? 4.945 2.691 -0.234 1 98.88 177 LEU B C 1
ATOM 3987 O O . LEU B 1 177 ? 6.117 2.986 -0.463 1 98.88 177 LEU B O 1
ATOM 3991 N N . ILE B 1 178 ? 4.465 1.453 -0.548 1 98.88 178 ILE B N 1
ATOM 3992 C CA . ILE B 1 178 ? 5.301 0.362 -1.035 1 98.88 178 ILE B CA 1
ATOM 3993 C C . ILE B 1 178 ? 6.012 0.789 -2.318 1 98.88 178 ILE B C 1
ATOM 3995 O O . ILE B 1 178 ? 7.191 0.493 -2.51 1 98.88 178 ILE B O 1
ATOM 3999 N N . SER B 1 179 ? 5.309 1.481 -3.133 1 98.75 179 SER B N 1
ATOM 4000 C CA . SER B 1 179 ? 5.816 1.832 -4.457 1 98.75 179 SER B CA 1
ATOM 4001 C C . SER B 1 179 ? 6.379 3.25 -4.473 1 98.75 179 SER B C 1
ATOM 4003 O O . SER B 1 179 ? 7.426 3.502 -5.07 1 98.75 179 SER B O 1
ATOM 4005 N N . LEU B 1 180 ? 5.746 4.16 -3.807 1 98.62 180 LEU B N 1
ATOM 4006 C CA . LEU B 1 180 ? 6.027 5.586 -3.938 1 98.62 180 LEU B CA 1
ATOM 4007 C C . LEU B 1 180 ? 7.285 5.965 -3.168 1 98.62 180 LEU B C 1
ATOM 4009 O O . LEU B 1 180 ? 8.117 6.73 -3.664 1 98.62 180 LEU B O 1
ATOM 4013 N N . LEU B 1 181 ? 7.473 5.43 -1.993 1 98.62 181 LEU B N 1
ATOM 4014 C CA . LEU B 1 181 ? 8.523 5.867 -1.084 1 98.62 181 LEU B CA 1
ATOM 4015 C C . LEU B 1 181 ? 9.906 5.523 -1.643 1 98.62 181 LEU B C 1
ATOM 4017 O O . LEU B 1 181 ? 10.789 6.383 -1.691 1 98.62 181 LEU B O 1
ATOM 4021 N N . PRO B 1 182 ? 10.109 4.234 -2.105 1 98.44 182 PRO B N 1
ATOM 4022 C CA . PRO B 1 182 ? 11.43 3.93 -2.666 1 98.44 182 PRO B CA 1
ATOM 4023 C C . PRO B 1 182 ? 11.781 4.812 -3.863 1 98.44 182 PRO B C 1
ATOM 4025 O O . PRO B 1 182 ? 12.93 5.234 -4.008 1 98.44 182 PRO B O 1
ATOM 4028 N N . GLU B 1 183 ? 10.812 5.055 -4.676 1 98.06 183 GLU B N 1
ATOM 4029 C CA . GLU B 1 183 ? 11.078 5.875 -5.859 1 98.06 183 GLU B CA 1
ATOM 4030 C C . GLU B 1 183 ? 11.445 7.305 -5.469 1 98.06 183 GLU B C 1
ATOM 4032 O O . GLU B 1 183 ? 12.305 7.918 -6.094 1 98.06 183 GLU B O 1
ATOM 4037 N N . VAL B 1 184 ? 10.781 7.883 -4.445 1 98.38 184 VAL B N 1
ATOM 4038 C CA . VAL B 1 184 ? 11.117 9.219 -3.963 1 98.38 184 VAL B CA 1
ATOM 4039 C C . VAL B 1 184 ? 12.516 9.211 -3.35 1 98.38 184 VAL B C 1
ATOM 4041 O O . VAL B 1 184 ? 13.297 10.141 -3.555 1 98.38 184 VAL B O 1
ATOM 4044 N N . ARG B 1 185 ? 12.805 8.211 -2.533 1 98 185 ARG B N 1
ATOM 4045 C CA . ARG B 1 185 ? 14.141 8.109 -1.946 1 98 185 ARG B CA 1
ATOM 4046 C C . ARG B 1 185 ? 15.211 8.062 -3.029 1 98 185 ARG B C 1
ATOM 4048 O O . ARG B 1 185 ? 16.266 8.688 -2.893 1 98 185 ARG B O 1
ATOM 4055 N N . ASP B 1 186 ? 14.953 7.297 -4.109 1 97.19 186 ASP B N 1
ATOM 4056 C CA . ASP B 1 186 ? 15.883 7.227 -5.234 1 97.19 186 ASP B CA 1
ATOM 4057 C C . ASP B 1 186 ? 16.078 8.602 -5.879 1 97.19 186 ASP B C 1
ATOM 4059 O O . ASP B 1 186 ? 17.172 8.945 -6.312 1 97.19 186 ASP B O 1
ATOM 4063 N N . LEU B 1 187 ? 14.969 9.352 -5.973 1 96.5 187 LEU B N 1
ATOM 4064 C CA . LEU B 1 187 ? 15.055 10.711 -6.504 1 96.5 187 LEU B CA 1
ATOM 4065 C C . LEU B 1 187 ? 16.062 11.539 -5.715 1 96.5 187 LEU B C 1
ATOM 4067 O O . LEU B 1 187 ? 16.875 12.25 -6.297 1 96.5 187 LEU B O 1
ATOM 4071 N N . LEU B 1 188 ? 15.992 11.484 -4.375 1 97.5 188 LEU B N 1
ATOM 4072 C CA . LEU B 1 188 ? 16.906 12.234 -3.523 1 97.5 188 LEU B CA 1
ATOM 4073 C C . LEU B 1 188 ? 18.344 11.727 -3.688 1 97.5 188 LEU B C 1
ATOM 4075 O O . LEU B 1 188 ? 19.281 12.523 -3.779 1 97.5 188 LEU B O 1
ATOM 4079 N N . SER B 1 189 ? 18.469 10.406 -3.705 1 96.25 189 SER B N 1
ATOM 4080 C CA . SER B 1 189 ? 19.781 9.805 -3.848 1 96.25 189 SER B CA 1
ATOM 4081 C C . SER B 1 189 ? 20.438 10.219 -5.164 1 96.25 189 SER B C 1
ATOM 4083 O O . SER B 1 189 ? 21.609 10.586 -5.188 1 96.25 189 SER B O 1
ATOM 4085 N N . ASN B 1 190 ? 19.688 10.102 -6.234 1 95.19 190 ASN B N 1
ATOM 4086 C CA . ASN B 1 190 ? 20.203 10.453 -7.555 1 95.19 190 ASN B CA 1
ATOM 4087 C C . ASN B 1 190 ? 20.609 11.922 -7.625 1 95.19 190 ASN B C 1
ATOM 4089 O O . ASN B 1 190 ? 21.547 12.273 -8.336 1 95.19 190 ASN B O 1
ATOM 4093 N N . ALA B 1 191 ? 19.938 12.742 -6.844 1 95.31 191 ALA B N 1
ATOM 4094 C CA . ALA B 1 191 ? 20.219 14.172 -6.812 1 95.31 191 ALA B CA 1
ATOM 4095 C C . ALA B 1 191 ? 21.281 14.492 -5.773 1 95.31 191 ALA B C 1
ATOM 4097 O O . ALA B 1 191 ? 21.625 15.664 -5.57 1 95.31 191 ALA B O 1
ATOM 4098 N N . GLN B 1 192 ? 21.797 13.523 -5.035 1 95.81 192 GLN B N 1
ATOM 4099 C CA . GLN B 1 192 ? 22.75 13.688 -3.955 1 95.81 192 GLN B CA 1
ATOM 4100 C C . GLN B 1 192 ? 22.25 14.68 -2.912 1 95.81 192 GLN B C 1
ATOM 4102 O O . GLN B 1 192 ? 23.016 15.484 -2.387 1 95.81 192 GLN B O 1
ATOM 4107 N N . ASN B 1 193 ? 20.938 14.648 -2.789 1 96.06 193 ASN B N 1
ATOM 4108 C CA . ASN B 1 193 ? 20.312 15.469 -1.766 1 96.06 193 ASN B CA 1
ATOM 4109 C C . ASN B 1 193 ? 20.359 14.805 -0.395 1 96.06 193 ASN B C 1
ATOM 4111 O O . ASN B 1 193 ? 19.688 13.797 -0.161 1 96.06 193 ASN B O 1
ATOM 4115 N N . THR B 1 194 ? 21.078 15.391 0.518 1 94.31 194 THR B N 1
ATOM 4116 C CA . THR B 1 194 ? 21.25 14.82 1.85 1 94.31 194 THR B CA 1
ATOM 4117 C C . THR B 1 194 ? 20.625 15.727 2.91 1 94.31 194 THR B C 1
ATOM 4119 O O . THR B 1 194 ? 20.812 15.5 4.109 1 94.31 194 THR B O 1
ATOM 4122 N N . THR B 1 195 ? 19.891 16.719 2.467 1 95.75 195 THR B N 1
ATOM 4123 C CA . THR B 1 195 ? 19.422 17.719 3.412 1 95.75 195 THR B CA 1
ATOM 4124 C C . THR B 1 195 ? 17.906 17.656 3.574 1 95.75 195 THR B C 1
ATOM 4126 O O . THR B 1 195 ? 17.359 18.234 4.512 1 95.75 195 THR B O 1
ATOM 4129 N N . THR B 1 196 ? 17.25 17.031 2.65 1 98.19 196 THR B N 1
ATOM 4130 C CA . THR B 1 196 ? 15.797 16.906 2.736 1 98.19 196 THR B CA 1
ATOM 4131 C C . THR B 1 196 ? 15.406 15.602 3.43 1 98.19 196 THR B C 1
ATOM 4133 O O . THR B 1 196 ? 15.914 14.539 3.086 1 98.19 196 THR B O 1
ATOM 4136 N N . ALA B 1 197 ? 14.57 15.703 4.457 1 98.44 197 ALA B N 1
ATOM 4137 C CA . ALA B 1 197 ? 14.062 14.508 5.137 1 98.44 197 ALA B CA 1
ATOM 4138 C C . ALA B 1 197 ? 12.781 14.008 4.488 1 98.44 197 ALA B C 1
ATOM 4140 O O . ALA B 1 197 ? 12.062 14.773 3.844 1 98.44 197 ALA B O 1
ATOM 4141 N N . ILE B 1 198 ? 12.531 12.719 4.633 1 98.56 198 ILE B N 1
ATOM 4142 C CA . ILE B 1 198 ? 11.328 12.086 4.102 1 98.56 198 ILE B CA 1
ATOM 4143 C C . ILE B 1 198 ? 10.5 11.508 5.242 1 98.56 198 ILE B C 1
ATOM 4145 O O . ILE B 1 198 ? 11 10.703 6.039 1 98.56 198 ILE B O 1
ATOM 4149 N N . LEU B 1 199 ? 9.25 11.938 5.34 1 98.88 199 LEU B N 1
ATOM 4150 C CA . LEU B 1 199 ? 8.297 11.312 6.25 1 98.88 199 LEU B CA 1
ATOM 4151 C C . LEU B 1 199 ? 7.238 10.531 5.477 1 98.88 199 LEU B C 1
ATOM 4153 O O . LEU B 1 199 ? 6.793 10.969 4.414 1 98.88 199 LEU B O 1
ATOM 4157 N N . ALA B 1 200 ? 6.902 9.391 6.016 1 98.94 200 ALA B N 1
ATOM 4158 C CA . ALA B 1 200 ? 5.883 8.539 5.406 1 98.94 200 ALA B CA 1
ATOM 4159 C C . ALA B 1 200 ? 4.535 8.719 6.098 1 98.94 200 ALA B C 1
ATOM 4161 O O . ALA B 1 200 ? 4.457 8.719 7.328 1 98.94 200 ALA B O 1
ATOM 4162 N N . ALA B 1 201 ? 3.482 8.883 5.32 1 98.88 201 ALA B N 1
ATOM 4163 C CA . ALA B 1 201 ? 2.107 8.969 5.805 1 98.88 201 ALA B CA 1
ATOM 4164 C C . ALA B 1 201 ? 1.178 8.086 4.973 1 98.88 201 ALA B C 1
ATOM 4166 O O . ALA B 1 201 ? 1.354 7.965 3.758 1 98.88 201 ALA B O 1
ATOM 4167 N N . GLY B 1 202 ? 0.198 7.531 5.641 1 98.69 202 GLY B N 1
ATOM 4168 C CA . GLY B 1 202 ? -0.795 6.723 4.953 1 98.69 202 GLY B CA 1
ATOM 4169 C C . GLY B 1 202 ? -0.783 5.27 5.387 1 98.69 202 GLY B C 1
ATOM 4170 O O . GLY B 1 202 ? 0.05 4.484 4.926 1 98.69 202 GLY B O 1
ATOM 4171 N N . GLY B 1 203 ? -1.72 4.93 6.219 1 98.62 203 GLY B N 1
ATOM 4172 C CA . GLY B 1 203 ? -1.938 3.541 6.594 1 98.62 203 GLY B CA 1
ATOM 4173 C C . GLY B 1 203 ? -1.051 3.086 7.738 1 98.62 203 GLY B C 1
ATOM 4174 O O . GLY B 1 203 ? -1.065 1.911 8.109 1 98.62 203 GLY B O 1
ATOM 4175 N N . ILE B 1 204 ? -0.255 3.969 8.312 1 98.94 204 ILE B N 1
ATOM 4176 C CA . ILE B 1 204 ? 0.642 3.59 9.398 1 98.94 204 ILE B CA 1
ATOM 4177 C C . ILE B 1 204 ? -0.067 3.77 10.742 1 98.94 204 ILE B C 1
ATOM 4179 O O . ILE B 1 204 ? -0.441 4.887 11.109 1 98.94 204 ILE B O 1
ATOM 4183 N N . VAL B 1 205 ? -0.213 2.646 11.492 1 98.81 205 VAL B N 1
ATOM 4184 C CA . VAL B 1 205 ? -0.993 2.781 12.719 1 98.81 205 VAL B CA 1
ATOM 4185 C C . VAL B 1 205 ? -0.248 2.125 13.883 1 98.81 205 VAL B C 1
ATOM 4187 O O . VAL B 1 205 ? -0.691 2.195 15.031 1 98.81 205 VAL B O 1
ATOM 4190 N N . ASP B 1 206 ? 0.897 1.414 13.602 1 98.75 206 ASP B N 1
ATOM 4191 C CA . ASP B 1 206 ? 1.667 0.757 14.648 1 98.75 206 ASP B CA 1
ATOM 4192 C C . ASP B 1 206 ? 3.113 0.532 14.211 1 98.75 206 ASP B C 1
ATOM 4194 O O . ASP B 1 206 ? 3.559 1.095 13.211 1 98.75 206 ASP B O 1
ATOM 4198 N N . GLU B 1 207 ? 3.881 -0.217 15.016 1 98.81 207 GLU B N 1
ATOM 4199 C CA . GLU B 1 207 ? 5.312 -0.41 14.812 1 98.81 207 GLU B CA 1
ATOM 4200 C C . GLU B 1 207 ? 5.59 -1.15 13.508 1 98.81 207 GLU B C 1
ATOM 4202 O O . GLU B 1 207 ? 6.621 -0.93 12.867 1 98.81 207 GLU B O 1
ATOM 4207 N N . ARG B 1 208 ? 4.703 -2.031 13.07 1 98.75 208 ARG B N 1
ATOM 4208 C CA . ARG B 1 208 ? 4.898 -2.775 11.828 1 98.75 208 ARG B CA 1
ATOM 4209 C C . ARG B 1 208 ? 4.93 -1.839 10.625 1 98.75 208 ARG B C 1
ATOM 4211 O O . ARG B 1 208 ? 5.832 -1.921 9.789 1 98.75 208 ARG B O 1
ATOM 4218 N N . GLY B 1 209 ? 3.887 -0.908 10.609 1 98.88 209 GLY B N 1
ATOM 4219 C CA . GLY B 1 209 ? 3.891 0.111 9.57 1 98.88 209 GLY B CA 1
ATOM 4220 C C . GLY B 1 209 ? 5.102 1.024 9.641 1 98.88 209 GLY B C 1
ATOM 4221 O O . GLY B 1 209 ? 5.613 1.462 8.609 1 98.88 209 GLY B O 1
ATOM 4222 N N . CYS B 1 210 ? 5.527 1.311 10.844 1 98.88 210 CYS B N 1
ATOM 4223 C CA . CYS B 1 210 ? 6.699 2.16 11.023 1 98.88 210 CYS B CA 1
ATOM 4224 C C . CYS B 1 210 ? 7.949 1.491 10.461 1 98.88 210 CYS B C 1
ATOM 4226 O O . CYS B 1 210 ? 8.695 2.105 9.695 1 98.88 210 CYS B O 1
ATOM 4228 N N . VAL B 1 211 ? 8.188 0.208 10.75 1 98.81 211 VAL B N 1
ATOM 4229 C CA . VAL B 1 211 ? 9.336 -0.535 10.242 1 98.81 211 VAL B CA 1
ATOM 4230 C C . VAL B 1 211 ? 9.273 -0.589 8.711 1 98.81 211 VAL B C 1
ATOM 4232 O O . VAL B 1 211 ? 10.289 -0.403 8.039 1 98.81 211 VAL B O 1
ATOM 4235 N N . ALA B 1 212 ? 8.102 -0.849 8.195 1 98.94 212 ALA B N 1
ATOM 4236 C CA . ALA B 1 212 ? 7.934 -0.89 6.746 1 98.94 212 ALA B CA 1
ATOM 4237 C C . ALA B 1 212 ? 8.344 0.436 6.109 1 98.94 212 ALA B C 1
ATOM 4239 O O . ALA B 1 212 ? 9.109 0.459 5.141 1 98.94 212 ALA B O 1
ATOM 4240 N N . ALA B 1 213 ? 7.859 1.549 6.699 1 98.88 213 ALA B N 1
ATOM 4241 C CA . ALA B 1 213 ? 8.148 2.875 6.16 1 98.88 213 ALA B CA 1
ATOM 4242 C C . ALA B 1 213 ? 9.648 3.17 6.215 1 98.88 213 ALA B C 1
ATOM 4244 O O . ALA B 1 213 ? 10.227 3.65 5.234 1 98.88 213 ALA B O 1
ATOM 4245 N N . LEU B 1 214 ? 10.258 2.895 7.312 1 98.56 214 LEU B N 1
ATOM 4246 C CA . LEU B 1 214 ? 11.695 3.121 7.457 1 98.56 214 LEU B CA 1
ATOM 4247 C C . LEU B 1 214 ? 12.484 2.26 6.477 1 98.56 214 LEU B C 1
ATOM 4249 O O . LEU B 1 214 ? 13.438 2.734 5.859 1 98.56 214 LEU B O 1
ATOM 4253 N N . GLY B 1 215 ? 12.055 0.978 6.34 1 98.56 215 GLY B N 1
ATOM 4254 C CA . GLY B 1 215 ? 12.695 0.078 5.395 1 98.56 215 GLY B CA 1
ATOM 4255 C C . GLY B 1 215 ? 12.586 0.548 3.957 1 98.56 215 GLY B C 1
ATOM 4256 O O . GLY B 1 215 ? 13.492 0.309 3.15 1 98.56 215 GLY B O 1
ATOM 4257 N N . LEU B 1 216 ? 11.523 1.236 3.652 1 98.81 216 LEU B N 1
ATOM 4258 C CA . LEU B 1 216 ? 11.266 1.724 2.301 1 98.81 216 LEU B CA 1
ATOM 4259 C C . LEU B 1 216 ? 12.023 3.018 2.037 1 98.81 216 LEU B C 1
ATOM 4261 O O . LEU B 1 216 ? 12.094 3.479 0.895 1 98.81 216 LEU B O 1
ATOM 4265 N N . GLY B 1 217 ? 12.516 3.682 3.088 1 97.44 217 GLY B N 1
ATOM 4266 C CA . GLY B 1 217 ? 13.398 4.816 2.855 1 97.44 217 GLY B CA 1
ATOM 4267 C C . GLY B 1 217 ? 12.969 6.062 3.607 1 97.44 217 GLY B C 1
ATOM 4268 O O . GLY B 1 217 ? 13.562 7.133 3.434 1 97.44 217 GLY B O 1
ATOM 4269 N N . ALA B 1 218 ? 11.992 5.973 4.465 1 98.38 218 ALA B N 1
ATOM 4270 C CA . ALA B 1 218 ? 11.562 7.141 5.223 1 98.38 218 ALA B CA 1
ATOM 4271 C C . ALA B 1 218 ? 12.516 7.438 6.375 1 98.38 218 ALA B C 1
ATOM 4273 O O . ALA B 1 218 ? 13.242 6.551 6.832 1 98.38 218 ALA B O 1
ATOM 4274 N N . ASP B 1 219 ? 12.508 8.703 6.824 1 97.88 219 ASP B N 1
ATOM 4275 C CA . ASP B 1 219 ? 13.281 9.133 7.98 1 97.88 219 ASP B CA 1
ATOM 4276 C C . ASP B 1 219 ? 12.414 9.203 9.234 1 97.88 219 ASP B C 1
ATOM 4278 O O . ASP B 1 219 ? 12.914 9.438 10.336 1 97.88 219 ASP B O 1
ATOM 4282 N N . GLY B 1 220 ? 11.164 9.016 9.141 1 98.44 220 GLY B N 1
ATOM 4283 C CA . GLY B 1 220 ? 10.141 9.039 10.172 1 98.44 220 GLY B CA 1
ATOM 4284 C C . GLY B 1 220 ? 8.742 8.812 9.625 1 98.44 220 GLY B C 1
ATOM 4285 O O . GLY B 1 220 ? 8.57 8.57 8.43 1 98.44 220 GLY B O 1
ATOM 4286 N N . ILE B 1 221 ? 7.742 8.867 10.5 1 98.94 221 ILE B N 1
ATOM 4287 C CA . ILE B 1 221 ? 6.395 8.562 10.047 1 98.94 221 ILE B CA 1
ATOM 4288 C C . ILE B 1 221 ? 5.418 9.617 10.57 1 98.94 221 ILE B C 1
ATOM 4290 O O . ILE B 1 221 ? 5.73 10.336 11.523 1 98.94 221 ILE B O 1
ATOM 4294 N N . VAL B 1 222 ? 4.309 9.703 9.883 1 98.94 222 VAL B N 1
ATOM 4295 C CA . VAL B 1 222 ? 3.141 10.492 10.266 1 98.94 222 VAL B CA 1
ATOM 4296 C C . VAL B 1 222 ? 1.922 9.578 10.398 1 98.94 222 VAL B C 1
ATOM 4298 O O . VAL B 1 222 ? 1.671 8.734 9.531 1 98.94 222 VAL B O 1
ATOM 4301 N N . MET B 1 223 ? 1.28 9.664 11.531 1 98.94 223 MET B N 1
ATOM 4302 C CA . MET B 1 223 ? 0.022 8.945 11.727 1 98.94 223 MET B CA 1
ATOM 4303 C C . MET B 1 223 ? -1.156 9.914 11.75 1 98.94 223 MET B C 1
ATOM 4305 O O . MET B 1 223 ? -1.044 11.023 12.281 1 98.94 223 MET B O 1
ATOM 4309 N N . GLY B 1 224 ? -2.217 9.562 11.117 1 98.81 224 GLY B N 1
ATOM 4310 C CA . GLY B 1 224 ? -3.447 10.336 11.125 1 9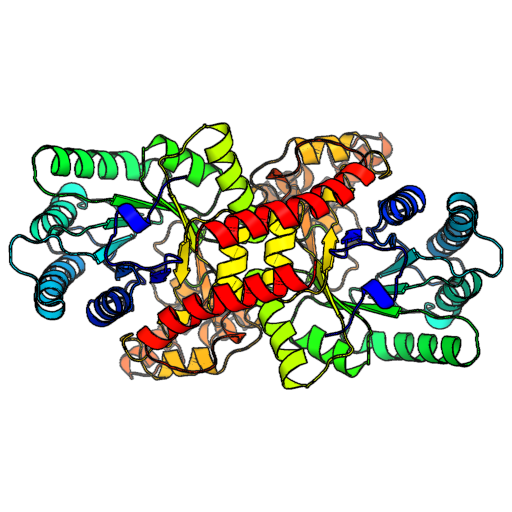8.81 224 GLY B CA 1
ATOM 4311 C C . GLY B 1 224 ? -4.586 9.641 11.852 1 98.81 224 GLY B C 1
ATOM 4312 O O . GLY B 1 224 ? -4.762 9.82 13.062 1 98.81 224 GLY B O 1
ATOM 4313 N N . THR B 1 225 ? -5.18 8.578 11.203 1 98.81 225 THR B N 1
ATOM 4314 C CA . THR B 1 225 ? -6.328 7.855 11.742 1 98.81 225 THR B CA 1
ATOM 4315 C C . THR B 1 225 ? -6.004 7.266 13.117 1 98.81 225 THR B C 1
ATOM 4317 O O . THR B 1 225 ? -6.852 7.258 14.008 1 98.81 225 THR B O 1
ATOM 4320 N N . ARG B 1 226 ? -4.824 6.77 13.336 1 98.88 226 ARG B N 1
ATOM 4321 C CA . ARG B 1 226 ? -4.422 6.191 14.609 1 98.88 226 ARG B CA 1
ATOM 4322 C C . ARG B 1 226 ? -4.562 7.203 15.742 1 98.88 226 ARG B C 1
ATOM 4324 O O . ARG B 1 226 ? -4.992 6.855 16.844 1 98.88 226 ARG B O 1
ATOM 4331 N N . PHE B 1 227 ? -4.234 8.477 15.469 1 98.94 227 PHE B N 1
ATOM 4332 C CA . PHE B 1 227 ? -4.266 9.5 16.516 1 98.94 227 PHE B CA 1
ATOM 4333 C C . PHE B 1 227 ? -5.684 10 16.734 1 98.94 227 PHE B C 1
ATOM 4335 O O . PHE B 1 227 ? -5.977 10.617 17.766 1 98.94 227 PHE B O 1
ATOM 4342 N N . VAL B 1 228 ? -6.609 9.781 15.758 1 98.75 228 VAL B N 1
ATOM 4343 C CA . VAL B 1 228 ? -8.016 10.094 16.016 1 98.75 228 VAL B CA 1
ATOM 4344 C C . VAL B 1 228 ? -8.531 9.242 17.172 1 98.75 228 VAL B C 1
ATOM 4346 O O . VAL B 1 228 ? -9.281 9.727 18.016 1 98.75 228 VAL B O 1
ATOM 4349 N N . ALA B 1 229 ? -8.062 7.984 17.234 1 98.56 229 ALA B N 1
ATOM 4350 C CA . ALA B 1 229 ? -8.508 7.047 18.266 1 98.56 229 ALA B CA 1
ATOM 4351 C C . ALA B 1 229 ? -7.652 7.168 19.516 1 98.56 229 ALA B C 1
ATOM 4353 O O . ALA B 1 229 ? -7.148 6.168 20.031 1 98.56 229 ALA B O 1
ATOM 4354 N N . THR B 1 230 ? -7.395 8.352 19.984 1 98.88 230 THR B N 1
ATOM 4355 C CA . THR B 1 230 ? -6.68 8.594 21.234 1 98.88 230 THR B CA 1
ATOM 4356 C C . THR B 1 230 ? -7.523 9.445 22.188 1 98.88 230 THR B C 1
ATOM 4358 O O . THR B 1 230 ? -8.484 10.094 21.766 1 98.88 230 THR B O 1
ATOM 4361 N N . LEU B 1 231 ? -7.137 9.422 23.469 1 98.69 231 LEU B N 1
ATOM 4362 C CA . LEU B 1 231 ? -7.867 10.141 24.516 1 98.69 231 LEU B CA 1
ATOM 4363 C C . LEU B 1 231 ? -7.777 11.648 24.297 1 98.69 231 LEU B C 1
ATOM 4365 O O . LEU B 1 231 ? -8.734 12.375 24.562 1 98.69 231 LEU B O 1
ATOM 4369 N N . GLU B 1 232 ? -6.672 12.125 23.734 1 98.69 232 GLU B N 1
ATOM 4370 C CA . GLU B 1 232 ? -6.371 13.555 23.656 1 98.69 232 GLU B CA 1
ATOM 4371 C C . GLU B 1 232 ? -6.973 14.18 22.406 1 98.69 232 GLU B C 1
ATOM 4373 O O . GLU B 1 232 ? -7.07 15.406 22.297 1 98.69 232 GLU B O 1
ATOM 4378 N N . CYS B 1 233 ? -7.324 13.312 21.391 1 98.69 233 CYS B N 1
ATOM 4379 C CA . CYS B 1 233 ? -7.949 13.836 20.172 1 98.69 233 CYS B CA 1
ATOM 4380 C C . CYS B 1 233 ? -9.367 14.32 20.469 1 98.69 233 CYS B C 1
ATOM 4382 O O . CYS B 1 233 ? -10.141 13.617 21.125 1 98.69 233 CYS B O 1
ATOM 4384 N N . PRO B 1 234 ? -9.75 15.445 19.969 1 97.81 234 PRO B N 1
ATOM 4385 C CA . PRO B 1 234 ? -11.055 16.016 20.297 1 97.81 234 PRO B CA 1
ATOM 4386 C C . PRO B 1 234 ? -12.188 15.406 19.469 1 97.81 234 PRO B C 1
ATOM 4388 O O . PRO B 1 234 ? -13.352 15.781 19.641 1 97.81 234 PRO B O 1
ATOM 4391 N N . ALA B 1 235 ? -11.938 14.453 18.578 1 96.94 235 ALA B N 1
ATOM 4392 C CA . ALA B 1 235 ? -12.992 13.82 17.797 1 96.94 235 ALA B CA 1
ATOM 4393 C C . ALA B 1 235 ? -14.086 13.266 18.703 1 96.94 235 ALA B C 1
ATOM 4395 O O . ALA B 1 235 ? -13.797 12.719 19.781 1 96.94 235 ALA B O 1
ATOM 4396 N N . PRO B 1 236 ? -15.352 13.391 18.312 1 95.94 236 PRO B N 1
ATOM 4397 C CA . PRO B 1 236 ? -16.453 12.812 19.094 1 95.94 236 PRO B CA 1
ATOM 4398 C C . PRO B 1 236 ? -16.281 11.312 19.328 1 95.94 236 PRO B C 1
ATOM 4400 O O . PRO B 1 236 ? -15.719 10.609 18.484 1 95.94 236 PRO B O 1
ATOM 4403 N N . SER B 1 237 ? -16.844 10.867 20.469 1 96.19 237 SER B N 1
ATOM 4404 C CA . SER B 1 237 ? -16.734 9.461 20.859 1 96.19 237 SER B CA 1
ATOM 4405 C C . SER B 1 237 ? -17.359 8.555 19.797 1 96.19 237 SER B C 1
ATOM 4407 O O . SER B 1 237 ? -16.875 7.438 19.578 1 96.19 237 SER B O 1
ATOM 4409 N N . GLU B 1 238 ? -18.375 9.047 19.156 1 95.81 238 GLU B N 1
ATOM 4410 C CA . GLU B 1 238 ? -19.062 8.266 18.141 1 95.81 238 GLU B CA 1
ATOM 4411 C C . GLU B 1 238 ? -18.141 7.988 16.953 1 95.81 238 GLU B C 1
ATOM 4413 O O . GLU B 1 238 ? -18.203 6.914 16.344 1 95.81 238 GLU B O 1
ATOM 4418 N N . ILE B 1 239 ? -17.344 8.938 16.594 1 96 239 ILE B N 1
ATOM 4419 C CA . ILE B 1 239 ? -16.406 8.789 15.5 1 96 239 ILE B CA 1
ATOM 4420 C C . ILE B 1 239 ? -15.32 7.781 15.883 1 96 239 ILE B C 1
ATOM 4422 O O . ILE B 1 239 ? -14.992 6.891 15.102 1 96 239 ILE B O 1
ATOM 4426 N N . LYS B 1 240 ? -14.797 7.918 17.094 1 97.94 240 LYS B N 1
ATOM 4427 C CA . LYS B 1 240 ? -13.797 6.98 17.594 1 97.94 240 LYS B CA 1
ATOM 4428 C C . LYS B 1 240 ? -14.336 5.551 17.609 1 97.94 240 LYS B C 1
ATOM 4430 O O . LYS B 1 240 ? -13.656 4.617 17.188 1 97.94 240 LYS B O 1
ATOM 4435 N N . GLN B 1 241 ? -15.562 5.41 18.031 1 97.06 241 GLN B N 1
ATOM 4436 C CA . GLN B 1 241 ? -16.188 4.094 18.094 1 97.06 241 GLN B CA 1
ATOM 4437 C C . GLN B 1 241 ? -16.375 3.5 16.703 1 97.06 241 GLN B C 1
ATOM 4439 O O . GLN B 1 241 ? -16.203 2.297 16.516 1 97.06 241 GLN B O 1
ATOM 4444 N N . THR B 1 242 ? -16.797 4.348 15.805 1 96.75 242 THR B N 1
ATOM 4445 C CA . THR B 1 242 ? -16.953 3.893 14.43 1 96.75 242 THR B CA 1
ATOM 4446 C C . THR B 1 242 ? -15.641 3.33 13.891 1 96.75 242 THR B C 1
ATOM 4448 O O . THR B 1 242 ? -15.625 2.283 13.242 1 96.75 242 THR B O 1
ATOM 4451 N N . ILE B 1 243 ? -14.531 3.963 14.156 1 97.56 243 ILE B N 1
ATOM 4452 C CA . ILE B 1 243 ? -13.211 3.523 13.727 1 97.56 243 ILE B CA 1
ATOM 4453 C C . ILE B 1 243 ? -12.891 2.166 14.352 1 97.56 243 ILE B C 1
ATOM 4455 O O . ILE B 1 243 ? -12.422 1.254 13.664 1 97.56 243 ILE B O 1
ATOM 4459 N N . LEU B 1 244 ? -13.242 1.968 15.633 1 97.62 244 LEU B N 1
ATOM 4460 C CA . LEU B 1 244 ? -12.898 0.76 16.375 1 97.62 244 LEU B CA 1
ATOM 4461 C C . LEU B 1 244 ? -13.695 -0.438 15.867 1 97.62 244 LEU B C 1
ATOM 4463 O O . LEU B 1 244 ? -13.258 -1.582 16 1 97.62 244 LEU B O 1
ATOM 4467 N N . LEU B 1 245 ? -14.82 -0.164 15.219 1 95.62 245 LEU B N 1
ATOM 4468 C CA . LEU B 1 245 ? -15.734 -1.234 14.836 1 95.62 245 LEU B CA 1
ATOM 4469 C C . LEU B 1 245 ? -15.438 -1.723 13.422 1 95.62 245 LEU B C 1
ATOM 4471 O O . LEU B 1 245 ? -15.984 -2.74 12.984 1 95.62 245 LEU B O 1
ATOM 4475 N N . MET B 1 246 ? -14.547 -1.081 12.766 1 94.81 246 MET B N 1
ATOM 4476 C CA . MET B 1 246 ? -14.312 -1.412 11.367 1 94.81 246 MET B CA 1
ATOM 4477 C C . MET B 1 246 ? -13.164 -2.404 11.227 1 94.81 246 MET B C 1
ATOM 4479 O O . MET B 1 246 ? -12.289 -2.471 12.086 1 94.81 246 MET B O 1
ATOM 4483 N N . SER B 1 247 ? -13.242 -3.223 10.25 1 93.81 247 SER B N 1
ATOM 4484 C CA . SER B 1 247 ? -12.188 -4.117 9.789 1 93.81 247 SER B CA 1
ATOM 4485 C C . SER B 1 247 ? -12.109 -4.137 8.266 1 93.81 247 SER B C 1
ATOM 4487 O O . SER B 1 247 ? -12.969 -3.574 7.582 1 93.81 247 SER B O 1
ATOM 4489 N N . ASP B 1 248 ? -11.07 -4.699 7.777 1 95.62 248 ASP B N 1
ATOM 4490 C CA . ASP B 1 248 ? -10.914 -4.805 6.332 1 95.62 248 ASP B CA 1
ATOM 4491 C C . ASP B 1 248 ? -11.039 -3.438 5.664 1 95.62 248 ASP B C 1
ATOM 4493 O O . ASP B 1 248 ? -11.906 -3.232 4.812 1 95.62 248 ASP B O 1
ATOM 4497 N N . GLY B 1 249 ? -10.125 -2.529 6.047 1 95.06 249 GLY B N 1
ATOM 4498 C CA . GLY B 1 249 ? -10.203 -1.146 5.605 1 95.06 249 GLY B CA 1
ATOM 4499 C C . GLY B 1 249 ? -10.18 -0.998 4.098 1 95.06 249 GLY B C 1
ATOM 4500 O O . GLY B 1 249 ? -10.664 0.003 3.559 1 95.06 249 GLY B O 1
ATOM 4501 N N . GLY B 1 250 ? -9.625 -1.997 3.375 1 94.62 250 GLY B N 1
ATOM 4502 C CA . GLY B 1 250 ? -9.664 -1.969 1.923 1 94.62 250 GLY B CA 1
ATOM 4503 C C . GLY B 1 250 ? -11.07 -2.035 1.359 1 94.62 250 GLY B C 1
ATOM 4504 O O . GLY B 1 250 ? -11.344 -1.49 0.287 1 94.62 250 GLY B O 1
ATOM 4505 N N . VAL B 1 251 ? -11.953 -2.674 2.08 1 95.94 251 VAL B N 1
ATOM 4506 C CA . VAL B 1 251 ? -13.32 -2.891 1.619 1 95.94 251 VAL B CA 1
ATOM 4507 C C . VAL B 1 251 ? -14.273 -1.946 2.354 1 95.94 251 VAL B C 1
ATOM 4509 O O . VAL B 1 251 ? -15.273 -1.501 1.789 1 95.94 251 VAL B O 1
ATOM 4512 N N . SER B 1 252 ? -13.883 -1.541 3.564 1 97.69 252 SER B N 1
ATOM 4513 C CA . SER B 1 252 ? -14.805 -0.777 4.402 1 97.69 252 SER B CA 1
ATOM 4514 C C . SER B 1 252 ? -14.586 0.723 4.238 1 97.69 252 SER B C 1
ATOM 4516 O O . SER B 1 252 ? -15.391 1.528 4.707 1 97.69 252 SER B O 1
ATOM 4518 N N . THR B 1 253 ? -13.562 1.162 3.596 1 98.25 253 THR B N 1
ATOM 4519 C CA . THR B 1 253 ? -13.32 2.555 3.24 1 98.25 253 THR B CA 1
ATOM 4520 C C . THR B 1 253 ? -13.25 2.723 1.726 1 98.25 253 THR B C 1
ATOM 4522 O O . THR B 1 253 ? -13.109 1.742 0.994 1 98.25 253 THR B O 1
ATOM 4525 N N . ILE B 1 254 ? -13.43 3.965 1.297 1 97.62 254 ILE B N 1
ATOM 4526 C CA . ILE B 1 254 ? -13.43 4.199 -0.143 1 97.62 254 ILE B CA 1
ATOM 4527 C C . ILE B 1 254 ? -12.898 5.602 -0.438 1 97.62 254 ILE B C 1
ATOM 4529 O O . ILE B 1 254 ? -13.172 6.543 0.31 1 97.62 254 ILE B O 1
ATOM 4533 N N . LYS B 1 255 ? -12.047 5.723 -1.415 1 96.88 255 LYS B N 1
ATOM 4534 C CA . LYS B 1 255 ? -11.648 7.02 -1.955 1 96.88 255 LYS B CA 1
ATOM 4535 C C . LYS B 1 255 ? -12.695 7.562 -2.922 1 96.88 255 LYS B C 1
ATOM 4537 O O . LYS B 1 255 ? -13.086 6.883 -3.871 1 96.88 255 LYS B O 1
ATOM 4542 N N . SER B 1 256 ? -13.117 8.734 -2.627 1 97.25 256 SER B N 1
ATOM 4543 C CA . SER B 1 256 ? -14.156 9.32 -3.473 1 97.25 256 SER B CA 1
ATOM 4544 C C . SER B 1 256 ? -14.281 10.82 -3.234 1 97.25 256 SER B C 1
ATOM 4546 O O . SER B 1 256 ? -14.008 11.305 -2.133 1 97.25 256 SER B O 1
ATOM 4548 N N . ILE B 1 257 ? -14.734 11.523 -4.242 1 97 257 ILE B N 1
ATOM 4549 C CA . ILE B 1 257 ? -15.039 12.938 -4.09 1 97 257 ILE B CA 1
ATOM 4550 C C . ILE B 1 257 ? -16.422 13.102 -3.465 1 97 257 ILE B C 1
ATOM 4552 O O . ILE B 1 257 ? -16.797 14.195 -3.033 1 97 257 ILE B O 1
ATOM 4556 N N . ARG B 1 258 ? -17.188 12 -3.395 1 96.75 258 ARG B N 1
ATOM 4557 C CA . ARG B 1 258 ? -18.594 12.086 -2.992 1 96.75 258 ARG B CA 1
ATOM 4558 C C . ARG B 1 258 ? -18.719 12.516 -1.536 1 96.75 258 ARG B C 1
ATOM 4560 O O . ARG B 1 258 ? -19.688 13.18 -1.162 1 96.75 258 ARG B O 1
ATOM 4567 N N . HIS B 1 259 ? -17.75 12.156 -0.784 1 96.38 259 HIS B N 1
ATOM 4568 C CA . HIS B 1 259 ? -17.781 12.555 0.619 1 96.38 259 HIS B CA 1
ATOM 4569 C C . HIS B 1 259 ? -17.797 14.078 0.762 1 96.38 259 HIS B C 1
ATOM 4571 O O . HIS B 1 259 ? -18.484 14.609 1.64 1 96.38 259 HIS B O 1
ATOM 4577 N N . ASP B 1 260 ? -17.031 14.68 -0.115 1 95.94 260 ASP B N 1
ATOM 4578 C CA . ASP B 1 260 ? -17.031 16.141 -0.128 1 95.94 260 ASP B CA 1
ATOM 4579 C C . ASP B 1 260 ? -18.375 16.688 -0.595 1 95.94 260 ASP B C 1
ATOM 4581 O O . ASP B 1 260 ? -18.828 17.734 -0.114 1 95.94 260 ASP B O 1
ATOM 4585 N N . VAL B 1 261 ? -18.984 16.031 -1.545 1 95.88 261 VAL B N 1
ATOM 4586 C CA . VAL B 1 261 ? -20.297 16.438 -2.053 1 95.88 261 VAL B CA 1
ATOM 4587 C C . VAL B 1 261 ? -21.328 16.375 -0.934 1 95.88 261 VAL B C 1
ATOM 4589 O O . VAL B 1 261 ? -22.078 17.328 -0.703 1 95.88 261 VAL B O 1
ATOM 4592 N N . PHE B 1 262 ? -21.328 15.25 -0.193 1 95.5 262 PHE B N 1
ATOM 4593 C CA . PHE B 1 262 ? -22.312 15.031 0.87 1 95.5 262 PHE B CA 1
ATOM 4594 C C . PHE B 1 262 ? -22.188 16.109 1.943 1 95.5 262 PHE B C 1
ATOM 4596 O O . PHE B 1 262 ? -23.188 16.5 2.551 1 95.5 262 PHE B O 1
ATOM 4603 N N . GLN B 1 263 ? -20.891 16.578 2.117 1 93.5 263 GLN B N 1
ATOM 4604 C CA . GLN B 1 263 ? -20.609 17.547 3.172 1 93.5 263 GLN B CA 1
ATOM 4605 C C . GLN B 1 263 ? -20.672 18.969 2.641 1 93.5 263 GLN B C 1
ATOM 4607 O O . GLN B 1 263 ? -20.469 19.922 3.393 1 93.5 263 GLN B O 1
ATOM 4612 N N . SER B 1 264 ? -20.969 19.172 1.354 1 92.62 264 SER B N 1
ATOM 4613 C CA . SER B 1 264 ? -21.016 20.469 0.69 1 92.62 264 SER B CA 1
ATOM 4614 C C . SER B 1 264 ? -19.672 21.188 0.793 1 92.62 264 SER B C 1
ATOM 4616 O O . SER B 1 264 ? -19.609 22.391 1.073 1 92.62 264 SER B O 1
ATOM 4618 N N . THR B 1 265 ? -18.562 20.391 0.669 1 90.44 265 THR B N 1
ATOM 4619 C CA . THR B 1 265 ? -17.203 20.922 0.695 1 90.44 265 THR B CA 1
ATOM 4620 C C . THR B 1 265 ? -16.453 20.531 -0.571 1 90.44 265 THR B C 1
ATOM 4622 O O . THR B 1 265 ? -15.25 20.25 -0.524 1 90.44 265 THR B O 1
ATOM 4625 N N . ASP B 1 266 ? -17.125 20.406 -1.632 1 91.31 266 ASP B N 1
ATOM 4626 C CA . ASP B 1 266 ? -16.547 19.906 -2.873 1 91.31 266 ASP B CA 1
ATOM 4627 C C . ASP B 1 266 ? -15.82 21.031 -3.623 1 91.31 266 ASP B C 1
ATOM 4629 O O . ASP B 1 266 ? -16.047 21.234 -4.816 1 91.31 266 ASP B O 1
ATOM 4633 N N . PHE B 1 267 ? -14.969 21.703 -2.816 1 91.69 267 PHE B N 1
ATOM 4634 C CA . PHE B 1 267 ? -14.203 22.781 -3.438 1 91.69 267 PHE B CA 1
ATOM 4635 C C . PHE B 1 267 ? -12.758 22.344 -3.668 1 91.69 267 PHE B C 1
ATOM 4637 O O . PHE B 1 267 ? -11.969 23.094 -4.242 1 91.69 267 PHE B O 1
ATOM 4644 N N . PHE B 1 268 ? -12.398 21.094 -3.279 1 93.25 268 PHE B N 1
ATOM 4645 C CA . PHE B 1 268 ? -11.062 20.578 -3.557 1 93.25 268 PHE B CA 1
ATOM 4646 C C . PHE B 1 268 ? -10.852 20.422 -5.059 1 93.25 268 PHE B C 1
ATOM 4648 O O . PHE B 1 268 ? -11.758 20 -5.777 1 93.25 268 PHE B O 1
ATOM 4655 N N . PRO B 1 269 ? -9.617 20.812 -5.453 1 94.88 269 PRO B N 1
ATOM 4656 C CA . PRO B 1 269 ? -9.32 20.5 -6.852 1 94.88 269 PRO B CA 1
ATOM 4657 C C . PRO B 1 269 ? -9.508 19.016 -7.172 1 94.88 269 PRO B C 1
ATOM 4659 O O . PRO B 1 269 ? -9.297 18.156 -6.305 1 94.88 269 PRO B O 1
ATOM 4662 N N . ARG B 1 270 ? -9.797 18.719 -8.438 1 93.31 270 ARG B N 1
ATOM 4663 C CA . ARG B 1 270 ? -10.211 17.375 -8.836 1 93.31 270 ARG B CA 1
ATOM 4664 C C . ARG B 1 270 ? -9.031 16.406 -8.852 1 93.31 270 ARG B C 1
ATOM 4666 O O . ARG B 1 270 ? -9.211 15.195 -8.906 1 93.31 270 ARG B O 1
ATOM 4673 N N . GLN B 1 271 ? -7.887 16.922 -8.742 1 94.94 271 GLN B N 1
ATOM 4674 C CA . GLN B 1 271 ? -6.734 16.031 -8.664 1 94.94 271 GLN B CA 1
ATOM 4675 C C . GLN B 1 271 ? -6.648 15.367 -7.293 1 94.94 271 GLN B C 1
ATOM 4677 O O . GLN B 1 271 ? -5.867 14.43 -7.098 1 94.94 271 GLN B O 1
ATOM 4682 N N . TYR B 1 272 ? -7.566 15.852 -6.398 1 97 272 TYR B N 1
ATOM 4683 C CA . TYR B 1 272 ? -7.629 15.266 -5.062 1 97 272 TYR B CA 1
ATOM 4684 C C . TYR B 1 272 ? -8.984 14.617 -4.812 1 97 272 TYR B C 1
ATOM 4686 O O . TYR B 1 272 ? -10 15.078 -5.336 1 97 272 TYR B O 1
ATOM 4694 N N . ASP B 1 273 ? -9.031 13.57 -4.113 1 97.44 273 ASP B N 1
ATOM 4695 C CA . ASP B 1 273 ? -10.219 12.977 -3.492 1 97.44 273 ASP B CA 1
ATOM 4696 C C . ASP B 1 273 ? -9.961 12.648 -2.023 1 97.44 273 ASP B C 1
ATOM 4698 O O . ASP B 1 273 ? -9.094 13.25 -1.387 1 97.44 273 ASP B O 1
ATOM 4702 N N . GLY B 1 274 ? -10.797 11.875 -1.44 1 97.44 274 GLY B N 1
ATOM 4703 C CA . GLY B 1 274 ? -10.594 11.547 -0.037 1 97.44 274 GLY B CA 1
ATOM 4704 C C . GLY B 1 274 ? -11.094 10.172 0.335 1 97.44 274 GLY B C 1
ATOM 4705 O O . GLY B 1 274 ? -12.094 9.695 -0.212 1 97.44 274 GLY B O 1
ATOM 4706 N N . ARG B 1 275 ? -10.438 9.547 1.258 1 98.5 275 ARG B N 1
ATOM 4707 C CA . ARG B 1 275 ? -10.836 8.234 1.744 1 98.5 275 ARG B CA 1
ATOM 4708 C C . ARG B 1 275 ? -11.586 8.344 3.066 1 98.5 275 ARG B C 1
ATOM 4710 O O . ARG B 1 275 ? -11.125 9 4 1 98.5 275 ARG B O 1
ATOM 4717 N N . ALA B 1 276 ? -12.68 7.734 3.146 1 98.44 276 ALA B N 1
ATOM 4718 C CA . ALA B 1 276 ? -13.516 7.688 4.344 1 98.44 276 ALA B CA 1
ATOM 4719 C C . ALA B 1 276 ? -14.195 6.328 4.488 1 98.44 276 ALA B C 1
ATOM 4721 O O . ALA B 1 276 ? -14.195 5.527 3.549 1 98.44 276 ALA B O 1
ATOM 4722 N N . ILE B 1 277 ? -14.664 6.035 5.672 1 98.19 277 ILE B N 1
ATOM 4723 C CA . ILE B 1 277 ? -15.477 4.852 5.906 1 98.19 277 ILE B CA 1
ATOM 4724 C C . ILE B 1 277 ? -16.734 4.914 5.039 1 98.19 277 ILE B C 1
ATOM 4726 O O . ILE B 1 277 ? -17.359 5.969 4.906 1 98.19 277 ILE B O 1
ATOM 4730 N N . ILE B 1 278 ? -17.047 3.791 4.453 1 97.81 278 ILE B N 1
ATOM 4731 C CA . ILE B 1 278 ? -18.297 3.703 3.701 1 97.81 278 ILE B CA 1
ATOM 4732 C C . ILE B 1 278 ? -19.484 3.801 4.66 1 97.81 278 ILE B C 1
ATOM 4734 O O . ILE B 1 278 ? -19.828 2.826 5.332 1 97.81 278 ILE B O 1
ATOM 4738 N N . GLY B 1 279 ? -20.047 4.984 4.73 1 96.62 279 GLY B N 1
ATOM 4739 C CA . GLY B 1 279 ? -21.172 5.227 5.621 1 96.62 279 GLY B CA 1
ATOM 4740 C C . GLY B 1 279 ? -22.516 5.27 4.898 1 96.62 279 GLY B C 1
ATOM 4741 O O . GLY B 1 279 ? -22.594 4.93 3.717 1 96.62 279 GLY B O 1
ATOM 4742 N N . VAL B 1 280 ? -23.5 5.676 5.594 1 97 280 VAL B N 1
ATOM 4743 C CA . VAL B 1 280 ? -24.875 5.621 5.125 1 97 280 VAL B CA 1
ATOM 4744 C C . VAL B 1 280 ? -25.047 6.523 3.902 1 97 280 VAL B C 1
ATOM 4746 O O . VAL B 1 280 ? -25.781 6.188 2.977 1 97 280 VAL B O 1
ATOM 4749 N N . ASN B 1 281 ? -24.375 7.707 3.871 1 97.75 281 ASN B N 1
ATOM 4750 C CA . ASN B 1 281 ? -24.484 8.609 2.73 1 97.75 281 ASN B CA 1
ATOM 4751 C C . ASN B 1 281 ? -23.969 7.961 1.448 1 97.75 281 ASN B C 1
ATOM 4753 O O . ASN B 1 281 ? -24.594 8.102 0.389 1 97.75 281 ASN B O 1
ATOM 4757 N N . TYR B 1 282 ? -22.906 7.312 1.574 1 97.56 282 TYR B N 1
ATOM 4758 C CA . TYR B 1 282 ? -22.312 6.648 0.412 1 97.56 282 TYR B CA 1
ATOM 4759 C C . TYR B 1 282 ? -23.188 5.484 -0.042 1 97.56 282 TYR B C 1
ATOM 4761 O O . TYR B 1 282 ? -23.375 5.266 -1.242 1 97.56 282 TYR B O 1
ATOM 4769 N N . GLU B 1 283 ? -23.703 4.723 0.861 1 97.5 283 GLU B N 1
ATOM 4770 C CA . GLU B 1 283 ? -24.625 3.637 0.536 1 97.5 283 GLU B CA 1
ATOM 4771 C C . GLU B 1 283 ? -25.875 4.164 -0.166 1 97.5 283 GLU B C 1
ATOM 4773 O O . GLU B 1 283 ? -26.344 3.572 -1.14 1 97.5 283 GLU B O 1
ATOM 4778 N N . ASP B 1 284 ? -26.391 5.281 0.383 1 97.75 284 ASP B N 1
ATOM 4779 C CA . ASP B 1 284 ? -27.516 5.934 -0.263 1 97.75 284 ASP B CA 1
ATOM 4780 C C . ASP B 1 284 ? -27.188 6.297 -1.71 1 97.75 284 ASP B C 1
ATOM 4782 O O . ASP B 1 284 ? -28.016 6.086 -2.607 1 97.75 284 ASP B O 1
ATOM 4786 N N . SER B 1 285 ? -26.047 6.875 -1.888 1 97.81 285 SER B N 1
ATOM 4787 C CA . SER B 1 285 ? -25.609 7.25 -3.227 1 97.81 285 SER B CA 1
ATOM 4788 C C . SER B 1 285 ? -25.562 6.043 -4.156 1 97.81 285 SER B C 1
ATOM 4790 O O . SER B 1 285 ? -26 6.117 -5.305 1 97.81 285 SER B O 1
ATOM 4792 N N . ARG B 1 286 ? -25.094 4.941 -3.682 1 96.12 286 ARG B N 1
ATOM 4793 C CA . ARG B 1 286 ? -25 3.711 -4.461 1 96.12 286 ARG B CA 1
ATOM 4794 C C . ARG B 1 286 ? -26.391 3.201 -4.836 1 96.12 286 ARG B C 1
ATOM 4796 O O . ARG B 1 286 ? -26.578 2.6 -5.898 1 96.12 286 ARG B O 1
ATOM 4803 N N . LYS B 1 287 ? -27.375 3.506 -3.973 1 97.19 287 LYS B N 1
ATOM 4804 C CA . LYS B 1 287 ? -28.75 3.066 -4.195 1 97.19 287 LYS B CA 1
ATOM 4805 C C . LYS B 1 287 ? -29.484 4.012 -5.141 1 97.19 287 LYS B C 1
ATOM 4807 O O . LYS B 1 287 ? -30.641 3.781 -5.48 1 97.19 287 LYS B O 1
ATOM 4812 N N . GLY B 1 288 ? -28.844 5.098 -5.461 1 97 288 GLY B N 1
ATOM 4813 C CA . GLY B 1 288 ? -29.422 5.984 -6.457 1 97 288 GLY B CA 1
ATOM 4814 C C . GLY B 1 288 ? -30.141 7.176 -5.852 1 97 288 GLY B C 1
ATOM 4815 O O . GLY B 1 288 ? -30.797 7.938 -6.562 1 97 288 GLY B O 1
ATOM 4816 N N . ILE B 1 289 ? -30.031 7.34 -4.527 1 97.75 289 ILE B N 1
ATOM 4817 C CA . ILE B 1 289 ? -30.609 8.531 -3.912 1 97.75 289 ILE B CA 1
ATOM 4818 C C . ILE B 1 289 ? -29.891 9.773 -4.41 1 97.75 289 ILE B C 1
ATOM 4820 O O . ILE B 1 289 ? -28.656 9.781 -4.523 1 97.75 289 ILE B O 1
ATOM 4824 N N . SER B 1 290 ? -30.578 10.82 -4.676 1 97.88 290 SER B N 1
ATOM 4825 C CA . SER B 1 290 ? -30 12.023 -5.27 1 97.88 290 SER B CA 1
ATOM 4826 C C . SER B 1 290 ? -29.094 12.75 -4.281 1 97.88 290 SER B C 1
ATOM 4828 O O . SER B 1 290 ? -29.297 12.648 -3.066 1 97.88 290 SER B O 1
ATOM 4830 N N . ASP B 1 291 ? -28.203 13.523 -4.789 1 97.44 291 ASP B N 1
ATOM 4831 C CA . ASP B 1 291 ? -27.297 14.32 -3.963 1 97.44 291 ASP B CA 1
ATOM 4832 C C . ASP B 1 291 ? -28.078 15.297 -3.086 1 97.44 291 ASP B C 1
ATOM 4834 O O . ASP B 1 291 ? -27.75 15.477 -1.911 1 97.44 291 ASP B O 1
ATOM 4838 N N . GLU B 1 292 ? -29.047 15.914 -3.676 1 97.62 292 GLU B N 1
ATOM 4839 C CA . GLU B 1 292 ? -29.859 16.891 -2.949 1 97.62 292 GLU B CA 1
ATOM 4840 C C . GLU B 1 292 ? -30.5 16.25 -1.715 1 97.62 292 GLU B C 1
ATOM 4842 O O . GLU B 1 292 ? -30.484 16.844 -0.633 1 97.62 292 GLU B O 1
ATOM 4847 N N . GLU B 1 293 ? -31.031 15.047 -1.938 1 98 293 GLU B N 1
ATOM 4848 C CA . GLU B 1 293 ? -31.688 14.344 -0.834 1 98 293 GLU B CA 1
ATOM 4849 C C . GLU B 1 293 ? -30.672 13.922 0.222 1 98 293 GLU B C 1
ATOM 4851 O O . GLU B 1 293 ? -30.938 14.023 1.422 1 98 293 GLU B O 1
ATOM 4856 N N . ILE B 1 294 ? -29.516 13.438 -0.177 1 98.06 294 ILE B N 1
ATOM 4857 C CA . ILE B 1 294 ? -28.484 13 0.747 1 98.06 294 ILE B CA 1
ATOM 4858 C C . ILE B 1 294 ? -27.984 14.188 1.564 1 98.06 294 ILE B C 1
ATOM 4860 O O . ILE B 1 294 ? -27.812 14.086 2.781 1 98.06 294 ILE B O 1
ATOM 4864 N N . ILE B 1 295 ? -27.812 15.336 0.925 1 97.81 295 ILE B N 1
ATOM 4865 C CA . ILE B 1 295 ? -27.359 16.547 1.589 1 97.81 295 ILE B CA 1
ATOM 4866 C C . ILE B 1 295 ? -28.406 17.016 2.598 1 97.81 295 ILE B C 1
ATOM 4868 O O . ILE B 1 295 ? -28.062 17.438 3.709 1 97.81 295 ILE B O 1
ATOM 4872 N N . ARG B 1 296 ? -29.656 16.938 2.193 1 97.75 296 ARG B N 1
ATOM 4873 C CA . ARG B 1 296 ? -30.734 17.297 3.105 1 97.75 296 ARG B CA 1
ATOM 4874 C C . ARG B 1 296 ? -30.703 16.438 4.363 1 97.75 296 ARG B C 1
ATOM 4876 O O . ARG B 1 296 ? -30.766 16.953 5.48 1 97.75 296 ARG B O 1
ATOM 4883 N N . ARG B 1 297 ? -30.578 15.125 4.16 1 97.38 297 ARG B N 1
ATOM 4884 C CA . ARG B 1 297 ? -30.531 14.195 5.281 1 97.38 297 ARG B CA 1
ATOM 4885 C C . ARG B 1 297 ? -29.312 14.438 6.152 1 97.38 297 ARG B C 1
ATOM 4887 O O . ARG B 1 297 ? -29.375 14.336 7.379 1 97.38 297 ARG B O 1
ATOM 4894 N N . TYR B 1 298 ? -28.219 14.719 5.504 1 96.75 298 TYR B N 1
ATOM 4895 C CA . TYR B 1 298 ? -26.984 15.008 6.199 1 96.75 298 TYR B CA 1
ATOM 4896 C C . TYR B 1 298 ? -27.125 16.234 7.098 1 96.75 298 TYR B C 1
ATOM 4898 O O . TYR B 1 298 ? -26.766 16.188 8.273 1 96.75 298 TYR B O 1
ATOM 4906 N N . ASN B 1 299 ? -27.703 17.266 6.547 1 96.56 299 ASN B N 1
ATOM 4907 C CA . ASN B 1 299 ? -27.875 18.516 7.289 1 96.56 299 ASN B CA 1
ATOM 4908 C C . ASN B 1 299 ? -28.875 18.344 8.43 1 96.56 299 ASN B C 1
ATOM 4910 O O . ASN B 1 299 ? -28.672 18.906 9.516 1 96.56 299 ASN B O 1
ATOM 4914 N N . GLU B 1 300 ? -29.906 17.609 8.188 1 96.88 300 GLU B N 1
ATOM 4915 C CA . GLU B 1 300 ? -30.891 17.344 9.227 1 96.88 300 GLU B CA 1
ATOM 4916 C C . GLU B 1 300 ? -30.281 16.594 10.398 1 96.88 300 GLU B C 1
ATOM 4918 O O . GLU B 1 300 ? -30.531 16.938 11.562 1 96.88 300 GLU B O 1
ATOM 4923 N N . ALA B 1 301 ? -29.469 15.602 10.086 1 95.88 301 ALA B N 1
ATOM 4924 C CA . ALA B 1 301 ? -28.797 14.836 11.133 1 95.88 301 ALA B CA 1
ATOM 4925 C C . ALA B 1 301 ? -27.812 15.703 11.914 1 95.88 301 ALA B C 1
ATOM 4927 O O . ALA B 1 301 ? -27.734 15.609 13.141 1 95.88 301 ALA B O 1
ATOM 4928 N N . LYS B 1 302 ? -27.109 16.484 11.188 1 93.5 302 LYS B N 1
ATOM 4929 C CA . LYS B 1 302 ? -26.141 17.391 11.805 1 93.5 302 LYS B CA 1
ATOM 4930 C C . LYS B 1 302 ? -26.828 18.344 12.781 1 93.5 302 LYS B C 1
ATOM 4932 O O . LYS B 1 302 ? -26.344 18.547 13.898 1 93.5 302 LYS B O 1
ATOM 4937 N N . GLU B 1 303 ? -27.906 18.891 12.383 1 95.19 303 GLU B N 1
ATOM 4938 C CA . GLU B 1 303 ? -28.656 19.812 13.211 1 95.19 303 GLU B CA 1
ATOM 4939 C C . GLU B 1 303 ? -29.219 19.125 14.461 1 95.19 303 GLU B C 1
ATOM 4941 O O . GLU B 1 303 ? -29.312 19.734 15.523 1 95.19 303 GLU B O 1
ATOM 4946 N N . ALA B 1 304 ? -29.516 17.891 14.266 1 95.56 304 ALA B N 1
ATOM 4947 C CA . ALA B 1 304 ? -30.062 17.109 15.375 1 95.56 304 ALA B CA 1
ATOM 4948 C C . ALA B 1 304 ? -28.938 16.578 16.266 1 95.56 304 ALA B C 1
ATOM 4950 O O . ALA B 1 304 ? -29.203 15.961 17.297 1 95.56 304 ALA B O 1
ATOM 4951 N N . GLY B 1 305 ? -27.703 16.781 15.852 1 91.31 305 GLY B N 1
ATOM 4952 C CA . GLY B 1 305 ? -26.578 16.328 16.641 1 91.31 305 GLY B CA 1
ATOM 4953 C C . GLY B 1 305 ? -26.297 14.836 16.469 1 91.31 305 GLY B C 1
ATOM 4954 O O . GLY B 1 305 ? -25.656 14.219 17.328 1 91.31 305 GLY B O 1
ATOM 4955 N N . GLU B 1 306 ? -26.828 14.328 15.398 1 91.38 306 GLU B N 1
ATOM 4956 C CA . GLU B 1 306 ? -26.641 12.906 15.117 1 91.38 306 GLU B CA 1
ATOM 4957 C C . GLU B 1 306 ? -25.375 12.672 14.281 1 91.38 306 GLU B C 1
ATOM 4959 O O . GLU B 1 306 ? -25.031 13.5 13.445 1 91.38 306 GLU B O 1
ATOM 4964 N N . HIS B 1 307 ? -24.719 11.508 14.539 1 91.62 307 HIS B N 1
ATOM 4965 C CA . HIS B 1 307 ? -23.406 11.281 13.922 1 91.62 307 HIS B CA 1
ATOM 4966 C C . HIS B 1 307 ? -23.484 10.172 12.875 1 91.62 307 HIS B C 1
ATOM 4968 O O . HIS B 1 307 ? -22.5 9.891 12.195 1 91.62 307 HIS B O 1
ATOM 4974 N N . GLN B 1 308 ? -24.625 9.633 12.68 1 91.62 308 GLN B N 1
ATOM 4975 C CA . GLN B 1 308 ? -24.734 8.461 11.82 1 91.62 308 GLN B CA 1
ATOM 4976 C C . GLN B 1 308 ? -24.438 8.812 10.367 1 91.62 308 GLN B C 1
ATOM 4978 O O . GLN B 1 308 ? -24.062 7.941 9.578 1 91.62 308 GLN B O 1
ATOM 4983 N N . ARG B 1 309 ? -24.594 10.094 10.016 1 95.31 309 ARG B N 1
ATOM 4984 C CA . ARG B 1 309 ? -24.391 10.484 8.625 1 95.31 309 ARG B CA 1
ATOM 4985 C C . ARG B 1 309 ? -23.109 11.305 8.477 1 95.31 309 ARG B C 1
ATOM 4987 O O . ARG B 1 309 ? -22.781 11.75 7.375 1 95.31 309 ARG B O 1
ATOM 4994 N N . ARG B 1 310 ? -22.375 11.453 9.562 1 94.56 310 ARG B N 1
ATOM 4995 C CA . ARG B 1 310 ? -21.109 12.188 9.508 1 94.56 310 ARG B CA 1
ATOM 4996 C C . ARG B 1 310 ? -20.047 11.398 8.734 1 94.56 310 ARG B C 1
ATOM 4998 O O . ARG B 1 310 ? -19.938 10.18 8.891 1 94.56 310 ARG B O 1
ATOM 5005 N N . THR B 1 311 ? -19.391 12.094 7.855 1 95.44 311 THR B N 1
ATOM 5006 C CA . THR B 1 311 ? -18.25 11.477 7.168 1 95.44 311 THR B CA 1
ATOM 5007 C C . THR B 1 311 ? -17.125 11.18 8.148 1 95.44 311 THR B C 1
ATOM 5009 O O . THR B 1 311 ? -16.688 12.062 8.891 1 95.44 311 THR B O 1
ATOM 5012 N N . VAL B 1 312 ? -16.688 9.953 8.203 1 97.25 312 VAL B N 1
ATOM 5013 C CA . VAL B 1 312 ? -15.547 9.555 9.031 1 97.25 312 VAL B CA 1
ATOM 5014 C C . VAL B 1 312 ? -14.328 9.297 8.148 1 97.25 312 VAL B C 1
ATOM 5016 O O . VAL B 1 312 ? -14.133 8.172 7.676 1 97.25 312 VAL B O 1
ATOM 5019 N N . TRP B 1 313 ? -13.547 10.375 7.965 1 97.75 313 TRP B N 1
ATOM 5020 C CA . TRP B 1 313 ? -12.289 10.234 7.234 1 97.75 313 TRP B CA 1
ATOM 5021 C C . TRP B 1 313 ? -11.367 9.234 7.918 1 97.75 313 TRP B C 1
ATOM 5023 O O . TRP B 1 313 ? -11.055 9.375 9.102 1 97.75 313 TRP B O 1
ATOM 5033 N N . ALA B 1 314 ? -10.961 8.156 7.191 1 98.56 314 ALA B N 1
ATOM 5034 C CA . ALA B 1 314 ? -10.133 7.105 7.785 1 98.56 314 ALA B CA 1
ATOM 5035 C C . ALA B 1 314 ? -9.344 6.359 6.719 1 98.56 314 ALA B C 1
ATOM 5037 O O . ALA B 1 314 ? -9.828 6.156 5.602 1 98.56 314 ALA B O 1
ATOM 5038 N N . GLY B 1 315 ? -8.141 6.008 7.121 1 98.62 315 GLY B N 1
ATOM 5039 C CA . GLY B 1 315 ? -7.301 5.23 6.227 1 98.62 315 GLY B CA 1
ATOM 5040 C C . GLY B 1 315 ? -7.652 3.754 6.207 1 98.62 315 GLY B C 1
ATOM 5041 O O . GLY B 1 315 ? -8.492 3.301 6.992 1 98.62 315 GLY B O 1
ATOM 5042 N N . ALA B 1 316 ? -6.969 3.008 5.359 1 98.56 316 ALA B N 1
ATOM 5043 C CA . ALA B 1 316 ? -7.309 1.613 5.086 1 98.56 316 ALA B CA 1
ATOM 5044 C C . ALA B 1 316 ? -6.824 0.699 6.207 1 98.56 316 ALA B C 1
ATOM 5046 O O . ALA B 1 316 ? -7.223 -0.465 6.285 1 98.56 316 ALA B O 1
ATOM 5047 N N . SER B 1 317 ? -6.008 1.182 7.137 1 98.62 317 SER B N 1
ATOM 5048 C CA . SER B 1 317 ? -5.488 0.342 8.211 1 98.62 317 SER B CA 1
ATOM 5049 C C . SER B 1 317 ? -6.383 0.401 9.445 1 98.62 317 SER B C 1
ATOM 5051 O O . SER B 1 317 ? -5.941 0.1 10.555 1 98.62 317 SER B O 1
ATOM 5053 N N . ILE B 1 318 ? -7.586 0.86 9.234 1 98 318 ILE B N 1
ATOM 5054 C CA . ILE B 1 318 ? -8.531 1.059 10.336 1 98 318 ILE B CA 1
ATOM 5055 C C . ILE B 1 318 ? -8.758 -0.264 11.062 1 98 318 ILE B C 1
ATOM 5057 O O . ILE B 1 318 ? -9.047 -0.277 12.258 1 98 318 ILE B O 1
ATOM 5061 N N . GLY B 1 319 ? -8.562 -1.418 10.391 1 97 319 GLY B N 1
ATOM 5062 C CA . GLY B 1 319 ? -8.789 -2.73 10.977 1 97 319 GLY B CA 1
ATOM 5063 C C . GLY B 1 319 ? -7.793 -3.076 12.07 1 97 319 GLY B C 1
ATOM 5064 O O . GLY B 1 319 ? -8.008 -4.012 12.844 1 97 319 GLY B O 1
ATOM 5065 N N . SER B 1 320 ? -6.707 -2.316 12.164 1 97.56 320 SER B N 1
ATOM 5066 C CA . SER B 1 320 ? -5.668 -2.568 13.156 1 97.56 320 SER B CA 1
ATOM 5067 C C . SER B 1 320 ? -5.793 -1.619 14.344 1 97.56 320 SER B C 1
ATOM 5069 O O . SER B 1 320 ? -4.914 -1.577 15.203 1 97.56 320 SER B O 1
ATOM 5071 N N . ILE B 1 321 ? -6.828 -0.777 14.367 1 98.25 321 ILE B N 1
ATOM 5072 C CA . ILE B 1 321 ? -7.109 0.126 15.477 1 98.25 321 ILE B CA 1
ATOM 5073 C C . ILE B 1 321 ? -8.273 -0.421 16.312 1 98.25 321 ILE B C 1
ATOM 5075 O O . ILE B 1 321 ? -9.43 -0.347 15.891 1 98.25 321 ILE B O 1
ATOM 5079 N N . ASN B 1 322 ? -7.973 -0.911 17.516 1 96.62 322 ASN B N 1
ATOM 5080 C CA . ASN B 1 322 ? -9 -1.676 18.219 1 96.62 322 ASN B CA 1
ATOM 5081 C C . ASN B 1 322 ? -9.305 -1.08 19.578 1 96.62 322 ASN B C 1
ATOM 5083 O O . ASN B 1 322 ? -10.164 -1.588 20.312 1 96.62 322 ASN B O 1
ATOM 5087 N N . GLU B 1 323 ? -8.594 -0.023 19.922 1 97.81 323 GLU B N 1
ATOM 5088 C CA . GLU B 1 323 ? -8.812 0.603 21.234 1 97.81 323 GLU B CA 1
ATOM 5089 C C . GLU B 1 323 ? -8.453 2.086 21.188 1 97.81 323 GLU B C 1
ATOM 5091 O O . GLU B 1 323 ? -7.598 2.506 20.406 1 97.81 323 GLU B O 1
ATOM 5096 N N . VAL B 1 324 ? -9.211 2.836 22 1 98.62 324 VAL B N 1
ATOM 5097 C CA . VAL B 1 324 ? -8.812 4.211 22.281 1 98.62 324 VAL B CA 1
ATOM 5098 C C . VAL B 1 324 ? -7.789 4.223 23.422 1 98.62 324 VAL B C 1
ATOM 5100 O O . VAL B 1 324 ? -8.047 3.707 24.5 1 98.62 324 VAL B O 1
ATOM 5103 N N . VAL B 1 325 ? -6.652 4.762 23.188 1 98.75 325 VAL B N 1
ATOM 5104 C CA . VAL B 1 325 ? -5.574 4.809 24.172 1 98.75 325 VAL B CA 1
ATOM 5105 C C . VAL B 1 325 ? -4.992 6.219 24.219 1 98.75 325 VAL B C 1
ATOM 5107 O O . VAL B 1 325 ? -5.426 7.109 23.5 1 98.75 325 VAL B O 1
ATOM 5110 N N . SER B 1 326 ? -4.047 6.457 25.125 1 98.88 326 SER B N 1
ATOM 5111 C CA . SER B 1 326 ? -3.398 7.766 25.219 1 98.88 326 SER B CA 1
ATOM 5112 C C . SER B 1 326 ? -2.424 7.973 24.062 1 98.88 326 SER B C 1
ATOM 5114 O O . SER B 1 326 ? -1.921 7.008 23.484 1 98.88 326 SER B O 1
ATOM 5116 N N . VAL B 1 327 ? -2.199 9.188 23.797 1 98.88 327 VAL B N 1
ATOM 5117 C CA . VAL B 1 327 ? -1.183 9.555 22.812 1 98.88 327 VAL B CA 1
ATOM 5118 C C . VAL B 1 327 ? 0.169 8.977 23.234 1 98.88 327 VAL B C 1
ATOM 5120 O O . VAL B 1 327 ? 0.911 8.453 22.406 1 98.88 327 VAL B O 1
ATOM 5123 N N . GLU B 1 328 ? 0.447 9.125 24.484 1 98.88 328 GLU B N 1
ATOM 5124 C CA . GLU B 1 328 ? 1.7 8.594 25.016 1 98.88 328 GLU B CA 1
ATOM 5125 C C . GLU B 1 328 ? 1.847 7.109 24.703 1 98.88 328 GLU B C 1
ATOM 5127 O O . GLU B 1 328 ? 2.924 6.656 24.312 1 98.88 328 GLU B O 1
ATOM 5132 N N . HIS B 1 329 ? 0.784 6.387 24.906 1 98.81 329 HIS B N 1
ATOM 5133 C CA . HIS B 1 329 ? 0.806 4.957 24.625 1 98.81 329 HIS B CA 1
ATOM 5134 C C . HIS B 1 329 ? 1.096 4.699 23.141 1 98.81 329 HIS B C 1
ATOM 5136 O O . HIS B 1 329 ? 1.885 3.814 22.812 1 98.81 329 HIS B O 1
ATOM 5142 N N . VAL B 1 330 ? 0.476 5.414 22.203 1 98.88 330 VAL B N 1
ATOM 5143 C CA . VAL B 1 330 ? 0.666 5.23 20.766 1 98.88 330 VAL B CA 1
ATOM 5144 C C . VAL B 1 330 ? 2.129 5.469 20.406 1 98.88 330 VAL B C 1
ATOM 5146 O O . VAL B 1 330 ? 2.758 4.637 19.75 1 98.88 330 VAL B O 1
ATOM 5149 N N . VAL B 1 331 ? 2.699 6.594 20.859 1 98.88 331 VAL B N 1
ATOM 5150 C CA . VAL B 1 331 ? 4.055 6.984 20.5 1 98.88 331 VAL B CA 1
ATOM 5151 C C . VAL B 1 331 ? 5.059 6.004 21.094 1 98.88 331 VAL B C 1
ATOM 5153 O O . VAL B 1 331 ? 5.887 5.438 20.375 1 98.88 331 VAL B O 1
ATOM 5156 N N . GLN B 1 332 ? 4.934 5.691 22.328 1 98.56 332 GLN B N 1
ATOM 5157 C CA . GLN B 1 332 ? 5.934 4.895 23.031 1 98.56 332 GLN B CA 1
ATOM 5158 C C . GLN B 1 332 ? 5.848 3.426 22.625 1 98.56 332 GLN B C 1
ATOM 5160 O O . GLN B 1 332 ? 6.875 2.762 22.469 1 98.56 332 GLN B O 1
ATOM 5165 N N . SER B 1 333 ? 4.617 2.922 22.516 1 98.62 333 SER B N 1
ATOM 5166 C CA . SER B 1 333 ? 4.496 1.526 22.109 1 98.62 333 SER B CA 1
ATOM 5167 C C . SER B 1 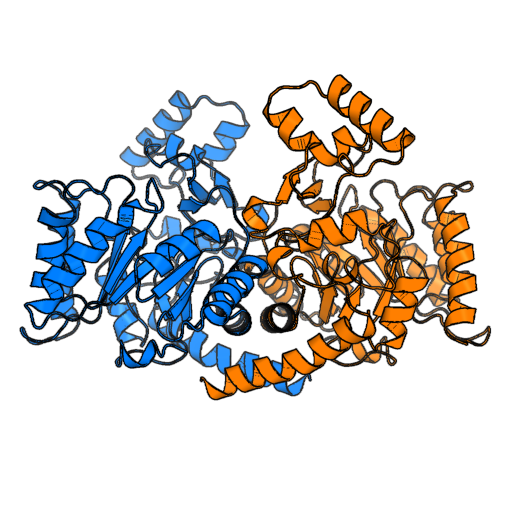333 ? 5.008 1.322 20.688 1 98.62 333 SER B C 1
ATOM 5169 O O . SER B 1 333 ? 5.59 0.281 20.375 1 98.62 333 SER B O 1
ATOM 5171 N N . THR B 1 334 ? 4.793 2.293 19.797 1 98.81 334 THR B N 1
ATOM 5172 C CA . THR B 1 334 ? 5.301 2.193 18.438 1 98.81 334 THR B CA 1
ATOM 5173 C C . THR B 1 334 ? 6.824 2.203 18.422 1 98.81 334 THR B C 1
ATOM 5175 O O . THR B 1 334 ? 7.453 1.358 17.781 1 98.81 334 THR B O 1
ATOM 5178 N N . GLN B 1 335 ? 7.402 3.152 19.172 1 98.38 335 GLN B N 1
ATOM 5179 C CA . GLN B 1 335 ? 8.859 3.258 19.203 1 98.38 335 GLN B CA 1
ATOM 5180 C C . GLN B 1 335 ? 9.484 1.997 19.781 1 98.38 335 GLN B C 1
ATOM 5182 O O . GLN B 1 335 ? 10.453 1.464 19.234 1 98.38 335 GLN B O 1
ATOM 5187 N N . LYS B 1 336 ? 8.922 1.465 20.875 1 98.06 336 LYS B N 1
ATOM 5188 C CA . LYS B 1 336 ? 9.422 0.234 21.484 1 98.06 336 LYS B CA 1
ATOM 5189 C C . LYS B 1 336 ? 9.195 -0.962 20.562 1 98.06 336 LYS B C 1
ATOM 5191 O O . LYS B 1 336 ? 10.055 -1.839 20.453 1 98.06 336 LYS B O 1
ATOM 5196 N N . GLY B 1 337 ? 8.055 -0.948 19.953 1 98.56 337 GLY B N 1
ATOM 5197 C CA . GLY B 1 337 ? 7.695 -2.047 19.062 1 98.56 337 GLY B CA 1
ATOM 5198 C C . GLY B 1 337 ? 8.602 -2.164 17.859 1 98.56 337 GLY B C 1
ATOM 5199 O O . GLY B 1 337 ? 8.859 -3.268 17.359 1 98.56 337 GLY B O 1
ATOM 5200 N N . VAL B 1 338 ? 9.078 -1.029 17.359 1 98.5 338 VAL B N 1
ATOM 5201 C CA . VAL B 1 338 ? 9.977 -1.03 16.203 1 98.5 338 VAL B CA 1
ATOM 5202 C C . VAL B 1 338 ? 11.227 -1.848 16.531 1 98.5 338 VAL B C 1
ATOM 5204 O O . VAL B 1 338 ? 11.688 -2.646 15.711 1 98.5 338 VAL B O 1
ATOM 5207 N N . ARG B 1 339 ? 11.773 -1.706 17.688 1 96.94 339 ARG B N 1
ATOM 5208 C CA . ARG B 1 339 ? 12.953 -2.459 18.109 1 96.94 339 ARG B CA 1
ATOM 5209 C C . ARG B 1 339 ? 12.656 -3.955 18.156 1 96.94 339 ARG B C 1
ATOM 5211 O O . ARG B 1 339 ? 13.484 -4.77 17.734 1 96.94 339 ARG B O 1
ATOM 5218 N N . VAL B 1 340 ? 11.5 -4.293 18.625 1 97.38 340 VAL B N 1
ATOM 5219 C CA . VAL B 1 340 ? 11.094 -5.691 18.734 1 97.38 340 VAL B CA 1
ATOM 5220 C C . VAL B 1 340 ? 10.984 -6.309 17.344 1 97.38 340 VAL B C 1
ATOM 5222 O O . VAL B 1 340 ? 11.453 -7.426 17.109 1 97.38 340 VAL B O 1
ATOM 5225 N N . VAL B 1 341 ? 10.344 -5.59 16.406 1 97.94 341 VAL B N 1
ATOM 5226 C CA . VAL B 1 341 ? 10.172 -6.086 15.047 1 97.94 341 VAL B CA 1
ATOM 5227 C C . VAL B 1 341 ? 11.531 -6.273 14.391 1 97.94 341 VAL B C 1
ATOM 5229 O O . VAL B 1 341 ? 11.773 -7.285 13.727 1 97.94 341 VAL B O 1
ATOM 5232 N N . LEU B 1 342 ? 12.422 -5.289 14.57 1 97.5 342 LEU B N 1
ATOM 5233 C CA . LEU B 1 342 ? 13.734 -5.352 13.93 1 97.5 342 LEU B CA 1
ATOM 5234 C C . LEU B 1 342 ? 14.555 -6.516 14.484 1 97.5 342 LEU B C 1
ATOM 5236 O O . LEU B 1 342 ? 15.273 -7.18 13.742 1 97.5 342 LEU B O 1
ATOM 5240 N N . GLU B 1 343 ? 14.422 -6.777 15.773 1 95.81 343 GLU B N 1
ATOM 5241 C CA . GLU B 1 343 ? 15.109 -7.918 16.375 1 95.81 343 GLU B CA 1
ATOM 5242 C C . GLU B 1 343 ? 14.586 -9.234 15.805 1 95.81 343 GLU B C 1
ATOM 5244 O O . GLU B 1 343 ? 15.359 -10.148 15.531 1 95.81 343 GLU B O 1
ATOM 5249 N N . ARG B 1 344 ? 13.328 -9.266 15.672 1 95 344 ARG B N 1
ATOM 5250 C CA . ARG B 1 344 ? 12.719 -10.461 15.109 1 95 344 ARG B CA 1
ATOM 5251 C C . ARG B 1 344 ? 13.195 -10.695 13.68 1 95 344 ARG B C 1
ATOM 5253 O O . ARG B 1 344 ? 13.492 -11.828 13.297 1 95 344 ARG B O 1
ATOM 5260 N N . LEU B 1 345 ? 13.219 -9.633 12.891 1 95.75 345 LEU B N 1
ATOM 5261 C CA . LEU B 1 345 ? 13.633 -9.75 11.5 1 95.75 345 LEU B CA 1
ATOM 5262 C C . LEU B 1 345 ? 15.086 -10.188 11.398 1 95.75 345 LEU B C 1
ATOM 5264 O O . LEU B 1 345 ? 15.438 -11 10.531 1 95.75 345 LEU B O 1
ATOM 5268 N N . LYS B 1 346 ? 15.891 -9.68 12.25 1 91.31 346 LYS B N 1
ATOM 5269 C CA . LYS B 1 346 ? 17.297 -10.039 12.234 1 91.31 346 LYS B CA 1
ATOM 5270 C C . LYS B 1 346 ? 17.5 -11.5 12.609 1 91.31 346 LYS B C 1
ATOM 5272 O O . LYS B 1 346 ? 18.359 -12.18 12.047 1 91.31 346 LYS B O 1
ATOM 5277 N N . GLY B 1 347 ? 16.719 -12.008 13.5 1 87.31 347 GLY B N 1
ATOM 5278 C CA . GLY B 1 347 ? 16.828 -13.391 13.945 1 87.31 347 GLY B CA 1
ATOM 5279 C C . GLY B 1 347 ? 16.375 -14.391 12.898 1 87.31 347 GLY B C 1
ATOM 5280 O O . GLY B 1 347 ? 16.75 -15.562 12.938 1 87.31 347 GLY B O 1
ATOM 5281 N N . GLY B 1 348 ? 15.539 -13.93 11.961 1 81.06 348 GLY B N 1
ATOM 5282 C CA . GLY B 1 348 ? 14.969 -14.828 10.969 1 81.06 348 GLY B CA 1
ATOM 5283 C C . GLY B 1 348 ? 15.797 -14.898 9.695 1 81.06 348 GLY B C 1
ATOM 5284 O O . GLY B 1 348 ? 15.422 -15.586 8.742 1 81.06 348 GLY B O 1
ATOM 5285 N N . LEU B 1 349 ? 16.797 -14.086 9.648 1 83 349 LEU B N 1
ATOM 5286 C CA . LEU B 1 349 ? 17.641 -14.094 8.469 1 83 349 LEU B CA 1
ATOM 5287 C C . LEU B 1 349 ? 18.891 -14.922 8.711 1 83 349 LEU B C 1
ATOM 5289 O O . LEU B 1 349 ? 19.422 -14.953 9.82 1 83 349 LEU B O 1
#

Sequence (698 aa):
MANILQWFPHTTAPFIANAPMFGFADVGLATAVTKAGGFGFIGGGFDFRSESTQLQSLDTQLAKSRSTLGLIDDQPLPLGVGFITFRPDGFIDNAIPILQKHRVAAVWLSFPRADTDHLPIIQAIRTAQEGSDWNIRIFVQVGTIKAAEEALQQGVDVLVIQGTDAGGHQWAQGASLISLLPEVRDLLSNAQNTTTAILAAGGIVDERGCVAALGLGADGIVMGTRFVATLECPAPSEIKQTILLMSDGGVSTIKSIRHDVFQSTDFFPRQYDGRAIIGVNYEDSRKGISDEEIIRRYNEAKEAGEHQRRTVWAGASIGSINEVVSVEHVVQSTQKGVRVVLERLKGGLMANILQWFPHTTAPFIANAPMFGFADVGLATAVTKAGGFGFIGGGFDFRSESTQLQSLDTQLAKSRSTLGLIDDQPLPLGVGFITFRPDGFIDNAIPILQKHRVAAVWLSFPRADTDHLPIIQAIRTAQEGSDWNIRIFVQVGTIKAAEEALQQGVDVLVIQGTDAGGHQWAQGASLISLLPEVRDLLSNAQNTTTAILAAGGIVDERGCVAALGLGADGIVMGTRFVATLECPAPSEIKQTILLMSDGGVSTIKSIRHDVFQSTDFFPRQYDGRAIIGVNYEDSRKGISDEEIIRRYNEAKEAGEHQRRTVWAGASIGSINEVVSVEHVVQSTQKGVRVVLERLKGGL

Foldseek 3Di:
DAQVCVLQVLADPPEEEADQPAPWQFLLLQLLLSNLRYAGEHEQEADQDPPDPSLVRVLVRLVVNCVVNVHDLPDARRHEYEYEHCPVPNCLPGVLVSCVNSLYAEYEYEQHPDLLVCLVVLVSNVVSVVVDVRHYAYEYEDFALVSLVSVVVSPHQEYEHEAPLAWWKDFPDHHGLQPHLLVSQVVCVVVVNPRHAYEYHHLDQAQVSQLVNVVSPHSHYYYYQNSSLAPRTPDDPVLNVVLQPDAQLVPQKDWDLVLCLLVVNSPRDPSMTGIFGCAPLNVCVVVPNDSVVSNVVLVVCVVVVHCRSPTRTGGSNSNVRNHHYHSSCRSVRSRVVNVVVVVVVVVVD/DAQVCVLQVLADPPEEEADQPAPWQFLLLQLLLSNLRYAGEHEQEADQDPPDPSLVRVLVRLVVSCVVNVHDLPDARRHEYEYEHCPVPNCLVGVLVSCVNSLYAEYEYEQHPDLLVCLVVLVSNVVSVVVDVRHYAYEYEDFALVSLVSVVVSPHQEYEHEAPLAWWKDFPDHHGLQPHLLVSQVVCVVVVNPRHAYEYEHLDQAQVSQLSNVVSPHSHYYYYQNSSLAPRTPDDPVLNVVLQPDAQLVPQKDWDLVLCLLVVNSPRDPSMTGIFGCAPLNVCVVVPNDSVVSNVVLVVCVVVVHCRSPTRTGGSNSNVRNHHYHSSCRSVRSRVVNVVVVVVVVVVD

Radius of gyration: 25.88 Å; Cα contacts (8 Å, |Δi|>4): 1583; chains: 2; bounding box: 54×81×68 Å

Nearest PDB structures (foldseek):
  2z6i-assembly1_A  TM=8.396E-01  e=3.170E-22  Streptococcus pneumoniae
  5gvj-assembly1_A-2  TM=8.776E-01  e=3.239E-21  Thermotoga maritima MSB8
  2z6i-assembly1_B  TM=8.237E-01  e=3.757E-22  Streptococcus pneumoniae
  5gvj-assembly2_B-3  TM=8.785E-01  e=8.024E-21  Thermotoga maritima MSB8
  4cw5-assembly1_B  TM=6.715E-01  e=3.208E-11  Bacillus velezensis FZB42

Secondary structure (DSSP, 8-state):
---HHHHSTT--SSEEEE--TTTT--HHHHHHHHHTTSBEEEEEES--STT-HHHHHHHHHHHHHHHHTT--TTS-EEEEEEEE-SS-TTIIIIIHHHHHHHTEEEEEEE--SSG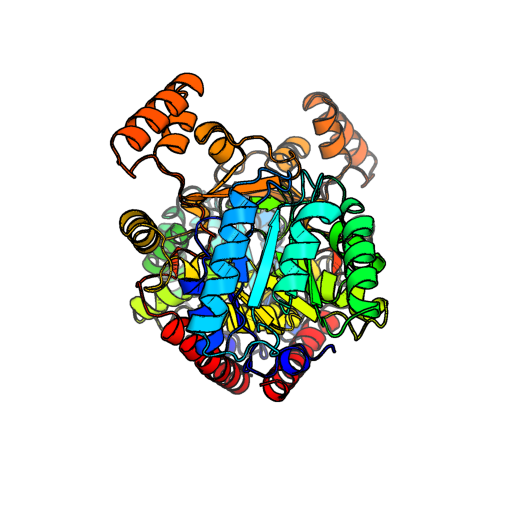GGGHHHHHHHHHHHHTSS---EEEEEESSHHHHHHHHHTT-SEEEEE-TT-SEEEESS---HHHHHHHHHHHHHHTT--S-EEEEESS--SHHHHHHHHHHT-SEEEESHHHHTBSSS-S-HHHHHHHHH---HHHHEEEESHHHHHTT-TTS-TTEEEEEE--HHHHHHHTT--HHHHHHHHHHHHHTT--TTS--B--GGGGG----B-HHHHHHHHHHHHHHHHHHHHHT-/---HHHHSTT--SSEEEE--TTTT--HHHHHHHHHTTSBEEEEEES--STT-HHHHHHHHHHHHHHHHTT--TTS-EEEEEEEE-SS-TTIIIIIHHHHHHHTEEEEEEE--SSGGGGHHHHHHHHHHHHTSS---EEEEEESSHHHHHHHHHTT-SEEEEE-TT-SEEEESS---HHHHHHHHHHHHHHTT--S-EEEEESS--SHHHHHHHHHHT-SEEEESHHHHTBSSS-S-HHHHHHHHH---HHHHEEEESHHHHHTT-TTS-TTEEEEEE--HHHHHHHTT--HHHHHHHHHHHHHTT--TTS--B--GGGGG----B-HHHHHHHHHHHHHHHHHHHHHT-

pLDDT: mean 96.6, std 3.54, range [70.38, 98.94]

Organism: Penicillium patulum (NCBI:txid5078)

InterPro domains:
  IPR004136 Nitronate monooxygenase [cd04730] (16-257)
  IPR013785 Aldolase-type TIM barrel [G3DSA:3.20.20.70] (10-347)

Solvent-accessible surface area (backbone atoms only — not comparable to full-atom values): 34424 Å² total; per-residue (Å²): 113,39,58,66,53,75,79,40,70,75,36,43,66,64,42,39,27,48,43,22,52,67,88,42,15,43,50,59,29,16,50,42,29,30,75,44,25,24,43,10,16,25,31,42,38,52,55,27,50,88,83,25,64,46,47,52,50,40,52,53,38,54,58,49,40,36,61,75,68,68,56,59,92,86,51,69,33,79,35,28,38,22,36,44,38,60,53,52,63,40,31,73,78,47,45,47,55,52,44,57,74,54,23,33,34,28,40,32,46,29,63,50,76,44,74,69,62,54,45,67,54,51,51,50,51,51,54,59,25,75,78,49,93,43,65,64,44,41,32,37,54,30,42,47,54,67,43,43,54,44,42,57,73,62,63,47,39,28,41,34,42,40,14,66,30,27,41,29,72,43,56,58,62,40,29,33,52,66,26,46,40,40,46,50,43,48,53,33,57,77,65,69,51,46,66,49,33,36,29,32,29,38,26,33,69,47,24,35,34,48,42,18,37,45,42,29,54,28,67,29,38,30,25,48,56,50,51,49,32,21,70,51,19,73,55,54,67,67,58,40,49,54,45,44,72,40,51,44,16,24,72,42,26,46,74,37,57,57,64,28,51,53,68,72,56,66,75,65,58,81,65,41,25,26,16,20,47,71,42,57,58,55,53,38,46,74,74,63,52,49,68,70,58,48,30,51,53,33,51,53,33,52,74,69,69,45,64,75,60,56,86,46,62,26,21,24,28,34,43,72,40,75,63,74,40,48,47,46,53,55,48,45,50,25,39,54,37,32,56,53,52,53,52,52,54,57,71,70,93,112,39,60,65,53,74,80,40,68,75,37,43,66,64,42,38,27,48,42,23,50,68,88,42,16,42,52,60,29,16,52,41,30,30,74,44,25,24,42,10,15,24,31,42,38,51,55,27,49,89,82,26,65,45,47,51,49,41,51,52,37,54,58,50,40,36,61,75,70,68,56,57,92,87,50,71,32,80,34,28,38,22,37,45,37,59,52,54,63,40,31,72,79,47,45,48,55,52,43,56,74,53,23,35,34,29,39,34,45,28,64,50,76,45,73,67,61,53,46,67,53,52,52,50,51,50,56,59,26,74,78,46,92,45,65,63,45,41,33,36,52,29,40,46,56,69,43,43,54,45,43,57,74,64,62,48,40,27,42,34,41,42,14,66,29,26,41,30,72,44,55,59,63,41,29,33,53,65,25,46,39,41,43,50,43,48,52,33,55,77,65,71,52,49,66,49,31,37,28,34,29,38,26,34,71,46,22,36,35,46,41,18,38,44,43,28,54,29,68,29,38,30,26,49,57,51,51,49,32,19,70,51,19,72,54,54,68,68,58,39,50,54,45,42,71,40,51,45,15,24,71,41,27,45,75,37,56,58,64,28,52,52,66,73,54,68,77,67,58,80,65,40,25,25,16,20,47,69,41,56,58,56,53,39,46,74,72,63,52,49,67,69,57,46,30,50,53,34,51,53,33,51,75,69,69,45,65,76,57,55,84,48,63,26,21,22,29,34,42,72,40,76,64,74,40,47,49,46,53,56,49,46,52,24,40,56,37,34,56,54,52,52,52,50,54,57,70,70,93